Protein AF-A0A5J4U9Y3-F1 (afdb_monomer)

Mean predicted aligned error: 13.2 Å

Structure (mmCIF, N/CA/C/O backbone):
data_AF-A0A5J4U9Y3-F1
#
_entry.id   AF-A0A5J4U9Y3-F1
#
loop_
_atom_site.group_PDB
_atom_site.id
_atom_site.type_symbol
_atom_site.label_atom_id
_atom_site.label_alt_id
_atom_site.label_comp_id
_atom_site.label_asym_id
_atom_site.label_entity_id
_atom_site.label_seq_id
_atom_site.pdbx_PDB_ins_code
_atom_site.Cartn_x
_atom_site.Cartn_y
_atom_site.Cartn_z
_atom_site.occupancy
_atom_site.B_iso_or_equiv
_atom_site.auth_seq_id
_atom_site.auth_comp_id
_atom_site.auth_asym_id
_atom_site.auth_atom_id
_atom_site.pdbx_PDB_model_num
ATOM 1 N N . MET A 1 1 ? 8.035 44.210 8.465 1.00 29.17 1 MET A N 1
ATOM 2 C CA . MET A 1 1 ? 7.596 43.063 9.286 1.00 29.17 1 MET A CA 1
ATOM 3 C C . MET A 1 1 ? 8.062 41.811 8.573 1.00 29.17 1 MET A C 1
ATOM 5 O O . MET A 1 1 ? 7.840 41.713 7.375 1.00 29.17 1 MET A O 1
ATOM 9 N N . LYS A 1 2 ? 8.814 40.945 9.258 1.00 31.34 2 LYS A N 1
ATOM 10 C CA . LYS A 1 2 ? 9.332 39.697 8.688 1.00 31.34 2 LYS A CA 1
ATOM 11 C C . LYS A 1 2 ? 8.158 38.729 8.532 1.00 31.34 2 LYS A C 1
ATOM 13 O O . LYS A 1 2 ? 7.636 38.272 9.543 1.00 31.34 2 LYS A O 1
ATOM 18 N N . HIS A 1 3 ? 7.736 38.449 7.303 1.00 32.66 3 HIS A N 1
ATOM 19 C CA . HIS A 1 3 ? 6.963 37.243 7.022 1.00 32.66 3 HIS A CA 1
ATOM 20 C C . HIS A 1 3 ? 7.943 36.074 7.104 1.00 32.66 3 HIS A C 1
ATOM 22 O O . HIS A 1 3 ? 8.622 35.756 6.138 1.00 32.66 3 HIS A O 1
ATOM 28 N N . LEU A 1 4 ? 8.099 35.519 8.306 1.00 34.69 4 LEU A N 1
ATOM 29 C CA . LEU A 1 4 ? 8.652 34.180 8.459 1.00 34.69 4 LEU A CA 1
ATOM 30 C C . LEU A 1 4 ? 7.586 33.235 7.907 1.00 34.69 4 LEU A C 1
ATOM 32 O O . LEU A 1 4 ? 6.476 33.203 8.440 1.00 34.69 4 LEU A O 1
ATOM 36 N N . GLU A 1 5 ? 7.889 32.521 6.824 1.00 35.94 5 GLU A N 1
ATOM 37 C CA . GLU A 1 5 ? 7.071 31.382 6.419 1.00 35.94 5 GLU A CA 1
ATOM 38 C C . GLU A 1 5 ? 7.004 30.415 7.605 1.00 35.94 5 GLU A C 1
ATOM 40 O O . GLU A 1 5 ? 8.025 29.959 8.128 1.00 35.94 5 GLU A O 1
ATOM 45 N N . HIS A 1 6 ? 5.788 30.175 8.093 1.00 37.03 6 HIS A N 1
ATOM 46 C CA . HIS A 1 6 ? 5.544 29.248 9.184 1.00 37.03 6 HIS A CA 1
ATOM 47 C C . HIS A 1 6 ? 5.813 27.837 8.660 1.00 37.03 6 HIS A C 1
ATOM 49 O O . HIS A 1 6 ? 5.001 27.248 7.953 1.00 37.03 6 HIS A O 1
ATOM 55 N N . CYS A 1 7 ? 6.997 27.315 8.964 1.00 44.81 7 CYS A N 1
ATOM 56 C CA . CYS A 1 7 ? 7.340 25.933 8.683 1.00 44.81 7 CYS A CA 1
ATOM 57 C C . CYS A 1 7 ? 6.612 25.082 9.733 1.00 44.81 7 CYS A C 1
ATOM 59 O O . CYS A 1 7 ? 7.099 24.949 10.856 1.00 44.81 7 CYS A O 1
ATOM 61 N N . ILE A 1 8 ? 5.420 24.586 9.381 1.00 48.53 8 ILE A N 1
ATOM 62 C CA . ILE A 1 8 ? 4.464 23.894 10.269 1.00 48.53 8 ILE A CA 1
ATOM 63 C C . ILE A 1 8 ? 5.155 22.796 11.116 1.00 48.53 8 ILE A C 1
ATOM 65 O O . ILE A 1 8 ? 4.867 22.665 12.298 1.00 48.53 8 ILE A O 1
ATOM 69 N N . GLY A 1 9 ? 6.182 22.115 10.584 1.00 46.19 9 GLY A N 1
ATOM 70 C CA . GLY A 1 9 ? 6.952 21.087 11.305 1.00 46.19 9 GLY A CA 1
ATOM 71 C C . GLY A 1 9 ? 8.032 21.576 12.292 1.00 46.19 9 GLY A C 1
ATOM 72 O O . GLY A 1 9 ? 8.392 20.842 13.208 1.00 46.19 9 GLY A O 1
ATOM 73 N N . LYS A 1 10 ? 8.551 22.811 12.179 1.00 44.75 10 LYS A N 1
ATOM 74 C CA . LYS A 1 10 ? 9.659 23.303 13.040 1.00 44.75 10 LYS A CA 1
ATOM 75 C C . LYS A 1 10 ? 9.219 23.796 14.420 1.00 44.75 10 LYS A C 1
ATOM 77 O O . LYS A 1 10 ? 10.069 24.075 15.266 1.00 44.75 10 LYS A O 1
ATOM 82 N N . HIS A 1 11 ? 7.917 23.943 14.642 1.00 51.91 11 HIS A N 1
ATOM 83 C CA . HIS A 1 11 ? 7.365 24.519 15.871 1.00 51.91 11 HIS A CA 1
ATOM 84 C C . HIS A 1 11 ? 6.419 23.581 16.615 1.00 51.91 11 HIS A C 1
ATOM 86 O O . HIS A 1 11 ? 5.754 24.016 17.553 1.00 51.91 11 HIS A O 1
ATOM 92 N N . VAL A 1 12 ? 6.376 22.303 16.235 1.00 58.56 12 VAL A N 1
ATOM 93 C CA . VAL A 1 12 ? 5.559 21.327 16.952 1.00 58.56 12 VAL A CA 1
ATOM 94 C C . VAL A 1 12 ? 6.158 21.122 18.346 1.00 58.56 12 VAL A C 1
ATOM 96 O O . VAL A 1 12 ? 7.371 20.937 18.499 1.00 58.56 12 VAL A O 1
ATOM 99 N N . ASN A 1 13 ? 5.324 21.194 19.381 1.00 62.06 13 ASN A N 1
ATOM 100 C CA . ASN A 1 13 ? 5.777 21.098 20.765 1.00 62.06 13 ASN A CA 1
ATOM 101 C C . ASN A 1 13 ? 6.311 19.679 21.039 1.00 62.06 13 ASN A C 1
ATOM 103 O O . ASN A 1 13 ? 5.639 18.710 20.687 1.00 62.06 13 ASN A O 1
ATOM 107 N N . PRO A 1 14 ? 7.525 19.494 21.585 1.00 67.06 14 PRO A N 1
ATOM 108 C CA . PRO A 1 14 ? 7.990 18.160 21.971 1.00 67.06 14 PRO A CA 1
ATOM 109 C C . PRO A 1 14 ? 7.207 17.595 23.166 1.00 67.06 14 PRO A C 1
ATOM 111 O O . PRO A 1 14 ? 7.206 16.391 23.380 1.00 67.06 14 PRO A O 1
ATOM 114 N N . ASP A 1 15 ? 6.552 18.452 23.951 1.00 70.69 15 ASP A N 1
ATOM 115 C CA . ASP A 1 15 ? 5.710 18.049 25.071 1.00 70.69 15 ASP A CA 1
ATOM 116 C C . ASP A 1 15 ? 4.282 17.762 24.587 1.00 70.69 15 ASP A C 1
ATOM 118 O O . ASP A 1 15 ? 3.525 18.687 24.283 1.00 70.69 15 ASP A O 1
ATOM 122 N N . VAL A 1 16 ? 3.919 16.477 24.549 1.00 73.25 16 VAL A N 1
ATOM 123 C CA . VAL A 1 16 ? 2.607 15.970 24.112 1.00 73.25 16 VAL A CA 1
ATOM 124 C C . VAL A 1 16 ? 1.451 16.591 24.894 1.00 73.25 16 VAL A C 1
ATOM 126 O O . VAL A 1 16 ? 0.386 16.834 24.334 1.00 73.25 16 VAL A O 1
ATOM 129 N N . SER A 1 17 ? 1.659 16.915 26.175 1.00 69.94 17 SER A N 1
ATOM 130 C CA . SER A 1 17 ? 0.625 17.537 27.016 1.00 69.94 17 SER A CA 1
ATOM 131 C C . SER A 1 17 ? 0.262 18.964 26.588 1.00 69.94 17 SER A C 1
ATOM 133 O O . SER A 1 17 ? -0.714 19.534 27.074 1.00 69.94 17 SER A O 1
ATOM 135 N N . LYS A 1 18 ? 1.059 19.547 25.688 1.00 71.31 18 LYS A N 1
ATOM 136 C CA . LYS A 1 18 ? 0.891 20.891 25.136 1.00 71.31 18 LYS A CA 1
ATOM 137 C C . LYS A 1 18 ? 0.577 20.876 23.637 1.00 71.31 18 LYS A C 1
ATOM 139 O O . LYS A 1 18 ? 0.647 21.935 23.014 1.00 71.31 18 LYS A O 1
ATOM 144 N N . CYS A 1 19 ? 0.295 19.708 23.063 1.00 79.12 19 CYS A N 1
ATOM 145 C CA . CYS A 1 19 ? -0.238 19.589 21.710 1.00 79.12 19 CYS A CA 1
ATOM 146 C C . CYS A 1 19 ? -1.734 19.920 21.734 1.00 79.12 19 CYS A C 1
ATOM 148 O O . CYS A 1 19 ? -2.490 19.352 22.523 1.00 79.12 19 CYS A O 1
ATOM 150 N N . ASP A 1 20 ? -2.156 20.846 20.875 1.00 80.88 20 ASP A N 1
ATOM 151 C CA . ASP A 1 20 ? -3.574 21.196 20.723 1.00 80.88 20 ASP A CA 1
ATOM 152 C C . ASP A 1 20 ? -4.289 20.211 19.775 1.00 80.88 20 ASP A C 1
ATOM 154 O O . ASP A 1 20 ? -5.518 20.068 19.797 1.00 80.88 20 ASP A O 1
ATOM 158 N N . GLU A 1 21 ? -3.513 19.511 18.950 1.00 86.19 21 GLU A N 1
ATOM 159 C CA . GLU A 1 21 ? -3.937 18.434 18.069 1.00 86.19 21 GLU A CA 1
ATOM 160 C C . GLU A 1 21 ? -4.420 17.242 18.891 1.00 86.19 21 GLU A C 1
ATOM 162 O O . GLU A 1 21 ? -3.772 16.850 19.857 1.00 86.19 21 GLU A O 1
ATOM 167 N N . LEU A 1 22 ? -5.540 16.626 18.497 1.00 89.88 22 LEU A N 1
ATOM 168 C CA . LEU A 1 22 ? -6.114 15.461 19.191 1.00 89.88 22 LEU A CA 1
ATOM 169 C C . LEU A 1 22 ? -6.393 15.698 20.689 1.00 89.88 22 LEU A C 1
ATOM 171 O O . LEU A 1 22 ? -6.390 14.755 21.478 1.00 89.88 22 LEU A O 1
ATOM 175 N N . LYS A 1 23 ? -6.646 16.942 21.115 1.00 89.19 23 LYS A N 1
ATOM 176 C CA . LYS A 1 23 ? -6.844 17.279 22.536 1.00 89.19 23 LYS A CA 1
ATOM 177 C C . LYS A 1 23 ? -7.965 16.502 23.237 1.00 89.19 23 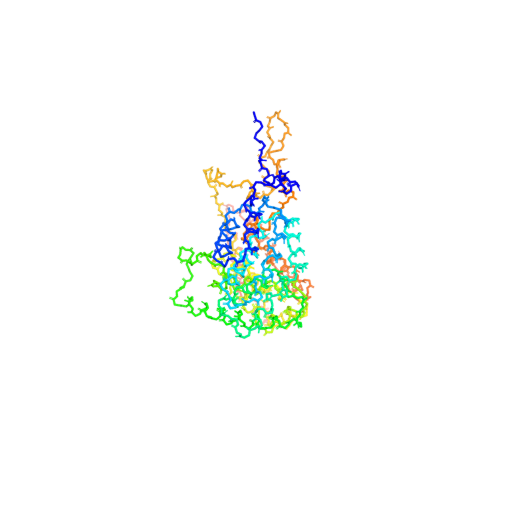LYS A C 1
ATOM 179 O O . LYS A 1 23 ? -7.932 16.395 24.459 1.00 89.19 23 LYS A O 1
ATOM 184 N N . ASN A 1 24 ? -8.965 15.996 22.506 1.00 93.75 24 ASN A N 1
ATOM 185 C CA . ASN A 1 24 ? -10.054 15.219 23.108 1.00 93.75 24 ASN A CA 1
ATOM 186 C C . ASN A 1 24 ? -9.755 13.715 23.102 1.00 93.75 24 ASN A C 1
ATOM 188 O O . ASN A 1 24 ? -10.439 12.962 23.796 1.00 93.75 24 ASN A O 1
ATOM 192 N N . LEU A 1 25 ? -8.732 13.273 22.360 1.00 95.25 25 LEU A N 1
ATOM 193 C CA . LEU A 1 25 ? -8.376 11.866 22.242 1.00 95.25 25 LEU A CA 1
ATOM 194 C C . LEU A 1 25 ? -8.139 11.199 23.608 1.00 95.25 25 LEU A C 1
ATOM 196 O O . LEU A 1 25 ? -8.695 10.120 23.796 1.00 95.25 25 LEU A O 1
ATOM 200 N N . PRO A 1 26 ? -7.431 11.801 24.589 1.00 95.12 26 PRO A N 1
ATOM 201 C CA . PRO A 1 26 ? -7.255 11.176 25.904 1.00 95.12 26 PRO A CA 1
ATOM 202 C C . PRO A 1 26 ? -8.582 10.864 26.616 1.00 95.12 26 PRO A C 1
ATOM 204 O O . PRO A 1 26 ? -8.781 9.754 27.114 1.00 95.12 26 PRO A O 1
ATOM 207 N N . ASP A 1 27 ? -9.531 11.806 26.604 1.00 96.81 27 ASP A N 1
ATOM 208 C CA . ASP A 1 27 ? -10.849 11.617 27.220 1.00 96.81 27 ASP A CA 1
ATOM 209 C C . ASP A 1 27 ? -11.666 10.548 26.483 1.00 96.81 27 ASP A C 1
ATOM 211 O O . ASP A 1 27 ? -12.346 9.729 27.111 1.00 96.81 27 ASP A O 1
ATOM 215 N N . LEU A 1 28 ? -11.591 10.522 25.149 1.00 97.94 28 LEU A N 1
ATOM 216 C CA . LEU A 1 28 ? -12.253 9.503 24.334 1.00 97.94 28 LEU A CA 1
ATOM 217 C C . LEU A 1 28 ? -11.652 8.112 24.569 1.00 97.94 28 LEU A C 1
ATOM 219 O O . LEU A 1 28 ? -12.397 7.146 24.722 1.00 97.94 28 LEU A O 1
ATOM 223 N N . VAL A 1 29 ? -10.326 7.999 24.670 1.00 97.44 29 VAL A N 1
ATOM 224 C CA . VAL A 1 29 ? -9.630 6.745 24.997 1.00 97.44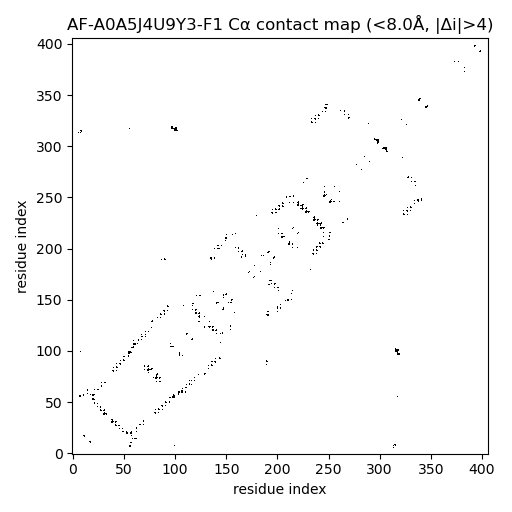 29 VAL A CA 1
ATOM 225 C C . VAL A 1 29 ? -10.033 6.250 26.385 1.00 97.44 29 VAL A C 1
ATOM 227 O O . VAL A 1 29 ? -10.289 5.059 26.566 1.00 97.44 29 VAL A O 1
ATOM 230 N N . GLN A 1 30 ? -10.200 7.146 27.360 1.00 97.69 30 GLN A N 1
ATOM 231 C CA . GLN A 1 30 ? -10.696 6.768 28.681 1.00 97.69 30 GLN A CA 1
ATOM 232 C C . GLN A 1 30 ? -12.144 6.246 28.636 1.00 97.69 30 GLN A C 1
ATOM 234 O O . GLN A 1 30 ? -12.483 5.313 29.369 1.00 97.69 30 GLN A O 1
ATOM 239 N N . GLN A 1 31 ? -12.993 6.779 27.751 1.00 98.06 31 GLN A N 1
ATOM 240 C CA . GLN A 1 31 ? -14.356 6.272 27.540 1.00 98.06 31 GLN A CA 1
ATOM 241 C C . GLN A 1 31 ? -14.385 4.854 26.945 1.00 98.06 31 GLN A C 1
ATOM 243 O O . GLN A 1 31 ? -15.339 4.116 27.207 1.00 98.06 31 GLN A O 1
ATOM 248 N N . LEU A 1 32 ? -13.339 4.424 26.225 1.00 97.69 32 LEU A N 1
ATOM 249 C CA . LEU A 1 32 ? -13.225 3.050 25.709 1.00 97.69 32 LEU A CA 1
ATOM 250 C C . LEU A 1 32 ? -13.140 1.994 26.822 1.00 97.69 32 LEU A C 1
ATOM 252 O O . LEU A 1 32 ? -13.509 0.843 26.597 1.00 97.69 32 LEU A O 1
ATOM 256 N N . LYS A 1 33 ? -12.740 2.387 28.038 1.00 96.25 33 LYS A N 1
ATOM 257 C CA . LYS A 1 33 ? -12.694 1.517 29.227 1.00 96.25 33 LYS A CA 1
ATOM 258 C C . LYS A 1 33 ? -14.047 1.385 29.938 1.00 96.25 33 LYS A C 1
ATOM 260 O O . LYS A 1 33 ? -14.144 0.682 30.941 1.00 96.25 33 LYS A O 1
ATOM 265 N N . SER A 1 34 ? -15.086 2.077 29.467 1.00 96.81 34 SER A N 1
ATOM 266 C CA . SER A 1 34 ? -16.426 2.011 30.057 1.00 96.81 34 SER A CA 1
ATOM 267 C C . SER A 1 34 ? -17.018 0.608 29.942 1.00 96.81 34 SER A C 1
ATOM 269 O O . SER A 1 34 ? -16.883 -0.046 28.910 1.00 96.81 34 SER A O 1
ATOM 271 N N . GLU A 1 35 ? -17.760 0.165 30.957 1.00 95.19 35 GLU A N 1
ATOM 272 C CA . GLU A 1 35 ? -18.529 -1.087 30.905 1.00 95.19 35 GLU A CA 1
ATOM 273 C C . GLU A 1 35 ? -19.701 -1.004 29.910 1.00 95.19 35 GLU A C 1
ATOM 275 O O . GLU A 1 35 ? -20.130 -2.017 29.351 1.00 95.19 35 GLU A O 1
ATOM 280 N N . GLN A 1 36 ? -20.191 0.206 29.618 1.00 97.12 36 GLN A N 1
ATOM 281 C CA . GLN A 1 36 ? -21.333 0.421 28.733 1.00 97.12 36 GLN A CA 1
ATOM 282 C C . GLN A 1 36 ? -20.910 0.452 27.258 1.00 97.12 36 GLN A C 1
ATOM 284 O O . GLN A 1 36 ? -20.235 1.383 26.817 1.00 97.12 36 GLN A O 1
ATOM 289 N N . GLN A 1 37 ? -21.397 -0.512 26.470 1.00 96.12 37 GLN A N 1
ATOM 290 C CA . GLN A 1 37 ? -21.130 -0.607 25.026 1.00 96.12 37 GLN A CA 1
ATOM 291 C C . GLN A 1 37 ? -21.477 0.677 24.263 1.00 96.12 37 GLN A C 1
ATOM 293 O O . GLN A 1 37 ? -20.690 1.126 23.438 1.00 96.12 37 GLN A O 1
ATOM 298 N N . LEU A 1 38 ? -22.616 1.310 24.565 1.00 97.69 38 LEU A N 1
ATOM 299 C CA . LEU A 1 38 ? -23.027 2.547 23.894 1.00 97.69 38 LEU A CA 1
ATOM 300 C C . LEU A 1 38 ? -22.002 3.680 24.076 1.00 97.69 38 LEU A C 1
ATOM 302 O O . LEU A 1 38 ? -21.744 4.428 23.138 1.00 97.69 38 LEU A O 1
ATOM 306 N N . ILE A 1 39 ? -21.396 3.789 25.264 1.00 98.06 39 ILE A N 1
ATOM 307 C CA . ILE A 1 39 ? -20.351 4.786 25.536 1.00 98.06 39 ILE A CA 1
ATOM 308 C C . ILE A 1 39 ? -19.108 4.477 24.697 1.00 98.06 39 ILE A C 1
ATOM 310 O O . ILE A 1 39 ? -18.585 5.376 24.043 1.00 98.06 39 ILE A O 1
ATOM 314 N N . ARG A 1 40 ? -18.676 3.208 24.659 1.00 98.06 40 ARG A N 1
ATOM 315 C CA . ARG A 1 40 ? -17.517 2.790 23.857 1.00 98.06 40 ARG A CA 1
ATOM 316 C C . ARG A 1 40 ? -17.725 3.056 22.366 1.00 98.06 40 ARG A C 1
ATOM 318 O O . ARG A 1 40 ? -16.847 3.624 21.730 1.00 98.06 40 ARG A O 1
ATOM 325 N N . LEU A 1 41 ? -18.889 2.705 21.818 1.00 97.94 41 LEU A N 1
ATOM 326 C CA . LEU A 1 41 ? -19.203 2.923 20.401 1.00 97.94 41 LEU A CA 1
ATOM 327 C C . LEU A 1 41 ? -19.207 4.412 20.034 1.00 97.94 41 LEU A C 1
ATOM 329 O O . LEU A 1 41 ? -18.574 4.797 19.054 1.00 97.94 41 LEU A O 1
ATOM 333 N N . ASN A 1 42 ? -19.839 5.255 20.857 1.00 98.12 42 ASN A N 1
ATOM 334 C CA . ASN A 1 42 ? -19.827 6.704 20.646 1.00 98.12 42 ASN A CA 1
ATOM 335 C C . ASN A 1 42 ? -18.402 7.278 20.703 1.00 98.12 42 ASN A C 1
ATOM 337 O O . ASN A 1 42 ? -18.061 8.164 19.920 1.00 98.12 42 ASN A O 1
ATOM 341 N N . ALA A 1 43 ? -17.564 6.778 21.614 1.00 98.44 43 ALA A N 1
ATOM 342 C CA . ALA A 1 43 ? -16.169 7.189 21.703 1.00 98.44 43 ALA A CA 1
ATOM 343 C C . ALA A 1 43 ? -15.376 6.786 20.449 1.00 98.44 43 ALA A C 1
ATOM 345 O O . ALA A 1 43 ? -14.690 7.633 19.883 1.00 98.44 43 ALA A O 1
ATOM 346 N N . LEU A 1 44 ? -15.525 5.550 19.956 1.00 98.12 44 LEU A N 1
ATOM 347 C CA . LEU A 1 44 ? -14.877 5.089 18.718 1.00 98.12 44 LEU A CA 1
ATOM 348 C C . LEU A 1 44 ? -15.287 5.931 17.498 1.00 98.12 44 LEU A C 1
ATOM 350 O O . LEU A 1 44 ? -14.433 6.309 16.696 1.00 98.12 44 LEU A O 1
ATOM 354 N N . ASP A 1 45 ? -16.570 6.280 17.374 1.00 96.75 45 ASP A N 1
ATOM 355 C CA . ASP A 1 45 ? -17.058 7.149 16.294 1.00 96.75 45 ASP A CA 1
ATOM 356 C C . ASP A 1 45 ? -16.460 8.563 16.364 1.00 96.75 45 ASP A C 1
ATOM 358 O O . ASP A 1 45 ? -16.087 9.144 15.340 1.00 96.75 45 ASP A O 1
ATOM 362 N N . ASN A 1 46 ? -16.319 9.116 17.570 1.00 97.62 46 ASN A N 1
ATOM 363 C CA . ASN A 1 46 ? -15.683 10.417 17.764 1.00 97.62 46 ASN A CA 1
ATOM 364 C C . ASN A 1 46 ? -14.174 10.370 17.483 1.00 97.62 46 ASN A C 1
ATOM 366 O O . ASN A 1 46 ? -13.658 11.299 16.864 1.00 97.62 46 ASN A O 1
ATOM 370 N N . ILE A 1 47 ? -13.490 9.282 17.852 1.00 97.44 47 ILE A N 1
ATOM 371 C CA . ILE A 1 47 ? -12.067 9.068 17.549 1.00 97.44 47 ILE A CA 1
ATOM 372 C C . ILE A 1 47 ? -11.843 9.020 16.035 1.00 97.44 47 ILE A C 1
ATOM 374 O O . ILE A 1 47 ? -10.961 9.711 15.529 1.00 97.44 47 ILE A O 1
ATOM 378 N N . LEU A 1 48 ? -12.671 8.269 15.296 1.00 93.69 48 LEU A N 1
ATOM 379 C CA . LEU A 1 48 ? -12.624 8.236 13.827 1.00 93.69 48 LEU A CA 1
ATOM 380 C C . LEU A 1 48 ? -12.714 9.643 13.227 1.00 93.69 48 LEU A C 1
ATOM 382 O O . LEU A 1 48 ? -11.948 9.994 12.331 1.00 93.69 48 LEU A O 1
ATOM 386 N N . LYS A 1 49 ? -13.643 10.459 13.731 1.00 92.25 49 LYS A N 1
ATOM 387 C CA . LYS A 1 49 ? -13.840 11.831 13.256 1.00 92.25 49 LYS A CA 1
ATOM 388 C C . LYS A 1 49 ? -12.654 12.739 13.591 1.00 92.25 49 LYS A C 1
ATOM 390 O O . LYS A 1 49 ? -12.248 13.534 12.744 1.00 92.25 49 LYS A O 1
ATOM 395 N N . GLU A 1 50 ? -12.124 12.646 14.807 1.00 94.19 50 GLU A N 1
ATOM 396 C CA . GLU A 1 50 ? -11.008 13.478 15.265 1.00 94.19 50 GLU A CA 1
ATOM 397 C C . GLU A 1 50 ? -9.734 13.169 14.467 1.00 94.19 50 GLU A C 1
ATOM 399 O O . GLU A 1 50 ? -9.143 14.075 13.885 1.00 94.19 50 GLU A O 1
ATOM 404 N N . ILE A 1 51 ? -9.392 11.888 14.305 1.00 92.88 51 ILE A N 1
ATOM 405 C CA . ILE A 1 51 ? -8.250 11.443 13.491 1.00 92.88 51 ILE A CA 1
ATOM 406 C C . ILE A 1 51 ? -8.453 11.789 12.009 1.00 92.88 51 ILE A C 1
ATOM 408 O O . ILE A 1 51 ? -7.517 12.211 11.340 1.00 92.88 51 ILE A O 1
ATOM 412 N N . GLY A 1 52 ? -9.670 11.648 11.479 1.00 88.12 52 GLY A N 1
ATOM 413 C CA . GLY A 1 52 ? -9.952 11.927 10.069 1.00 88.12 52 GLY A CA 1
ATOM 414 C C . GLY A 1 52 ? -9.873 13.407 9.676 1.00 88.12 52 GLY A C 1
ATOM 415 O O . GLY A 1 52 ? -9.905 13.711 8.486 1.00 88.12 52 GLY A O 1
ATOM 416 N N . THR A 1 53 ? -9.804 14.328 10.644 1.00 86.94 53 THR A N 1
ATOM 417 C CA . THR A 1 53 ? -9.816 15.783 10.396 1.00 86.94 53 THR A CA 1
ATOM 418 C C . THR A 1 53 ? -8.608 16.530 10.959 1.00 86.94 53 THR A C 1
ATOM 420 O O . THR A 1 53 ? -8.471 17.726 10.698 1.00 86.94 53 THR A O 1
ATOM 423 N N . VAL A 1 54 ? -7.736 15.857 11.714 1.00 87.12 54 VAL A N 1
ATOM 424 C CA . VAL A 1 54 ? -6.545 16.479 12.301 1.00 87.12 54 VAL A CA 1
ATOM 425 C C . VAL A 1 54 ? -5.441 16.700 11.262 1.00 87.12 54 VAL A C 1
ATOM 427 O O . VAL A 1 54 ? -5.314 15.956 10.292 1.00 87.12 54 VAL A O 1
ATOM 430 N N . GLN A 1 55 ? -4.615 17.719 11.493 1.00 84.06 55 GLN A N 1
ATOM 431 C CA . GLN A 1 55 ? -3.365 17.938 10.765 1.00 84.06 55 GLN A CA 1
ATOM 432 C C . GLN A 1 55 ? -2.291 16.996 11.316 1.00 84.06 55 GLN A C 1
ATOM 434 O O . GLN A 1 55 ? -1.662 17.282 12.334 1.00 84.06 55 GLN A O 1
ATOM 439 N N . MET A 1 56 ? -2.112 15.845 10.669 1.00 85.38 56 MET A N 1
ATOM 440 C CA . MET A 1 56 ? -1.186 14.795 11.112 1.00 85.38 56 MET A CA 1
ATOM 441 C C . MET A 1 56 ? 0.271 15.256 11.174 1.00 85.38 56 MET A C 1
ATOM 443 O O . MET A 1 56 ? 1.039 14.752 11.991 1.00 85.38 56 MET A O 1
ATOM 447 N N . GLU A 1 57 ? 0.655 16.243 10.367 1.00 82.12 57 GLU A N 1
ATOM 448 C CA . GLU A 1 57 ? 1.981 16.859 10.392 1.00 82.12 57 GLU A CA 1
ATOM 449 C C . GLU A 1 57 ? 2.312 17.557 11.725 1.00 82.12 57 GLU A C 1
ATOM 451 O O . GLU A 1 57 ? 3.484 17.806 12.013 1.00 82.12 57 GLU A O 1
ATOM 456 N N . LEU A 1 58 ? 1.293 17.844 12.542 1.00 82.56 58 LEU A N 1
ATOM 457 C CA . LEU A 1 58 ? 1.405 18.454 13.866 1.00 82.56 58 LEU A CA 1
ATOM 458 C C . LEU A 1 58 ? 1.224 17.448 15.018 1.00 82.56 58 LEU A C 1
ATOM 460 O O . LEU A 1 58 ? 1.448 17.794 16.177 1.00 82.56 58 LEU A O 1
ATOM 464 N N . CYS A 1 59 ? 0.845 16.202 14.730 1.00 87.12 59 CYS A N 1
ATOM 465 C CA . CYS A 1 59 ? 0.632 15.182 15.755 1.00 87.12 59 CYS A CA 1
ATOM 466 C C . CYS A 1 59 ? 1.946 14.558 16.250 1.00 87.12 59 CYS A C 1
ATOM 468 O O . CYS A 1 59 ? 2.966 14.528 15.556 1.00 87.12 59 CYS A O 1
ATOM 470 N N . ARG A 1 60 ? 1.891 13.996 17.461 1.00 89.12 60 ARG A N 1
ATOM 471 C CA . ARG A 1 60 ? 2.956 13.191 18.070 1.00 89.12 60 ARG A CA 1
ATOM 472 C C . ARG A 1 60 ? 2.578 11.729 18.120 1.00 89.12 60 ARG A C 1
ATOM 474 O O . ARG A 1 60 ? 1.448 11.387 18.458 1.00 89.12 60 ARG A O 1
ATOM 481 N N . ALA A 1 61 ? 3.549 10.863 17.855 1.00 92.25 61 ALA A N 1
ATOM 482 C CA . ALA A 1 61 ? 3.352 9.421 17.872 1.00 92.25 61 ALA A CA 1
ATOM 483 C C . ALA A 1 61 ? 2.807 8.916 19.219 1.00 92.25 61 ALA A C 1
ATOM 485 O O . ALA A 1 61 ? 1.909 8.076 19.263 1.00 92.25 61 ALA A O 1
ATOM 486 N N . GLU A 1 62 ? 3.298 9.488 20.321 1.00 93.19 62 GLU A N 1
ATOM 487 C CA . GLU A 1 62 ? 2.899 9.126 21.684 1.00 93.19 62 GLU A CA 1
ATOM 488 C C . GLU A 1 62 ? 1.398 9.353 21.954 1.00 93.19 62 GLU A C 1
ATOM 490 O O . GLU A 1 62 ? 0.807 8.594 22.722 1.00 93.19 62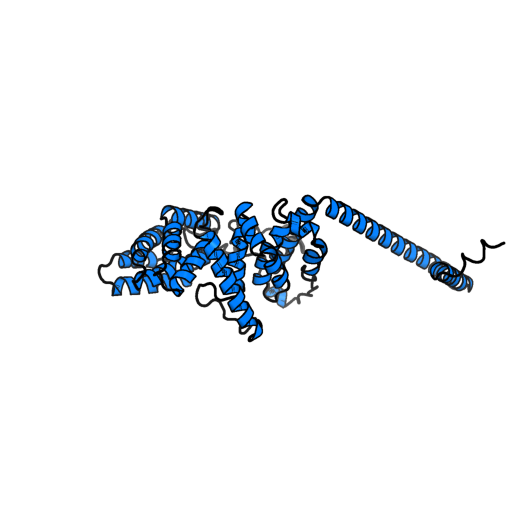 GLU A O 1
ATOM 495 N N . GLN A 1 63 ? 0.741 10.297 21.259 1.00 93.50 63 GLN A N 1
ATOM 496 C CA . GLN A 1 63 ? -0.707 10.541 21.393 1.00 93.50 63 GLN A CA 1
ATOM 497 C C . GLN A 1 63 ? -1.553 9.319 21.015 1.00 93.50 63 GLN A C 1
ATOM 499 O O . GLN A 1 63 ? -2.676 9.170 21.494 1.00 93.50 63 GLN A O 1
ATOM 504 N N . PHE A 1 64 ? -1.022 8.428 20.175 1.00 95.94 64 PHE A N 1
ATOM 505 C CA . PHE A 1 64 ? -1.726 7.235 19.708 1.00 95.94 64 PHE A CA 1
ATOM 506 C C . PHE A 1 64 ? -1.456 5.991 20.566 1.00 95.94 64 PHE A C 1
ATOM 508 O O . PHE A 1 64 ? -2.137 4.982 20.394 1.00 95.94 64 PHE A O 1
ATOM 515 N N . SER A 1 65 ? -0.497 6.034 21.499 1.00 95.81 65 SER A N 1
ATOM 516 C CA . SER A 1 65 ? -0.040 4.841 22.229 1.00 95.81 65 SER A CA 1
ATOM 517 C C . SER A 1 65 ? -1.151 4.190 23.060 1.00 95.81 65 SER A C 1
ATOM 519 O O . SER A 1 65 ? -1.429 2.998 22.910 1.00 95.81 65 SER A O 1
ATOM 521 N N . GLU A 1 66 ? -1.854 4.978 23.879 1.00 96.44 66 GLU A N 1
ATOM 522 C CA . GLU A 1 66 ? -2.946 4.456 24.710 1.00 96.44 66 GLU A CA 1
ATOM 523 C C . GLU A 1 66 ? -4.173 4.069 23.869 1.00 96.44 66 GLU A C 1
ATOM 525 O O . GLU A 1 66 ? -4.873 3.105 24.186 1.00 96.44 66 GLU A O 1
ATOM 530 N N . LEU A 1 67 ? -4.410 4.772 22.755 1.00 97.69 67 LEU A N 1
ATOM 531 C CA . LEU A 1 67 ? -5.434 4.379 21.791 1.00 97.69 67 LEU A CA 1
ATOM 532 C C . LEU A 1 67 ? -5.146 2.969 21.262 1.00 97.69 67 LEU A C 1
ATOM 534 O O . LEU A 1 67 ? -6.030 2.117 21.302 1.00 97.69 67 LEU A O 1
ATOM 538 N N . PHE A 1 68 ? -3.917 2.697 20.820 1.00 97.69 68 PHE A N 1
ATOM 539 C CA . PHE A 1 68 ? -3.521 1.379 20.327 1.00 97.69 68 PHE A CA 1
ATOM 540 C C . PHE A 1 68 ? -3.696 0.273 21.372 1.00 97.69 68 PHE A C 1
ATOM 542 O O . PHE A 1 68 ? -4.187 -0.805 21.026 1.00 97.69 68 PHE A O 1
ATOM 549 N N . ASP A 1 69 ? -3.404 0.551 22.646 1.00 96.88 69 ASP A N 1
ATOM 550 C CA . ASP A 1 69 ? -3.700 -0.382 23.738 1.00 96.88 69 ASP A CA 1
ATOM 551 C C . ASP A 1 69 ? -5.195 -0.726 23.790 1.00 96.88 69 ASP A C 1
ATOM 553 O O . ASP A 1 69 ? -5.557 -1.903 23.820 1.00 96.88 69 ASP A O 1
ATOM 557 N N . GLN A 1 70 ? -6.081 0.274 23.749 1.00 97.25 70 GLN A N 1
ATOM 558 C CA . GLN A 1 70 ? -7.526 0.030 23.817 1.00 97.25 70 GLN A CA 1
ATOM 559 C C . GLN A 1 70 ? -8.066 -0.683 22.572 1.00 97.25 70 GLN A C 1
ATOM 561 O O . GLN A 1 70 ? -8.857 -1.621 22.700 1.00 97.25 70 GLN A O 1
ATOM 566 N N . LEU A 1 71 ? -7.612 -0.307 21.372 1.00 96.75 71 LEU A N 1
ATOM 567 C CA . LEU A 1 71 ? -8.020 -0.972 20.130 1.00 96.75 71 LEU A CA 1
ATOM 568 C C . LEU A 1 71 ? -7.632 -2.458 20.137 1.00 96.75 71 LEU A C 1
ATOM 570 O O . LEU A 1 71 ? -8.433 -3.301 19.734 1.00 96.75 71 LEU A O 1
ATOM 574 N N . SER A 1 72 ? -6.450 -2.796 20.669 1.00 95.06 72 SER A N 1
ATOM 575 C CA . SER A 1 72 ? -5.984 -4.187 20.777 1.00 95.06 72 SER A CA 1
ATOM 576 C C . SER A 1 72 ? -6.899 -5.071 21.638 1.00 95.06 72 SER A C 1
ATOM 578 O O . SER A 1 72 ? -7.000 -6.280 21.415 1.00 95.06 72 SER A O 1
ATOM 580 N N . LEU A 1 73 ? -7.586 -4.483 22.624 1.00 94.88 73 LEU A N 1
ATOM 581 C CA . LEU A 1 73 ? -8.524 -5.188 23.495 1.00 94.88 73 LEU A CA 1
ATOM 582 C C . LEU A 1 73 ? -9.884 -5.363 22.821 1.00 94.88 73 LEU A C 1
ATOM 584 O O . LEU A 1 73 ? -10.437 -6.463 22.847 1.00 94.88 73 LEU A O 1
ATOM 588 N N . LEU A 1 74 ? -10.400 -4.296 22.208 1.00 94.56 74 LEU A N 1
ATOM 589 C CA . LEU A 1 74 ? -11.737 -4.264 21.608 1.00 94.56 74 LEU A CA 1
ATOM 590 C C . LEU A 1 74 ? -11.854 -5.146 20.361 1.00 94.56 74 LEU A C 1
ATOM 592 O O . LEU A 1 74 ? -12.917 -5.690 20.083 1.00 94.56 74 LEU A O 1
ATOM 596 N N . ILE A 1 75 ? -10.753 -5.341 19.640 1.00 92.38 75 ILE A N 1
ATOM 597 C CA . ILE A 1 75 ? -10.713 -6.143 18.414 1.00 92.38 75 ILE A CA 1
ATOM 598 C C . ILE A 1 75 ? -10.834 -7.654 18.654 1.00 92.38 75 ILE A C 1
ATOM 600 O O . ILE A 1 75 ? -11.202 -8.392 17.740 1.00 92.38 75 ILE A O 1
ATOM 604 N N . LYS A 1 76 ? -10.550 -8.137 19.869 1.00 87.81 76 LYS A N 1
ATOM 605 C CA . LYS A 1 76 ? -10.505 -9.582 20.159 1.00 87.81 76 LYS A CA 1
ATOM 606 C C . LYS A 1 76 ? -11.839 -10.289 19.920 1.00 87.81 76 LYS A C 1
ATOM 608 O O . LYS A 1 76 ? -11.840 -11.461 19.553 1.00 87.81 76 LYS A O 1
ATOM 613 N N . ASP A 1 77 ? -12.957 -9.591 20.108 1.00 88.69 77 ASP A N 1
ATOM 614 C CA . ASP A 1 77 ? -14.274 -10.084 19.709 1.00 88.69 77 ASP A CA 1
ATOM 615 C C . ASP A 1 77 ? -14.640 -9.549 18.319 1.00 88.69 77 ASP A C 1
ATOM 617 O O . ASP A 1 77 ? -15.346 -8.550 18.185 1.00 88.69 77 ASP A O 1
ATOM 621 N N . ILE A 1 78 ? -14.161 -10.232 17.276 1.00 87.62 78 ILE A N 1
ATOM 622 C CA . ILE A 1 78 ? -14.334 -9.836 15.866 1.00 87.62 78 ILE A CA 1
ATOM 623 C C . ILE A 1 78 ? -15.796 -9.716 15.407 1.00 87.62 78 ILE A C 1
ATOM 625 O O . ILE A 1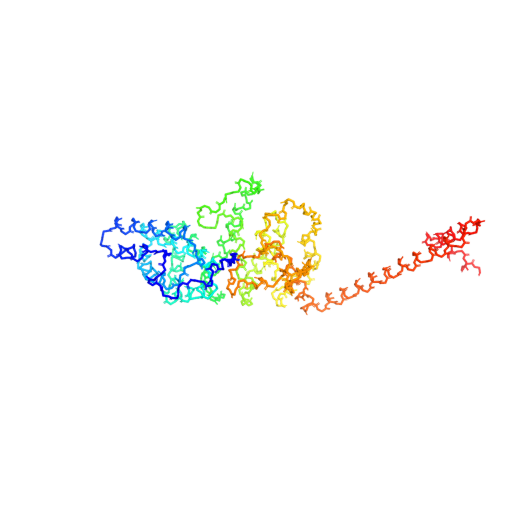 78 ? -16.056 -9.160 14.343 1.00 87.62 78 ILE A O 1
ATOM 629 N N . SER A 1 79 ? -16.748 -10.272 16.165 1.00 87.19 79 SER A N 1
ATOM 630 C CA . SER A 1 79 ? -18.181 -10.187 15.853 1.00 87.19 79 SER A CA 1
ATOM 631 C C . SER A 1 79 ? -18.850 -8.972 16.499 1.00 87.19 79 SER A C 1
ATOM 633 O O . SER A 1 79 ? -20.020 -8.702 16.227 1.00 87.19 79 SER A O 1
ATOM 635 N N . SER A 1 80 ? -18.134 -8.248 17.362 1.00 91.31 80 SER A N 1
ATOM 636 C CA . SER A 1 80 ? -18.650 -7.062 18.036 1.00 91.31 80 SER A CA 1
ATOM 637 C C . SER A 1 80 ? -18.648 -5.834 17.113 1.00 91.31 80 SER A C 1
ATOM 639 O O . SER A 1 80 ? -17.747 -5.673 16.282 1.00 91.31 80 SER A O 1
ATOM 641 N N . PRO A 1 81 ? -19.617 -4.913 17.271 1.00 92.69 81 PRO A N 1
ATOM 642 C CA . PRO A 1 81 ? -19.581 -3.631 16.571 1.00 92.69 81 PRO A CA 1
ATOM 643 C C . PRO A 1 81 ? -18.369 -2.781 16.990 1.00 92.69 81 PRO A C 1
ATOM 645 O O . PRO A 1 81 ? -17.884 -1.968 16.204 1.00 92.69 81 PRO A O 1
ATOM 648 N N . GLU A 1 82 ? -17.836 -2.975 18.202 1.00 94.94 82 GLU A N 1
ATOM 649 C CA . GLU A 1 82 ? -16.589 -2.341 18.628 1.00 94.94 82 GLU A CA 1
ATOM 650 C C . GLU A 1 82 ? -15.391 -2.784 17.783 1.00 94.94 82 GLU A C 1
ATOM 652 O O . GLU A 1 82 ? -14.562 -1.942 17.432 1.00 94.94 82 GLU A O 1
ATOM 657 N N . ALA A 1 83 ? -15.296 -4.068 17.423 1.00 92.50 83 ALA A N 1
ATOM 658 C CA . ALA A 1 83 ? -14.212 -4.565 16.582 1.00 92.50 83 ALA A CA 1
ATOM 659 C C . ALA A 1 83 ? -14.252 -3.961 15.173 1.00 92.50 83 ALA A C 1
ATOM 661 O O . ALA A 1 83 ? -13.217 -3.518 14.679 1.00 92.50 83 ALA A O 1
ATOM 662 N N . GLU A 1 84 ? -15.435 -3.852 14.557 1.00 91.88 84 GLU A N 1
ATOM 663 C CA . GLU A 1 84 ? -15.601 -3.196 13.250 1.00 91.88 84 GLU A CA 1
ATOM 664 C C . GLU A 1 84 ? -15.086 -1.746 13.277 1.00 91.88 84 GLU A C 1
ATOM 666 O O . GLU A 1 84 ? -14.300 -1.323 12.421 1.00 91.88 84 GLU A O 1
ATOM 671 N N . LYS A 1 85 ? -15.484 -0.982 14.300 1.00 93.88 85 LYS A N 1
ATOM 672 C CA . LYS A 1 85 ? -15.050 0.410 14.476 1.00 93.88 85 LYS A CA 1
ATOM 673 C C . LYS A 1 85 ? -13.561 0.516 14.781 1.00 93.88 85 LYS A C 1
ATOM 675 O O . LYS A 1 85 ? -12.897 1.414 14.272 1.00 93.88 85 LYS A O 1
ATOM 680 N N . SER A 1 86 ? -13.026 -0.413 15.564 1.00 95.38 86 SER A N 1
ATOM 681 C CA . SER A 1 86 ? -11.612 -0.433 15.926 1.00 95.38 86 SER A CA 1
ATOM 682 C C . SER A 1 86 ? -10.728 -0.738 14.716 1.00 95.38 86 SER A C 1
ATOM 684 O O . SER A 1 86 ? -9.747 -0.035 14.486 1.00 95.38 86 SER A O 1
ATOM 686 N N . VAL A 1 87 ? -11.112 -1.715 13.887 1.00 93.62 87 VAL A N 1
ATOM 687 C CA . VAL A 1 87 ? -10.440 -1.998 12.609 1.00 93.62 87 VAL A CA 1
ATOM 688 C C . VAL A 1 87 ? -10.529 -0.794 11.672 1.00 93.62 87 VAL A C 1
ATOM 690 O O . VAL A 1 87 ? -9.530 -0.436 11.060 1.00 93.62 87 VAL A O 1
ATOM 693 N N . SER A 1 88 ? -11.668 -0.097 11.633 1.00 92.25 88 SER A N 1
ATOM 694 C CA . SER A 1 88 ? -11.804 1.141 10.848 1.00 92.25 88 SER A CA 1
ATOM 695 C C . SER A 1 88 ? -10.843 2.249 11.311 1.00 92.25 88 SER A C 1
ATOM 697 O O . SER A 1 88 ? -10.325 2.994 10.483 1.00 92.25 88 SER A O 1
ATOM 699 N N . ILE A 1 89 ? -10.582 2.377 12.621 1.00 95.00 89 ILE A N 1
ATOM 700 C CA . ILE A 1 89 ? -9.617 3.355 13.162 1.00 95.00 89 ILE A CA 1
ATOM 701 C C . ILE A 1 89 ? -8.188 2.975 12.777 1.00 95.00 89 ILE A C 1
ATOM 703 O O . ILE A 1 89 ? -7.415 3.836 12.359 1.00 95.00 89 ILE A O 1
ATOM 707 N N . ILE A 1 90 ? -7.838 1.694 12.898 1.00 95.38 90 ILE A N 1
ATOM 708 C CA . ILE A 1 90 ? -6.531 1.173 12.478 1.00 95.38 90 ILE A CA 1
ATOM 709 C C . ILE A 1 90 ? -6.302 1.439 10.992 1.00 95.38 90 ILE A C 1
ATOM 711 O O . ILE A 1 90 ? -5.225 1.890 10.603 1.00 95.38 90 ILE A O 1
ATOM 715 N N . GLU A 1 91 ? -7.320 1.187 10.175 1.00 92.19 91 GLU A N 1
ATOM 716 C CA . GLU A 1 91 ? -7.275 1.403 8.737 1.00 92.19 91 GLU A CA 1
ATOM 717 C C . GLU A 1 91 ? -7.121 2.890 8.395 1.00 92.19 91 GLU A C 1
ATOM 719 O O . GLU A 1 91 ? -6.271 3.267 7.590 1.00 92.19 91 GLU A O 1
ATOM 724 N N . LEU A 1 92 ? -7.876 3.765 9.059 1.00 91.81 92 LEU A N 1
ATOM 725 C CA . LEU A 1 92 ? -7.718 5.212 8.940 1.00 91.81 92 LEU A CA 1
ATOM 726 C C . LEU A 1 92 ? -6.278 5.640 9.271 1.00 91.81 92 LEU A C 1
ATOM 728 O O . LEU A 1 92 ? -5.638 6.323 8.468 1.00 91.81 92 LEU A O 1
ATOM 732 N N . LEU A 1 93 ? -5.746 5.204 10.415 1.00 93.50 93 LEU A N 1
ATOM 733 C CA . LEU A 1 93 ? -4.386 5.534 10.848 1.00 93.50 93 LEU A CA 1
ATOM 734 C C . LEU A 1 93 ? -3.314 4.982 9.902 1.00 93.50 93 LEU A C 1
ATOM 736 O O . LEU A 1 93 ? -2.303 5.651 9.688 1.00 93.50 93 LEU A O 1
ATOM 740 N N . SER A 1 94 ? -3.561 3.831 9.269 1.00 90.56 94 SER A N 1
ATOM 741 C CA . SER A 1 94 ? -2.658 3.249 8.268 1.00 90.56 94 SER A CA 1
ATOM 742 C C . SER A 1 94 ? -2.382 4.204 7.104 1.00 90.56 94 SER A C 1
ATOM 744 O O . SER A 1 94 ? -1.276 4.242 6.589 1.00 90.56 94 SER A O 1
ATOM 746 N N . THR A 1 95 ? -3.324 5.089 6.779 1.00 85.38 95 THR A N 1
ATOM 747 C CA . THR A 1 95 ? -3.106 6.141 5.774 1.00 85.38 95 THR A CA 1
ATOM 748 C C . THR A 1 95 ? -2.645 7.456 6.378 1.00 85.38 95 THR A C 1
ATOM 750 O O . THR A 1 95 ? -1.741 8.105 5.862 1.00 85.38 95 THR A O 1
ATOM 753 N N . GLN A 1 96 ? -3.248 7.864 7.493 1.00 86.81 96 GLN A N 1
ATOM 754 C CA . GLN A 1 96 ? -3.010 9.184 8.062 1.00 86.81 96 GLN A CA 1
ATOM 755 C C . GLN A 1 96 ? -1.595 9.343 8.621 1.00 86.81 96 GLN A C 1
ATOM 757 O O . GLN A 1 96 ? -1.016 10.423 8.515 1.00 86.81 96 GLN A O 1
ATOM 762 N N . HIS A 1 97 ? -0.992 8.271 9.143 1.00 88.31 97 HIS A N 1
ATOM 763 C CA . HIS A 1 97 ? 0.374 8.336 9.660 1.00 88.31 97 HIS A CA 1
ATOM 764 C C . HIS A 1 97 ? 1.407 8.687 8.566 1.00 88.31 97 HIS A C 1
ATOM 766 O O . HIS A 1 97 ? 2.489 9.186 8.873 1.00 88.31 97 HIS A O 1
ATOM 772 N N . LEU A 1 98 ? 1.081 8.493 7.278 1.00 85.19 98 LEU A N 1
ATOM 773 C CA . LEU A 1 98 ? 1.934 8.889 6.149 1.00 85.19 98 LEU A CA 1
ATOM 774 C C . LEU A 1 98 ? 2.109 10.413 6.037 1.00 85.19 98 LEU A C 1
ATOM 776 O O . LEU A 1 98 ? 3.123 10.865 5.496 1.00 85.19 98 LEU A O 1
ATOM 780 N N . ASN A 1 99 ? 1.154 11.177 6.576 1.00 83.38 99 ASN A N 1
ATOM 781 C CA . ASN A 1 99 ? 1.157 12.640 6.603 1.00 83.38 99 ASN A CA 1
ATOM 782 C C . ASN A 1 99 ? 1.901 13.217 7.814 1.00 83.38 99 ASN A C 1
ATOM 784 O O . ASN A 1 99 ? 2.118 14.425 7.880 1.00 83.38 99 ASN A O 1
ATOM 788 N N . MET A 1 100 ? 2.319 12.375 8.762 1.00 83.69 100 MET A N 1
ATOM 789 C CA . MET A 1 100 ? 3.136 12.807 9.892 1.00 83.69 100 MET A CA 1
ATOM 790 C C . MET A 1 100 ? 4.548 13.199 9.441 1.00 83.69 100 MET A C 1
ATOM 792 O O . MET A 1 100 ? 5.063 12.747 8.411 1.00 83.69 100 MET A O 1
ATOM 796 N N . VAL A 1 101 ? 5.211 14.011 10.264 1.00 80.25 101 VAL A N 1
ATOM 797 C CA . VAL A 1 101 ? 6.660 14.233 10.168 1.00 80.25 101 VAL A CA 1
ATOM 798 C C . VAL A 1 101 ? 7.393 12.888 10.224 1.00 80.25 101 VAL A C 1
ATOM 800 O O . VAL A 1 101 ? 7.028 12.020 11.009 1.00 80.25 101 VAL A O 1
ATOM 803 N N . LEU A 1 102 ? 8.438 12.707 9.406 1.00 79.38 102 LEU A N 1
ATOM 804 C CA . LEU A 1 102 ? 9.103 11.411 9.213 1.00 79.38 102 LEU A CA 1
ATOM 805 C C . LEU A 1 102 ? 9.577 10.742 10.518 1.00 79.38 102 LEU A C 1
ATOM 807 O O . LEU A 1 102 ? 9.436 9.528 10.649 1.00 79.38 102 LEU A O 1
ATOM 811 N N . SER A 1 103 ? 10.124 11.505 11.471 1.00 84.19 103 SER A N 1
ATOM 812 C CA . SER A 1 103 ? 10.542 10.963 12.772 1.00 84.19 103 SER A CA 1
ATOM 813 C C . SER A 1 103 ? 9.353 10.439 13.576 1.00 84.19 103 SER A C 1
ATOM 815 O O . SER A 1 103 ? 9.386 9.307 14.046 1.00 84.19 103 SER A O 1
ATOM 817 N N . GLU A 1 104 ? 8.280 11.225 13.676 1.00 88.38 104 GLU A N 1
ATOM 818 C CA . GLU A 1 104 ? 7.048 10.840 14.370 1.00 88.38 104 GLU A CA 1
ATOM 819 C C . GLU A 1 104 ? 6.366 9.661 13.677 1.00 88.38 104 GLU A C 1
ATOM 821 O O . GLU A 1 104 ? 5.965 8.709 14.336 1.00 88.38 104 GLU A O 1
ATOM 826 N N . LYS A 1 105 ? 6.325 9.657 12.341 1.00 90.00 105 LYS A N 1
ATOM 827 C CA . LYS A 1 105 ? 5.842 8.525 11.549 1.00 90.00 105 LYS A CA 1
ATOM 828 C C . LYS A 1 105 ? 6.547 7.227 11.956 1.00 90.00 105 LYS A C 1
ATOM 830 O O . LYS A 1 105 ? 5.886 6.211 12.165 1.00 90.00 105 LYS A O 1
ATOM 835 N N . GLN A 1 106 ? 7.879 7.251 12.033 1.00 90.88 106 GLN A N 1
ATOM 836 C CA . GLN A 1 106 ? 8.657 6.065 12.383 1.00 90.88 106 GLN A CA 1
ATOM 837 C C . GLN A 1 106 ? 8.349 5.600 13.810 1.00 90.88 106 GLN A C 1
ATOM 839 O O . GLN A 1 106 ? 8.118 4.413 14.019 1.00 90.88 106 GLN A O 1
ATOM 844 N N . ILE A 1 107 ? 8.251 6.532 14.764 1.00 94.56 107 ILE A N 1
ATOM 845 C CA . ILE A 1 107 ? 7.881 6.211 16.148 1.00 94.56 107 ILE A CA 1
ATOM 846 C C . ILE A 1 107 ? 6.472 5.601 16.201 1.00 94.56 107 ILE A C 1
ATOM 848 O O . ILE A 1 107 ? 6.262 4.618 16.903 1.00 94.56 107 ILE A O 1
ATOM 852 N N . THR A 1 108 ? 5.508 6.110 15.429 1.00 95.44 108 THR A N 1
ATOM 853 C CA . THR A 1 108 ? 4.157 5.530 15.357 1.00 95.44 108 THR A CA 1
ATOM 854 C C . THR A 1 108 ? 4.183 4.086 14.855 1.00 95.44 108 THR A C 1
ATOM 856 O O . THR A 1 108 ? 3.489 3.242 15.421 1.00 95.44 108 THR A O 1
ATOM 859 N N . ILE A 1 109 ? 4.992 3.783 13.834 1.00 94.69 109 ILE A N 1
ATOM 860 C CA . ILE A 1 109 ? 5.179 2.410 13.334 1.00 94.69 109 ILE A CA 1
ATOM 861 C C . ILE A 1 109 ? 5.791 1.518 14.422 1.00 94.69 109 ILE A C 1
ATOM 863 O O . ILE A 1 109 ? 5.344 0.386 14.615 1.00 94.69 109 ILE A O 1
ATOM 867 N N . ASP A 1 110 ? 6.784 2.020 15.155 1.00 95.31 110 ASP A N 1
ATOM 868 C CA . ASP A 1 110 ? 7.450 1.263 16.215 1.00 95.31 110 ASP A CA 1
ATOM 869 C C . ASP A 1 110 ? 6.485 0.958 17.373 1.00 95.31 110 ASP A C 1
ATOM 871 O O . ASP A 1 110 ? 6.399 -0.193 17.807 1.00 95.31 110 ASP A O 1
ATOM 875 N N . ILE A 1 111 ? 5.676 1.937 17.800 1.00 96.56 111 ILE A N 1
ATOM 876 C CA . ILE A 1 111 ? 4.613 1.730 18.797 1.00 96.56 111 ILE A CA 1
ATOM 877 C C . ILE A 1 111 ? 3.607 0.698 18.274 1.00 96.56 111 ILE A C 1
ATOM 879 O O . ILE A 1 111 ? 3.263 -0.246 18.980 1.00 96.56 111 ILE A O 1
ATOM 883 N N . PHE A 1 112 ? 3.147 0.827 17.028 1.00 96.25 112 PHE A N 1
ATOM 884 C CA . PHE A 1 112 ? 2.194 -0.111 16.432 1.00 96.25 112 PHE A CA 1
ATOM 885 C C . PHE A 1 112 ? 2.700 -1.567 16.466 1.00 96.25 112 PHE A C 1
ATOM 887 O O . PHE A 1 112 ? 1.939 -2.492 16.781 1.00 96.25 112 PHE A O 1
ATOM 894 N N . LYS A 1 113 ? 3.998 -1.769 16.197 1.00 94.00 113 LYS A N 1
ATOM 895 C CA . LYS A 1 113 ? 4.677 -3.069 16.302 1.00 94.00 113 LYS A CA 1
ATOM 896 C C . LYS A 1 113 ? 4.794 -3.541 17.752 1.00 94.00 113 LYS A C 1
ATOM 898 O O . LYS A 1 113 ? 4.452 -4.689 18.033 1.00 94.00 113 LYS A O 1
ATOM 903 N N . GLU A 1 114 ? 5.208 -2.670 18.675 1.00 95.19 114 GLU A N 1
ATOM 904 C CA . GLU A 1 114 ? 5.315 -2.974 20.112 1.00 95.19 114 GLU A CA 1
ATOM 905 C C . GLU A 1 114 ? 3.978 -3.464 20.686 1.00 95.19 114 GLU A C 1
ATOM 907 O O . GLU A 1 114 ? 3.928 -4.466 21.404 1.00 95.19 114 GLU A O 1
ATOM 912 N N . LYS A 1 115 ? 2.874 -2.814 20.301 1.00 94.69 115 LYS A N 1
ATOM 913 C CA . LYS A 1 115 ? 1.511 -3.178 20.718 1.00 94.69 115 LYS A CA 1
ATOM 914 C C . LYS A 1 115 ? 0.962 -4.435 20.029 1.00 94.69 115 LYS A C 1
ATOM 916 O O . LYS A 1 115 ? -0.178 -4.818 20.280 1.00 94.69 115 LYS A O 1
ATOM 921 N N . GLN A 1 116 ? 1.746 -5.089 19.168 1.00 94.56 116 GLN A N 1
ATOM 922 C CA . GLN A 1 116 ? 1.377 -6.300 18.422 1.00 94.56 116 GLN A CA 1
ATOM 923 C C . GLN A 1 116 ? 0.100 -6.156 17.575 1.00 94.56 116 GLN A C 1
ATOM 925 O O . GLN A 1 116 ? -0.551 -7.154 17.252 1.00 94.56 116 GLN A O 1
ATOM 930 N N . LEU A 1 117 ? -0.257 -4.934 17.166 1.00 95.31 117 LEU A N 1
ATOM 931 C CA . LEU A 1 117 ? -1.453 -4.707 16.353 1.00 95.31 117 LEU A CA 1
ATOM 932 C C . LEU A 1 117 ? -1.335 -5.372 14.980 1.00 95.31 117 LEU A C 1
ATOM 934 O O . LEU A 1 117 ? -2.302 -5.968 14.512 1.00 95.31 117 LEU A O 1
ATOM 938 N N . GLY A 1 118 ? -0.141 -5.373 14.379 1.00 95.19 118 GLY A N 1
ATOM 939 C CA . GLY A 1 118 ? 0.102 -6.085 13.122 1.00 95.19 118 GLY A CA 1
ATOM 940 C C . GLY A 1 118 ? -0.213 -7.581 13.217 1.00 95.19 118 GLY A C 1
ATOM 941 O O . GLY A 1 118 ? -0.856 -8.136 12.329 1.00 95.19 118 GLY A O 1
ATOM 942 N N . LYS A 1 119 ? 0.147 -8.227 14.333 1.00 95.31 119 LYS A N 1
ATOM 943 C CA . LYS A 1 119 ? -0.190 -9.635 14.581 1.00 95.31 119 LYS A CA 1
ATOM 944 C C . LYS A 1 119 ? -1.702 -9.838 14.716 1.00 95.31 119 LYS A C 1
ATOM 946 O O . LYS A 1 119 ? -2.244 -10.739 14.086 1.00 95.31 119 LYS A O 1
ATOM 951 N N . LEU A 1 120 ? -2.383 -8.986 15.484 1.00 95.31 120 LEU A N 1
ATOM 952 C CA . LEU A 1 120 ? -3.836 -9.074 15.666 1.00 95.31 120 LEU A CA 1
ATOM 953 C C . LEU A 1 120 ? -4.593 -8.910 14.342 1.00 95.31 120 LEU A C 1
ATOM 955 O O . LEU A 1 120 ? -5.519 -9.664 14.066 1.00 95.31 120 LEU A O 1
ATOM 959 N N . ILE A 1 121 ? -4.187 -7.969 13.489 1.00 95.75 121 ILE A N 1
ATOM 960 C CA . ILE A 1 121 ? -4.836 -7.749 12.188 1.00 95.75 121 ILE A CA 1
ATOM 961 C C . ILE A 1 121 ? -4.630 -8.950 11.257 1.00 95.75 121 ILE A C 1
ATOM 963 O O . ILE A 1 121 ? -5.565 -9.352 10.564 1.00 95.75 121 ILE A O 1
ATOM 967 N N . LYS A 1 122 ? -3.446 -9.571 11.275 1.00 96.38 122 LYS A N 1
ATOM 968 C CA . LYS A 1 122 ? -3.192 -10.827 10.554 1.00 96.38 122 LYS A CA 1
ATOM 969 C C . LYS A 1 122 ? -4.098 -11.958 11.044 1.00 96.38 122 LYS A C 1
ATOM 971 O O . LYS A 1 122 ? -4.709 -12.643 10.227 1.00 96.38 122 LYS A O 1
ATOM 976 N N . GLU A 1 123 ? -4.256 -12.112 12.359 1.00 95.31 123 GLU A N 1
ATOM 977 C CA . GLU A 1 123 ? -5.166 -13.105 12.949 1.00 95.31 123 GLU A CA 1
ATOM 978 C C . GLU A 1 123 ? -6.630 -12.864 12.530 1.00 95.31 123 GLU A C 1
ATOM 980 O O . GLU A 1 123 ? -7.332 -13.810 12.169 1.00 95.31 123 GLU A O 1
ATOM 985 N N . ILE A 1 124 ? -7.085 -11.603 12.504 1.00 94.56 124 ILE A N 1
ATOM 986 C CA . ILE A 1 124 ? -8.415 -11.226 11.991 1.00 94.56 124 ILE A CA 1
ATOM 987 C C . ILE A 1 124 ? -8.559 -11.624 10.523 1.00 94.56 124 ILE A C 1
ATOM 989 O O . ILE A 1 124 ? -9.569 -12.218 10.143 1.00 94.56 124 ILE A O 1
ATOM 993 N N . TYR A 1 125 ? -7.570 -11.296 9.694 1.00 95.31 125 TYR A N 1
ATOM 994 C CA . TYR A 1 125 ? -7.611 -11.576 8.264 1.00 95.31 125 TYR A CA 1
ATOM 995 C C . TYR A 1 125 ? -7.666 -13.086 7.980 1.00 95.31 125 TYR A C 1
ATOM 997 O O . TYR A 1 125 ? -8.455 -13.546 7.149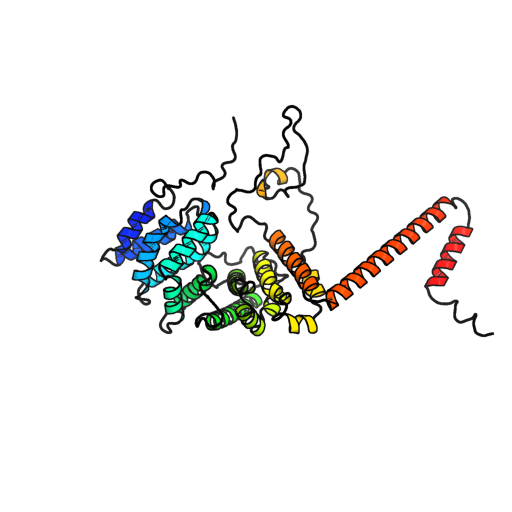 1.00 95.31 125 TYR A O 1
ATOM 1005 N N . GLN A 1 126 ? -6.880 -13.878 8.709 1.00 95.12 126 GLN A N 1
ATOM 1006 C CA . GLN A 1 126 ? -6.833 -15.335 8.562 1.00 95.12 126 GLN A CA 1
ATOM 1007 C C . GLN A 1 126 ? -8.084 -16.043 9.085 1.00 95.12 126 GLN A C 1
ATOM 1009 O O . GLN A 1 126 ? -8.392 -17.149 8.645 1.00 95.12 126 GLN A O 1
ATOM 1014 N N . ASN A 1 127 ? -8.830 -15.423 9.996 1.00 93.94 127 ASN A N 1
ATOM 1015 C CA . ASN A 1 127 ? -10.027 -16.027 10.557 1.00 93.94 127 ASN A CA 1
ATOM 1016 C C . ASN A 1 127 ? -11.165 -16.091 9.519 1.00 93.94 127 ASN A C 1
ATOM 1018 O O . ASN A 1 127 ? -11.671 -15.078 9.039 1.00 93.94 127 ASN A O 1
ATOM 1022 N N . GLU A 1 128 ? -11.602 -17.310 9.194 1.00 92.12 128 GLU A N 1
ATOM 1023 C CA . GLU A 1 128 ? -12.672 -17.578 8.222 1.00 92.12 128 GLU A CA 1
ATOM 1024 C C . GLU A 1 128 ? -14.033 -16.996 8.628 1.00 92.12 128 GLU A C 1
ATOM 1026 O O . GLU A 1 128 ? -14.883 -16.758 7.773 1.00 92.12 128 GLU A O 1
ATOM 1031 N N . LYS A 1 129 ? -14.252 -16.757 9.927 1.00 92.50 129 LYS A N 1
ATOM 1032 C CA . LYS A 1 129 ? -15.498 -16.178 10.447 1.00 92.50 129 LYS A CA 1
ATOM 1033 C C . LYS A 1 129 ? -15.520 -14.653 10.383 1.00 92.50 129 LYS A C 1
ATOM 1035 O O . LYS A 1 129 ? -16.562 -14.063 10.663 1.00 92.50 129 LYS A O 1
ATOM 1040 N N . THR A 1 130 ? -14.398 -14.016 10.054 1.00 92.50 130 THR A N 1
ATOM 1041 C CA . THR A 1 130 ? -14.322 -12.559 9.954 1.00 92.50 130 THR A CA 1
ATOM 1042 C C . THR A 1 130 ? -15.222 -12.062 8.821 1.00 92.50 130 THR A C 1
ATOM 1044 O O . THR A 1 130 ? -15.092 -12.535 7.688 1.00 92.50 130 THR A O 1
ATOM 1047 N N . PRO A 1 131 ? -16.117 -11.089 9.081 1.00 89.56 131 PRO A N 1
ATOM 1048 C CA . PRO A 1 131 ? -16.928 -10.467 8.041 1.00 89.56 131 PRO A CA 1
ATOM 1049 C C . PRO A 1 131 ? -16.075 -9.924 6.888 1.00 89.56 131 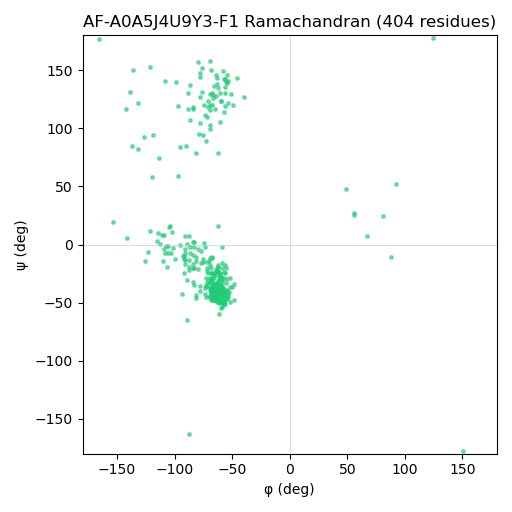PRO A C 1
ATOM 1051 O O . PRO A 1 131 ? -15.027 -9.325 7.119 1.00 89.56 131 PRO A O 1
ATOM 1054 N N . ALA A 1 132 ? -16.551 -10.069 5.648 1.00 88.31 132 ALA A N 1
ATOM 1055 C CA . ALA A 1 132 ? -15.787 -9.709 4.448 1.00 88.31 132 ALA A CA 1
ATOM 1056 C C . ALA A 1 132 ? -15.270 -8.257 4.456 1.00 88.31 132 ALA A C 1
ATOM 1058 O O . ALA A 1 132 ? -14.128 -8.018 4.078 1.00 88.31 132 ALA A O 1
ATOM 1059 N N . LEU A 1 133 ? -16.076 -7.306 4.943 1.00 85.50 133 LEU A N 1
ATOM 1060 C CA . LEU A 1 133 ? -15.672 -5.899 5.058 1.00 85.50 133 LEU A CA 1
ATOM 1061 C C . LEU A 1 133 ? -14.514 -5.709 6.047 1.00 85.50 133 LEU A C 1
ATOM 1063 O O . LEU A 1 133 ? -13.547 -5.029 5.731 1.00 85.50 133 LEU A O 1
ATOM 1067 N N . ILE A 1 134 ? -14.577 -6.356 7.214 1.00 89.69 134 ILE A N 1
ATOM 1068 C CA . ILE A 1 134 ? -13.500 -6.304 8.213 1.00 89.69 134 ILE A CA 1
ATOM 1069 C C . ILE A 1 134 ? -12.241 -6.978 7.660 1.00 89.69 134 ILE A C 1
ATOM 1071 O O . ILE A 1 134 ? -11.136 -6.484 7.864 1.00 89.69 134 ILE A O 1
ATOM 1075 N N . LYS A 1 135 ? -12.402 -8.082 6.923 1.00 91.88 135 LYS A N 1
ATOM 1076 C CA . LYS A 1 135 ? -11.294 -8.790 6.279 1.00 91.88 135 LYS A CA 1
ATOM 1077 C C . LYS A 1 135 ? -10.613 -7.931 5.211 1.00 91.88 135 LYS A C 1
ATOM 1079 O O . LYS A 1 135 ? -9.391 -7.934 5.132 1.00 91.88 135 LYS A O 1
ATOM 1084 N N . GLU A 1 136 ? -11.376 -7.158 4.442 1.00 91.06 136 GLU A N 1
ATOM 1085 C CA . GLU A 1 136 ? -10.833 -6.196 3.480 1.00 91.06 136 GLU A CA 1
ATOM 1086 C C . GLU A 1 136 ? -10.063 -5.062 4.170 1.00 91.06 136 GLU A C 1
ATOM 1088 O O . GLU A 1 136 ? -8.927 -4.793 3.789 1.00 91.06 136 GLU A O 1
ATOM 1093 N N . SER A 1 137 ? -10.620 -4.455 5.221 1.00 91.00 137 SER A N 1
ATOM 1094 C CA . SER A 1 137 ? -9.931 -3.429 6.020 1.00 91.00 137 SER A CA 1
ATOM 1095 C C . SER A 1 137 ? -8.666 -3.961 6.703 1.00 91.00 137 SER A C 1
ATOM 1097 O O . SER A 1 137 ? -7.657 -3.259 6.804 1.00 91.00 137 SER A O 1
ATOM 1099 N N . ALA A 1 138 ? -8.697 -5.216 7.158 1.00 93.31 138 ALA A N 1
ATOM 1100 C CA . ALA A 1 138 ? -7.543 -5.894 7.736 1.00 93.31 138 ALA A CA 1
ATOM 1101 C C . ALA A 1 138 ? -6.457 -6.136 6.681 1.00 93.31 138 ALA A C 1
ATOM 1103 O O . ALA A 1 138 ? -5.303 -5.786 6.915 1.00 93.31 138 ALA A O 1
ATOM 1104 N N . ALA A 1 139 ? -6.827 -6.655 5.504 1.00 93.88 139 ALA A N 1
ATOM 1105 C CA . ALA A 1 139 ? -5.913 -6.790 4.371 1.00 93.88 139 ALA A CA 1
ATOM 1106 C C . ALA A 1 139 ? -5.297 -5.437 4.006 1.00 93.88 139 ALA A C 1
ATOM 1108 O O . ALA A 1 139 ? -4.086 -5.353 3.817 1.00 93.88 139 ALA A O 1
ATOM 1109 N N . TYR A 1 140 ? -6.121 -4.382 3.990 1.00 91.69 140 TYR A N 1
ATOM 1110 C CA . TYR A 1 140 ? -5.668 -3.031 3.700 1.00 91.69 140 TYR A CA 1
ATOM 1111 C C . TYR A 1 140 ? -4.614 -2.545 4.702 1.00 91.69 140 TYR A C 1
ATOM 1113 O O . TYR A 1 140 ? -3.523 -2.105 4.348 1.00 91.69 140 TYR A O 1
ATOM 1121 N N . SER A 1 141 ? -4.914 -2.715 5.984 1.00 93.12 141 SER A N 1
ATOM 1122 C CA . SER A 1 141 ? -4.015 -2.323 7.064 1.00 93.12 141 SER A CA 1
ATOM 1123 C C . SER A 1 141 ? -2.711 -3.132 7.065 1.00 93.12 141 SER A C 1
ATOM 1125 O O . SER A 1 141 ? -1.668 -2.585 7.405 1.00 93.12 141 SER A O 1
ATOM 1127 N N . ILE A 1 142 ? -2.735 -4.417 6.687 1.00 94.25 142 ILE A N 1
ATOM 1128 C CA . ILE A 1 142 ? -1.536 -5.272 6.673 1.00 94.25 142 ILE A CA 1
ATOM 1129 C C . ILE A 1 142 ? -0.457 -4.724 5.738 1.00 94.25 142 ILE A C 1
ATOM 1131 O O . ILE A 1 142 ? 0.721 -4.783 6.107 1.00 94.25 142 ILE A O 1
ATOM 1135 N N . PHE A 1 143 ? -0.842 -4.195 4.572 1.00 90.00 143 PHE A N 1
ATOM 1136 C CA . PHE A 1 143 ? 0.117 -3.656 3.611 1.00 90.00 143 PHE A CA 1
ATOM 1137 C C . PHE A 1 143 ? 0.563 -2.232 3.955 1.00 90.00 143 PHE A C 1
ATOM 1139 O O . PHE A 1 143 ? 1.756 -1.964 3.909 1.00 90.00 143 PHE A O 1
ATOM 1146 N N . GLU A 1 144 ? -0.348 -1.337 4.355 1.00 89.56 144 GLU A N 1
ATOM 1147 C CA . GLU A 1 144 ? 0.008 0.057 4.678 1.00 89.56 144 GLU A CA 1
ATOM 1148 C C . GLU A 1 144 ? 0.910 0.165 5.906 1.00 89.56 144 GLU A C 1
ATOM 1150 O O . GLU A 1 144 ? 1.782 1.027 5.986 1.00 89.56 144 GLU A O 1
ATOM 1155 N N . TRP A 1 145 ? 0.705 -0.726 6.878 1.00 92.12 145 TRP A N 1
ATOM 1156 C CA . TRP A 1 145 ? 1.580 -0.836 8.041 1.00 92.12 145 TRP A CA 1
ATOM 1157 C C . TRP A 1 145 ? 2.822 -1.700 7.779 1.00 92.12 145 TRP A C 1
ATOM 1159 O O . TRP A 1 145 ? 3.599 -1.915 8.709 1.00 92.12 145 TRP A O 1
ATOM 1169 N N . GLU A 1 146 ? 3.000 -2.208 6.552 1.00 90.69 146 GLU A N 1
ATOM 1170 C CA . GLU A 1 146 ? 4.132 -3.046 6.130 1.00 90.69 146 GLU A CA 1
ATOM 1171 C C . GLU A 1 146 ? 4.383 -4.202 7.119 1.00 90.69 146 GLU A C 1
ATOM 1173 O O . GLU A 1 146 ? 5.488 -4.426 7.611 1.00 90.69 146 GLU A O 1
ATOM 1178 N N . THR A 1 147 ? 3.313 -4.912 7.499 1.00 93.44 147 THR A N 1
ATOM 1179 C CA . THR A 1 147 ? 3.398 -5.903 8.586 1.00 93.44 147 THR A CA 1
ATOM 1180 C C . THR A 1 147 ? 3.905 -7.264 8.128 1.00 93.44 147 THR A C 1
ATOM 1182 O O . THR A 1 147 ? 4.289 -8.057 8.981 1.00 93.44 147 THR A O 1
ATOM 1185 N N . ILE A 1 148 ? 3.894 -7.568 6.827 1.00 93.94 148 ILE A N 1
ATOM 1186 C CA . ILE A 1 148 ? 4.465 -8.807 6.275 1.00 93.94 148 ILE A CA 1
ATOM 1187 C C . ILE A 1 148 ? 5.984 -8.762 6.440 1.00 93.94 148 ILE A C 1
ATOM 1189 O O . ILE A 1 148 ? 6.632 -7.859 5.926 1.00 93.94 148 ILE A O 1
ATOM 1193 N N . GLU A 1 149 ? 6.542 -9.730 7.165 1.00 90.00 149 GLU A N 1
ATOM 1194 C CA . GLU A 1 149 ? 7.971 -9.722 7.511 1.00 90.00 149 GLU A CA 1
ATOM 1195 C C . GLU A 1 149 ? 8.841 -10.419 6.461 1.00 90.00 149 GLU A C 1
ATOM 1197 O O . GLU A 1 149 ? 10.011 -10.084 6.320 1.00 90.00 149 GLU A O 1
ATOM 1202 N N . ASN A 1 150 ? 8.298 -11.422 5.764 1.00 93.06 150 ASN A N 1
ATOM 1203 C CA . ASN A 1 150 ? 8.998 -12.218 4.755 1.00 93.06 150 ASN A CA 1
ATOM 1204 C C . ASN A 1 150 ? 7.998 -13.036 3.917 1.00 93.06 150 ASN A C 1
ATOM 1206 O O . ASN A 1 150 ? 6.794 -13.039 4.181 1.00 93.06 150 ASN A O 1
ATOM 1210 N N . ALA A 1 151 ? 8.505 -13.754 2.911 1.00 93.31 151 ALA A N 1
ATOM 1211 C CA . ALA A 1 151 ? 7.689 -14.536 1.981 1.00 93.31 151 ALA A CA 1
ATOM 1212 C C . ALA A 1 151 ? 7.009 -15.773 2.600 1.00 93.31 151 ALA A C 1
ATOM 1214 O O . ALA A 1 151 ? 6.047 -16.287 2.026 1.00 93.31 151 ALA A O 1
ATOM 1215 N N . GLU A 1 152 ? 7.475 -16.233 3.764 1.00 95.19 152 GLU A N 1
ATOM 1216 C CA . GLU A 1 152 ? 6.878 -17.348 4.510 1.00 95.19 152 GLU A CA 1
ATOM 1217 C C . GLU A 1 152 ? 5.749 -16.887 5.446 1.00 95.19 152 GLU A C 1
ATOM 1219 O O . GLU A 1 152 ? 5.114 -17.710 6.111 1.00 95.19 152 GLU A O 1
ATOM 1224 N N . ASP A 1 153 ? 5.470 -15.580 5.509 1.00 95.44 153 ASP A N 1
ATOM 1225 C CA . ASP A 1 153 ? 4.349 -15.062 6.278 1.00 95.44 153 ASP A CA 1
ATOM 1226 C C . ASP A 1 153 ? 3.030 -15.668 5.761 1.00 95.44 153 ASP A C 1
ATOM 1228 O O . ASP A 1 153 ? 2.683 -15.515 4.583 1.00 95.44 153 ASP A O 1
ATOM 1232 N N . PRO A 1 154 ? 2.240 -16.328 6.624 1.00 95.19 154 PRO A N 1
ATOM 1233 C CA . PRO A 1 154 ? 1.036 -17.029 6.200 1.00 95.19 154 PRO A CA 1
ATOM 1234 C C . PRO A 1 154 ? -0.078 -16.094 5.701 1.00 95.19 154 PRO A C 1
ATOM 1236 O O . PRO A 1 154 ? -1.067 -16.579 5.155 1.00 95.19 154 PRO A O 1
ATOM 1239 N N . CYS A 1 155 ? 0.033 -14.774 5.882 1.00 96.56 155 CYS A N 1
ATOM 1240 C CA . CYS A 1 155 ? -0.867 -13.800 5.260 1.00 96.56 155 CYS A CA 1
ATOM 1241 C C . CYS A 1 155 ? -0.417 -13.359 3.866 1.00 96.56 155 CYS A C 1
ATOM 1243 O O . CYS A 1 155 ? -1.258 -12.890 3.104 1.00 96.56 155 CYS A O 1
ATOM 1245 N N . PHE A 1 156 ? 0.864 -13.500 3.513 1.00 95.69 156 PHE A N 1
ATOM 1246 C CA . PHE A 1 156 ? 1.420 -12.882 2.311 1.00 95.69 156 PHE A CA 1
ATOM 1247 C C . PHE A 1 156 ? 0.752 -13.389 1.029 1.00 95.69 156 PHE A C 1
ATOM 1249 O O . PHE A 1 156 ? 0.108 -12.617 0.318 1.00 95.69 156 PHE A O 1
ATOM 1256 N N . LYS A 1 157 ? 0.819 -14.699 0.762 1.00 96.06 157 LYS A N 1
ATOM 1257 C CA . LYS A 1 157 ? 0.215 -15.286 -0.448 1.00 96.06 157 LYS A CA 1
ATOM 1258 C C . LYS A 1 157 ? -1.307 -15.093 -0.506 1.00 96.06 157 LYS A C 1
ATOM 1260 O O . LYS A 1 157 ? -1.774 -14.619 -1.540 1.00 96.06 157 LYS A O 1
ATOM 1265 N N . PRO A 1 158 ? -2.075 -15.341 0.577 1.00 95.81 158 PRO A N 1
ATOM 1266 C CA . PRO A 1 158 ? -3.513 -15.075 0.570 1.00 95.81 158 PRO A CA 1
ATOM 1267 C C . PRO A 1 158 ? -3.880 -13.611 0.292 1.00 95.81 158 PRO A C 1
ATOM 1269 O O . PRO A 1 158 ? -4.870 -13.352 -0.389 1.00 95.81 158 PRO A O 1
ATOM 1272 N N . ILE A 1 159 ? -3.089 -12.644 0.769 1.00 94.81 159 ILE A N 1
ATOM 1273 C CA . ILE A 1 159 ? -3.311 -11.227 0.448 1.00 94.81 159 ILE A CA 1
ATOM 1274 C C . ILE A 1 159 ? -3.073 -10.966 -1.033 1.00 94.81 159 ILE A C 1
ATOM 1276 O O . ILE A 1 159 ? -3.873 -10.270 -1.652 1.00 94.81 159 ILE A O 1
ATOM 1280 N N . LEU A 1 160 ? -2.025 -11.538 -1.624 1.00 95.56 160 LEU A N 1
ATOM 1281 C CA . LEU A 1 160 ? -1.795 -11.399 -3.060 1.00 95.56 160 LEU A CA 1
ATOM 1282 C C . LEU A 1 160 ? -2.909 -12.052 -3.893 1.00 95.56 160 LEU A C 1
ATOM 1284 O O . LEU A 1 160 ? -3.326 -11.462 -4.889 1.00 95.56 160 LEU A O 1
ATOM 1288 N N . ASP A 1 161 ? -3.430 -13.212 -3.475 1.00 95.75 161 ASP A N 1
ATOM 1289 C CA . ASP A 1 161 ? -4.612 -13.838 -4.094 1.00 95.75 161 ASP A CA 1
ATOM 1290 C C . ASP A 1 161 ? -5.818 -12.887 -4.032 1.00 95.75 161 ASP A C 1
ATOM 1292 O O . ASP A 1 161 ? -6.450 -12.590 -5.047 1.00 95.75 161 ASP A O 1
ATOM 1296 N N . PHE A 1 162 ? -6.086 -12.326 -2.851 1.00 94.25 162 PHE A N 1
ATOM 1297 C CA . PHE A 1 162 ? -7.176 -11.376 -2.641 1.00 94.25 162 PHE A CA 1
ATOM 1298 C C . PHE A 1 162 ? -7.028 -10.107 -3.495 1.00 94.25 162 PHE A C 1
ATOM 1300 O O . PHE A 1 162 ? -7.998 -9.637 -4.091 1.00 94.25 162 PHE A O 1
ATOM 1307 N N . LEU A 1 163 ? -5.816 -9.558 -3.602 1.00 94.56 163 LEU A N 1
ATOM 1308 C CA . LEU A 1 163 ? -5.537 -8.395 -4.444 1.00 94.56 163 LEU A CA 1
ATOM 1309 C C . LEU A 1 163 ? -5.727 -8.704 -5.934 1.00 94.56 163 LEU A C 1
ATOM 1311 O O . LEU A 1 163 ? -6.225 -7.849 -6.664 1.00 94.56 163 LEU A O 1
ATOM 1315 N N . GLN A 1 164 ? -5.387 -9.912 -6.397 1.00 95.81 164 GLN A N 1
ATOM 1316 C CA . GLN A 1 164 ? -5.642 -10.327 -7.781 1.00 95.81 164 GLN A CA 1
ATOM 1317 C C . GLN A 1 164 ? -7.143 -10.420 -8.079 1.00 95.81 164 GLN A C 1
ATOM 1319 O O . GLN A 1 164 ? -7.592 -9.945 -9.124 1.00 95.81 164 GLN A O 1
ATOM 1324 N N . GLU A 1 165 ? -7.931 -10.977 -7.158 1.00 95.19 165 GLU A N 1
ATOM 1325 C CA . GLU A 1 165 ? -9.393 -11.027 -7.284 1.00 95.19 165 GLU A CA 1
ATOM 1326 C C . GLU A 1 165 ? -10.012 -9.623 -7.324 1.00 95.19 165 GLU A C 1
ATOM 1328 O O . GLU A 1 165 ? -10.885 -9.339 -8.156 1.00 95.19 165 GLU A O 1
ATOM 1333 N N . LYS A 1 166 ? -9.531 -8.718 -6.463 1.00 93.25 166 LYS A N 1
ATOM 1334 C CA . LYS A 1 166 ? -9.954 -7.313 -6.440 1.00 93.25 166 LYS A CA 1
ATOM 1335 C C . LYS A 1 166 ? -9.574 -6.578 -7.718 1.00 93.25 166 LYS A C 1
ATOM 1337 O O . LYS A 1 166 ? -10.423 -5.895 -8.283 1.00 93.25 166 LYS A O 1
ATOM 1342 N N . LEU A 1 167 ? -8.346 -6.762 -8.203 1.00 94.81 167 LEU A N 1
ATOM 1343 C CA . LEU A 1 167 ? -7.882 -6.169 -9.455 1.00 94.81 167 LEU A CA 1
ATOM 1344 C C . LEU A 1 167 ? -8.750 -6.616 -10.629 1.00 94.81 167 LEU A C 1
ATOM 1346 O O . LEU A 1 167 ? -9.178 -5.779 -11.413 1.00 94.81 167 LEU A O 1
ATOM 1350 N N . LYS A 1 168 ? -9.061 -7.912 -10.721 1.00 95.00 168 LYS A N 1
ATOM 1351 C CA . LYS A 1 168 ? -9.941 -8.434 -11.769 1.00 95.00 168 LYS A CA 1
ATOM 1352 C C . LYS A 1 168 ? -11.347 -7.835 -11.692 1.00 95.00 168 LYS A C 1
ATOM 1354 O O . LYS A 1 168 ? -11.885 -7.405 -12.702 1.00 95.00 168 LYS A O 1
ATOM 1359 N N . SER A 1 169 ? -11.923 -7.772 -10.493 1.00 92.81 169 SER A N 1
ATOM 1360 C CA . SER A 1 169 ? -13.262 -7.199 -10.293 1.00 92.81 169 SER A CA 1
ATOM 1361 C C . SER A 1 169 ? -13.319 -5.718 -10.686 1.00 92.81 169 SER A C 1
ATOM 1363 O O . SER A 1 169 ? -14.313 -5.248 -11.237 1.00 92.81 169 SER A O 1
ATOM 1365 N N . GLU A 1 170 ? -12.245 -4.980 -10.407 1.00 91.62 170 GLU A N 1
ATOM 1366 C CA . GLU A 1 170 ? -12.111 -3.576 -10.786 1.00 91.62 170 GLU A CA 1
ATOM 1367 C C . GLU A 1 170 ? -11.862 -3.402 -12.292 1.00 91.62 170 GLU A C 1
ATOM 1369 O O . GLU A 1 170 ? -12.421 -2.492 -12.902 1.00 91.62 170 GLU A O 1
ATOM 1374 N N . GLU A 1 171 ? -11.087 -4.294 -12.914 1.00 92.50 171 GLU A N 1
ATOM 1375 C CA . GLU A 1 171 ? -10.919 -4.368 -14.372 1.00 92.50 171 GLU A CA 1
ATOM 1376 C C . GLU A 1 171 ? -12.278 -4.565 -15.063 1.00 92.50 171 GLU A C 1
ATOM 1378 O O . GLU A 1 171 ? -12.646 -3.756 -15.916 1.00 92.50 171 GLU A O 1
ATOM 1383 N N . ASP A 1 172 ? -13.074 -5.540 -14.613 1.00 92.94 172 ASP A N 1
ATOM 1384 C CA . ASP A 1 172 ? -14.423 -5.805 -15.131 1.00 92.94 172 ASP A CA 1
ATOM 1385 C C . ASP A 1 172 ? -15.349 -4.575 -14.971 1.00 92.94 172 ASP A C 1
ATOM 1387 O O . ASP A 1 172 ? -16.150 -4.253 -15.855 1.00 92.94 172 ASP A O 1
ATOM 1391 N N . ARG A 1 173 ? -15.235 -3.833 -13.856 1.00 90.81 173 ARG A N 1
ATOM 1392 C CA . ARG A 1 173 ? -15.985 -2.581 -13.644 1.00 90.81 173 ARG A CA 1
ATOM 1393 C C . ARG A 1 173 ? -15.561 -1.495 -14.632 1.00 90.81 173 ARG A C 1
ATOM 1395 O O . ARG A 1 173 ? -16.424 -0.798 -15.172 1.00 90.81 173 ARG A O 1
ATOM 1402 N N . LEU A 1 174 ? -14.257 -1.317 -14.837 1.00 88.06 174 LEU A N 1
ATOM 1403 C CA . LEU A 1 174 ? -13.695 -0.274 -15.696 1.00 88.06 174 LEU A CA 1
ATOM 1404 C C . LEU A 1 174 ? -13.990 -0.510 -17.183 1.00 88.06 174 LEU A C 1
ATOM 1406 O O . LEU A 1 174 ? -14.066 0.457 -17.940 1.00 88.06 174 LEU A O 1
ATOM 1410 N N . GLU A 1 175 ? -14.225 -1.755 -17.605 1.00 88.75 175 GLU A N 1
ATOM 1411 C CA . GLU A 1 175 ? -14.717 -2.057 -18.956 1.00 88.75 175 GLU A CA 1
ATOM 1412 C C . GLU A 1 175 ? -16.118 -1.474 -19.212 1.00 88.75 175 GLU A C 1
ATOM 1414 O O . GLU A 1 175 ? -16.392 -0.951 -20.294 1.00 88.75 175 GLU A O 1
ATOM 1419 N N . LEU A 1 176 ? -17.004 -1.525 -18.212 1.00 85.44 176 LEU A N 1
ATOM 1420 C CA . LEU A 1 176 ? -18.369 -0.989 -18.296 1.00 85.44 176 LEU A CA 1
ATOM 1421 C C . LEU A 1 176 ? -18.426 0.517 -18.015 1.00 85.44 176 LEU A C 1
ATOM 1423 O O . LEU A 1 176 ? -19.244 1.245 -18.587 1.00 85.44 176 LEU A O 1
ATOM 1427 N N . HIS A 1 177 ? -17.563 0.982 -17.115 1.00 83.00 177 HIS A N 1
ATOM 1428 C CA . HIS A 1 177 ? -17.494 2.358 -16.643 1.00 83.00 177 HIS A CA 1
ATOM 1429 C C . HIS A 1 177 ? -16.044 2.851 -16.692 1.00 83.00 177 HIS A C 1
ATOM 1431 O O . HIS A 1 177 ? -15.366 2.833 -15.661 1.00 83.00 177 HIS A O 1
ATOM 1437 N N . PRO A 1 178 ? -15.570 3.295 -17.874 1.00 83.81 178 PRO A N 1
ATOM 1438 C CA . PRO A 1 178 ? -14.192 3.732 -18.055 1.00 83.81 178 PRO A CA 1
ATOM 1439 C C . PRO A 1 178 ? -13.784 4.815 -17.061 1.00 83.81 178 PRO A C 1
ATOM 1441 O O . PRO A 1 178 ? -14.586 5.683 -16.708 1.00 83.81 178 PRO A O 1
ATOM 1444 N N . TYR A 1 179 ? -12.512 4.775 -16.659 1.00 83.12 179 TYR A N 1
ATOM 1445 C CA . TYR A 1 179 ? -11.933 5.727 -15.715 1.00 83.12 179 TYR A CA 1
ATOM 1446 C C . TYR A 1 179 ? -12.216 7.176 -16.128 1.00 83.12 179 TYR A C 1
ATOM 1448 O O . TYR A 1 179 ? -11.913 7.592 -17.251 1.00 83.12 179 TYR A O 1
ATOM 1456 N N . ASN A 1 180 ? -12.728 7.963 -15.185 1.00 80.19 180 ASN A N 1
ATOM 1457 C CA . ASN A 1 180 ? -12.933 9.393 -15.362 1.00 80.19 180 ASN A CA 1
ATOM 1458 C C . ASN A 1 180 ? -12.607 10.114 -14.056 1.00 80.19 180 ASN A C 1
ATOM 1460 O O . ASN A 1 180 ? -13.310 9.965 -13.063 1.00 80.19 180 ASN A O 1
ATOM 1464 N N . SER A 1 181 ? -11.582 10.966 -14.080 1.00 76.50 181 SER A N 1
ATOM 1465 C CA . SER A 1 181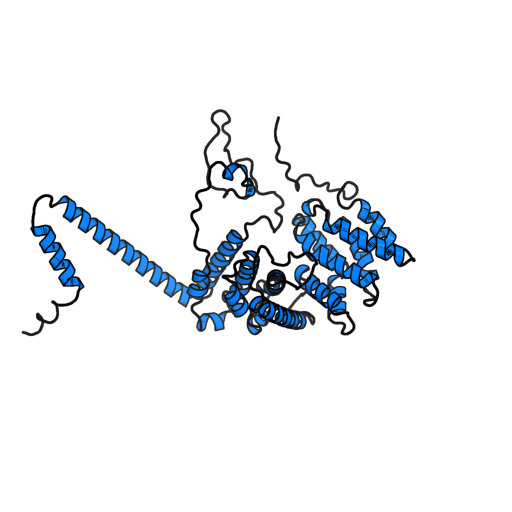 ? -11.095 11.695 -12.905 1.00 76.50 181 SER A CA 1
ATOM 1466 C C . SER A 1 181 ? -12.143 12.563 -12.198 1.00 76.50 181 SER A C 1
ATOM 1468 O O . SER A 1 181 ? -11.969 12.872 -11.021 1.00 76.50 181 SER A O 1
ATOM 1470 N N . GLU A 1 182 ? -13.200 12.989 -12.893 1.00 76.25 182 GLU A N 1
ATOM 1471 C CA . GLU A 1 182 ? -14.267 13.821 -12.321 1.00 76.25 182 GLU A CA 1
ATOM 1472 C C . GLU A 1 182 ? -15.335 13.000 -11.594 1.00 76.25 182 GLU A C 1
ATOM 1474 O O . GLU A 1 182 ? -15.918 13.472 -10.617 1.00 76.25 182 GLU A O 1
ATOM 1479 N N . THR A 1 183 ? -15.591 11.778 -12.065 1.00 70.88 183 THR A N 1
ATOM 1480 C CA . THR A 1 183 ? -16.649 10.898 -11.547 1.00 70.88 183 THR A CA 1
ATOM 1481 C C . THR A 1 183 ? -16.109 9.718 -10.755 1.00 70.88 183 THR A C 1
ATOM 1483 O O . THR A 1 183 ? -16.899 8.974 -10.172 1.00 70.88 183 THR A O 1
ATOM 1486 N N . GLU A 1 184 ? -14.789 9.523 -10.747 1.00 71.25 184 GLU A N 1
ATOM 1487 C CA . GLU A 1 184 ? -14.153 8.462 -9.985 1.00 71.25 184 GLU A CA 1
ATOM 1488 C C . GLU A 1 184 ? -14.547 8.606 -8.521 1.00 71.25 184 GLU A C 1
ATOM 1490 O O . GLU A 1 184 ? -14.547 9.712 -7.962 1.00 71.25 184 GLU A O 1
ATOM 1495 N N . GLN A 1 185 ? -14.891 7.485 -7.890 1.00 63.75 185 GLN A N 1
ATOM 1496 C CA . GLN A 1 185 ? -15.157 7.492 -6.465 1.00 63.75 185 GLN A CA 1
ATOM 1497 C C . GLN A 1 185 ? -13.886 7.955 -5.761 1.00 63.75 185 GLN A C 1
ATOM 1499 O O . GLN A 1 185 ? -12.896 7.231 -5.660 1.00 63.75 185 GLN A O 1
ATOM 1504 N N . LYS A 1 186 ? -13.908 9.200 -5.275 1.00 59.28 186 LYS A N 1
ATOM 1505 C CA . LYS A 1 186 ? -12.906 9.657 -4.322 1.00 59.28 186 LYS A CA 1
ATOM 1506 C C . LYS A 1 186 ? -12.947 8.686 -3.158 1.00 59.28 186 LYS A C 1
ATOM 1508 O O . LYS A 1 186 ? -14.026 8.238 -2.762 1.00 59.28 186 LYS A O 1
ATOM 1513 N N . ARG A 1 187 ? -11.767 8.351 -2.646 1.00 53.34 187 ARG A N 1
ATOM 1514 C CA . ARG A 1 187 ? -11.581 7.463 -1.505 1.00 53.34 187 ARG A CA 1
ATOM 1515 C C . ARG A 1 187 ? -12.233 8.080 -0.263 1.00 53.34 187 ARG A C 1
ATOM 1517 O O . ARG A 1 187 ? -11.579 8.708 0.556 1.00 53.34 187 ARG A O 1
ATOM 1524 N N . ASN A 1 188 ? -13.551 7.960 -0.174 1.00 42.56 188 ASN A N 1
ATOM 1525 C CA . ASN A 1 188 ? -14.369 8.533 0.890 1.00 42.56 188 ASN A CA 1
ATOM 1526 C C . ASN A 1 188 ? -14.529 7.535 2.043 1.00 42.56 188 ASN A C 1
ATOM 1528 O O . ASN A 1 188 ? -14.983 7.900 3.123 1.00 42.56 188 ASN A O 1
ATOM 1532 N N . LYS A 1 189 ? -14.161 6.272 1.804 1.00 52.16 189 LYS A N 1
ATOM 1533 C CA . LYS A 1 189 ? -14.116 5.197 2.783 1.00 52.16 189 LYS A CA 1
ATOM 1534 C C . LYS A 1 189 ? -12.842 4.394 2.522 1.00 52.16 189 LYS A C 1
ATOM 1536 O O . LYS A 1 189 ? -12.522 4.109 1.368 1.00 52.16 189 LYS A O 1
ATOM 1541 N N . TYR A 1 190 ? -12.081 4.143 3.577 1.00 62.84 190 TYR A N 1
ATOM 1542 C CA . TYR A 1 190 ? -10.850 3.359 3.544 1.00 62.84 190 TYR A CA 1
ATOM 1543 C C . TYR A 1 190 ? -11.154 1.957 2.942 1.00 62.84 190 TYR A C 1
ATOM 1545 O O . TYR A 1 190 ? -12.275 1.466 3.107 1.00 62.84 190 TYR A O 1
ATOM 1553 N N . GLY A 1 191 ? -10.235 1.394 2.133 1.00 71.00 191 GLY A N 1
ATOM 1554 C CA . GLY A 1 191 ? -10.361 0.033 1.584 1.00 71.00 191 GLY A CA 1
ATOM 1555 C C . GLY A 1 191 ? -9.694 -0.204 0.217 1.00 71.00 191 GLY A C 1
ATOM 1556 O O . GLY A 1 191 ? -9.095 0.695 -0.388 1.00 71.00 191 GLY A O 1
ATOM 1557 N N . LEU A 1 192 ? -9.850 -1.428 -0.302 1.00 81.25 192 LEU A N 1
ATOM 1558 C CA . LEU A 1 192 ? -9.329 -1.915 -1.591 1.00 81.25 192 LEU A CA 1
ATOM 1559 C C . LEU A 1 192 ? -10.407 -1.828 -2.683 1.00 81.25 192 LEU A C 1
ATOM 1561 O O . LEU A 1 192 ? -10.824 -2.828 -3.270 1.00 81.25 192 LEU A O 1
ATOM 1565 N N . THR A 1 193 ? -10.896 -0.609 -2.914 1.00 78.31 193 THR A N 1
ATOM 1566 C CA . THR A 1 193 ? -12.070 -0.343 -3.763 1.00 78.31 193 THR A CA 1
ATOM 1567 C C . THR A 1 193 ? -11.758 0.358 -5.076 1.00 78.31 193 THR A C 1
ATOM 1569 O O . THR A 1 193 ? -12.620 0.389 -5.946 1.00 78.31 193 THR A O 1
ATOM 1572 N N . THR A 1 194 ? -10.561 0.924 -5.234 1.00 85.69 194 THR A N 1
ATOM 1573 C CA . THR A 1 194 ? -10.162 1.617 -6.461 1.00 85.69 194 THR A CA 1
ATOM 1574 C C . THR A 1 194 ? -8.918 0.976 -7.042 1.00 85.69 194 THR A C 1
ATOM 1576 O O . THR A 1 194 ? -8.073 0.447 -6.317 1.00 85.69 194 THR A O 1
ATOM 1579 N N . LEU A 1 195 ? -8.759 1.090 -8.360 1.00 89.75 195 LEU A N 1
ATOM 1580 C CA . LEU A 1 195 ? -7.541 0.650 -9.039 1.00 89.75 195 LEU A CA 1
ATOM 1581 C C . LEU A 1 195 ? -6.265 1.233 -8.401 1.00 89.75 195 LEU A C 1
ATOM 1583 O O . LEU A 1 195 ? -5.249 0.550 -8.309 1.00 89.75 195 LEU A O 1
ATOM 1587 N N . GLU A 1 196 ? -6.322 2.482 -7.929 1.00 88.06 196 GLU A N 1
ATOM 1588 C CA . GLU A 1 196 ? -5.219 3.125 -7.211 1.00 88.06 196 GLU A CA 1
ATOM 1589 C C . GLU A 1 196 ? -4.839 2.361 -5.940 1.00 88.06 196 GLU A C 1
ATOM 1591 O O . GLU A 1 196 ? -3.680 1.982 -5.810 1.00 88.06 196 GLU A O 1
ATOM 1596 N N . SER A 1 197 ? -5.786 2.104 -5.029 1.00 87.94 197 SER A N 1
ATOM 1597 C CA . SER A 1 197 ? -5.455 1.450 -3.757 1.00 87.94 197 SER A CA 1
ATOM 1598 C C . SER A 1 197 ? -5.049 -0.012 -3.933 1.00 87.94 197 SER A C 1
ATOM 1600 O O . SER A 1 197 ? -4.189 -0.497 -3.203 1.00 87.94 197 SER A O 1
ATOM 1602 N N . ILE A 1 198 ? -5.611 -0.701 -4.930 1.00 92.75 198 ILE A N 1
ATOM 1603 C CA . ILE A 1 198 ? -5.246 -2.085 -5.256 1.00 92.75 198 ILE A CA 1
ATOM 1604 C C . ILE A 1 198 ? -3.805 -2.164 -5.777 1.00 92.75 198 ILE A C 1
ATOM 1606 O O . ILE A 1 198 ? -3.030 -3.009 -5.329 1.00 92.75 198 ILE A O 1
ATOM 1610 N N . LEU A 1 199 ? -3.421 -1.292 -6.715 1.00 93.69 199 LEU A N 1
ATOM 1611 C CA . LEU A 1 199 ? -2.066 -1.303 -7.274 1.00 93.69 199 LEU A CA 1
ATOM 1612 C C . LEU A 1 199 ? -1.019 -0.794 -6.286 1.00 93.69 199 LEU A C 1
ATOM 1614 O O . LEU A 1 199 ? 0.113 -1.279 -6.309 1.00 93.69 199 LEU A O 1
ATOM 1618 N N . ASP A 1 200 ? -1.380 0.160 -5.431 1.00 90.12 200 ASP A N 1
ATOM 1619 C CA . ASP A 1 200 ? -0.492 0.631 -4.372 1.00 90.12 200 ASP A CA 1
ATOM 1620 C C . ASP A 1 200 ? -0.153 -0.506 -3.399 1.00 90.12 200 ASP A C 1
ATOM 1622 O O . ASP A 1 200 ? 1.025 -0.764 -3.158 1.00 90.12 200 ASP A O 1
ATOM 1626 N N . ALA A 1 201 ? -1.158 -1.291 -2.990 1.00 91.00 201 ALA A N 1
ATOM 1627 C CA . ALA A 1 201 ? -0.978 -2.477 -2.152 1.00 91.00 201 ALA A CA 1
ATOM 1628 C C . ALA A 1 201 ? -0.035 -3.520 -2.771 1.00 91.00 201 ALA A C 1
ATOM 1630 O O . ALA A 1 201 ? 0.837 -4.055 -2.089 1.00 91.00 201 ALA A O 1
ATOM 1631 N N . PHE A 1 202 ? -0.171 -3.793 -4.074 1.00 91.38 202 PHE A N 1
ATOM 1632 C CA . PHE A 1 202 ? 0.744 -4.695 -4.779 1.00 91.38 202 PHE A CA 1
ATOM 1633 C C . PHE A 1 202 ? 2.187 -4.191 -4.752 1.00 91.38 202 PHE A C 1
ATOM 1635 O O . PHE A 1 202 ? 3.122 -4.983 -4.644 1.00 91.38 202 PHE A O 1
ATOM 1642 N N . CYS A 1 203 ? 2.383 -2.882 -4.916 1.00 90.12 203 CYS A N 1
ATOM 1643 C CA . CYS A 1 203 ? 3.709 -2.343 -5.159 1.00 90.12 203 CYS A CA 1
ATOM 1644 C C . CYS A 1 203 ? 4.555 -2.166 -3.894 1.00 90.12 203 CYS A C 1
ATOM 1646 O O . CYS A 1 203 ? 5.772 -2.039 -4.029 1.00 90.12 203 CYS A O 1
ATOM 1648 N N . VAL A 1 204 ? 3.958 -2.223 -2.697 1.00 88.81 204 VAL A N 1
ATOM 1649 C CA . VAL A 1 204 ? 4.691 -2.224 -1.415 1.00 88.81 204 VAL A CA 1
ATOM 1650 C C . VAL A 1 204 ? 5.830 -3.251 -1.447 1.00 88.81 204 VAL A C 1
ATOM 1652 O O . VAL A 1 204 ? 6.982 -2.891 -1.227 1.00 88.81 204 VAL A O 1
ATOM 1655 N N . TYR A 1 205 ? 5.540 -4.476 -1.893 1.00 90.06 205 TYR A N 1
ATOM 1656 C CA . TYR A 1 205 ? 6.500 -5.588 -1.888 1.00 90.06 205 TYR A CA 1
ATOM 1657 C C . TYR A 1 205 ? 7.459 -5.618 -3.091 1.00 90.06 205 TYR A C 1
ATOM 1659 O O . TYR A 1 205 ? 8.282 -6.522 -3.222 1.00 90.06 205 TYR A O 1
ATOM 1667 N N . SER A 1 206 ? 7.373 -4.635 -3.997 1.00 88.31 206 SER A N 1
ATOM 1668 C CA . SER A 1 206 ? 8.228 -4.566 -5.197 1.00 88.31 206 SER A CA 1
ATOM 1669 C C . SER A 1 206 ? 9.665 -4.117 -4.912 1.00 88.31 206 SER A C 1
ATOM 1671 O O . SER A 1 206 ? 10.530 -4.247 -5.778 1.00 88.31 206 SER A O 1
ATOM 1673 N N . TYR A 1 207 ? 9.919 -3.606 -3.703 1.00 81.94 207 TYR A N 1
ATOM 1674 C CA . TYR A 1 207 ? 11.222 -3.111 -3.250 1.00 81.94 207 TYR A CA 1
ATOM 1675 C C . TYR A 1 207 ? 11.825 -3.926 -2.096 1.00 81.94 207 TYR A C 1
ATOM 1677 O O . TYR A 1 207 ? 12.890 -3.559 -1.600 1.00 81.94 207 TYR A O 1
ATOM 1685 N N . ASP A 1 208 ? 11.160 -5.005 -1.682 1.00 84.69 208 ASP A N 1
ATOM 1686 C CA . ASP A 1 208 ? 11.546 -5.813 -0.524 1.00 84.69 208 ASP A CA 1
ATOM 1687 C C . ASP A 1 208 ? 12.557 -6.913 -0.883 1.00 84.69 208 ASP A C 1
ATOM 1689 O O . ASP A 1 208 ? 13.233 -6.860 -1.909 1.00 84.69 208 ASP A O 1
ATOM 1693 N N . GLU A 1 209 ? 12.701 -7.908 -0.011 1.00 89.62 209 GLU A N 1
ATOM 1694 C CA . GLU A 1 209 ? 13.569 -9.062 -0.208 1.00 89.62 209 GLU A CA 1
ATOM 1695 C C . GLU A 1 209 ? 13.222 -9.851 -1.483 1.00 89.62 209 GLU A C 1
ATOM 1697 O O . GLU A 1 209 ? 12.064 -9.951 -1.893 1.00 89.62 209 GLU A O 1
ATOM 1702 N N . GLU A 1 210 ? 14.241 -10.473 -2.085 1.00 92.12 210 GLU A N 1
ATOM 1703 C CA . GLU A 1 210 ? 14.153 -11.196 -3.364 1.00 92.12 210 GLU A CA 1
ATOM 1704 C C . GLU A 1 210 ? 12.995 -12.209 -3.409 1.00 92.12 210 GLU A C 1
ATOM 1706 O O . GLU A 1 210 ? 12.334 -12.350 -4.431 1.00 92.12 210 GLU A O 1
ATOM 1711 N N . GLN A 1 211 ? 12.694 -12.881 -2.294 1.00 94.31 211 GLN A N 1
ATOM 1712 C CA . GLN A 1 211 ? 11.617 -13.874 -2.219 1.00 94.31 211 GLN A CA 1
ATOM 1713 C C . GLN A 1 211 ? 10.217 -13.250 -2.342 1.00 94.31 211 GLN A C 1
ATOM 1715 O O . GLN A 1 211 ? 9.345 -13.817 -2.999 1.00 94.31 211 GLN A O 1
ATOM 1720 N N . LEU A 1 212 ? 10.005 -12.072 -1.743 1.00 94.44 212 LEU A N 1
ATOM 1721 C CA . LEU A 1 212 ? 8.753 -11.317 -1.865 1.00 94.44 212 LEU A CA 1
ATOM 1722 C C . LEU A 1 212 ? 8.584 -10.803 -3.301 1.00 94.44 212 LEU A C 1
ATOM 1724 O O . LEU A 1 212 ? 7.511 -10.926 -3.896 1.00 94.44 212 LEU A O 1
ATOM 1728 N N . GLN A 1 213 ? 9.675 -10.302 -3.887 1.00 94.94 213 GLN A N 1
ATOM 1729 C CA . GLN A 1 213 ? 9.714 -9.876 -5.284 1.00 94.94 213 GLN A CA 1
ATOM 1730 C C . GLN A 1 213 ? 9.443 -11.036 -6.254 1.00 94.94 213 GLN A C 1
ATOM 1732 O O . GLN A 1 213 ? 8.718 -10.856 -7.234 1.00 94.94 213 GLN A O 1
ATOM 1737 N N . GLN A 1 214 ? 9.993 -12.224 -5.983 1.00 95.69 214 GLN A N 1
ATOM 1738 C CA . GLN A 1 214 ? 9.791 -13.417 -6.803 1.00 95.69 214 GLN A CA 1
ATOM 1739 C C . GLN A 1 214 ? 8.323 -13.854 -6.807 1.00 95.69 214 GLN A C 1
ATOM 1741 O O . GLN A 1 214 ? 7.771 -14.108 -7.872 1.00 95.69 214 GLN A O 1
ATOM 1746 N N . GLU A 1 215 ? 7.651 -13.862 -5.654 1.00 95.94 215 GLU A N 1
ATOM 1747 C CA . GLU A 1 215 ? 6.221 -14.194 -5.594 1.00 95.94 215 GLU A CA 1
ATOM 1748 C C . GLU A 1 215 ? 5.370 -13.165 -6.365 1.00 95.94 215 GLU A C 1
ATOM 1750 O O . GLU A 1 215 ? 4.445 -13.541 -7.089 1.00 95.94 215 GLU A O 1
ATOM 1755 N N . LEU A 1 216 ? 5.697 -11.865 -6.283 1.00 95.38 216 LEU A N 1
ATOM 1756 C CA . LEU A 1 216 ? 5.051 -10.846 -7.121 1.00 95.38 216 LEU A CA 1
ATOM 1757 C C . LEU A 1 216 ? 5.287 -11.095 -8.616 1.00 95.38 216 LEU A C 1
ATOM 1759 O O . LEU A 1 216 ? 4.370 -10.923 -9.424 1.00 95.38 216 LEU A O 1
ATOM 1763 N N . TYR A 1 217 ? 6.504 -11.478 -9.000 1.00 95.56 217 TYR A N 1
ATOM 1764 C CA . TYR A 1 217 ? 6.851 -11.807 -10.379 1.00 95.56 217 TYR A CA 1
ATOM 1765 C C . TYR A 1 217 ? 6.053 -13.005 -10.898 1.00 95.56 217 TYR A C 1
ATOM 1767 O O . TYR A 1 217 ? 5.426 -12.899 -11.956 1.00 95.56 217 TYR A O 1
ATOM 1775 N N . ASP A 1 218 ? 6.005 -14.097 -10.133 1.00 95.38 218 ASP A N 1
ATOM 1776 C CA . ASP A 1 218 ? 5.285 -15.330 -10.477 1.00 95.38 218 ASP A CA 1
ATOM 1777 C C . ASP A 1 218 ? 3.780 -15.075 -10.663 1.00 95.38 218 ASP A C 1
ATOM 1779 O O . ASP A 1 218 ? 3.103 -15.726 -11.461 1.00 95.38 218 ASP A O 1
ATOM 1783 N N . ARG A 1 219 ? 3.263 -14.056 -9.973 1.00 94.94 219 ARG A N 1
ATOM 1784 C CA . ARG A 1 219 ? 1.878 -13.574 -10.046 1.00 94.94 219 ARG A CA 1
ATOM 1785 C C . ARG A 1 219 ? 1.621 -12.541 -11.141 1.00 94.94 219 ARG A C 1
ATOM 1787 O O . ARG A 1 219 ? 0.526 -11.980 -11.215 1.00 94.94 219 ARG A O 1
ATOM 1794 N N . GLY A 1 220 ? 2.603 -12.296 -12.003 1.00 95.25 220 GLY A N 1
ATOM 1795 C CA . GLY A 1 220 ? 2.485 -11.398 -13.145 1.00 95.25 220 GLY A CA 1
ATOM 1796 C C . GLY A 1 220 ? 2.657 -9.916 -12.805 1.00 95.25 220 GLY A C 1
ATOM 1797 O O . GLY A 1 220 ? 2.148 -9.063 -13.534 1.00 95.25 220 GLY A O 1
ATOM 1798 N N . GLY A 1 221 ? 3.357 -9.579 -11.717 1.00 95.81 221 GLY A N 1
ATOM 1799 C CA . GLY A 1 221 ? 3.553 -8.197 -11.264 1.00 95.81 221 GLY A CA 1
ATOM 1800 C C . GLY A 1 221 ? 4.104 -7.269 -12.352 1.00 95.81 221 GLY A C 1
ATOM 1801 O O . GLY A 1 221 ? 3.605 -6.158 -12.532 1.00 95.81 221 GLY A O 1
ATOM 1802 N N . ILE A 1 222 ? 5.056 -7.745 -13.165 1.00 94.69 222 ILE A N 1
ATOM 1803 C CA . ILE A 1 222 ? 5.586 -6.977 -14.305 1.00 94.69 222 ILE A CA 1
ATOM 1804 C C . ILE A 1 222 ? 4.484 -6.693 -15.333 1.00 94.69 222 ILE A C 1
ATOM 1806 O O . ILE A 1 222 ? 4.349 -5.564 -15.801 1.00 94.69 222 ILE A O 1
ATOM 1810 N N . GLN A 1 223 ? 3.680 -7.696 -15.684 1.00 95.06 223 GLN A N 1
ATOM 1811 C CA . GLN A 1 223 ? 2.596 -7.573 -16.656 1.00 95.06 223 GLN A CA 1
ATOM 1812 C C . GLN A 1 223 ? 1.524 -6.602 -16.155 1.00 95.06 223 GLN A C 1
ATOM 1814 O O . GLN A 1 223 ? 1.058 -5.769 -16.932 1.00 95.06 223 GLN A O 1
ATOM 1819 N N . ILE A 1 224 ? 1.189 -6.646 -14.861 1.00 96.00 224 ILE A N 1
ATOM 1820 C CA . ILE A 1 224 ? 0.314 -5.656 -14.219 1.00 96.00 224 ILE A CA 1
ATOM 1821 C C . ILE A 1 224 ? 0.905 -4.250 -14.396 1.00 96.00 224 ILE A C 1
ATOM 1823 O O . ILE A 1 224 ? 0.217 -3.358 -14.893 1.00 96.00 224 ILE A O 1
ATOM 1827 N N . GLY A 1 225 ? 2.193 -4.061 -14.087 1.00 94.50 225 GLY A N 1
ATOM 1828 C CA . GLY A 1 225 ? 2.890 -2.789 -14.294 1.00 94.50 225 GLY A CA 1
ATOM 1829 C C . GLY A 1 225 ? 2.806 -2.285 -15.741 1.00 94.50 225 GLY A C 1
ATOM 1830 O O . GLY A 1 225 ? 2.463 -1.128 -15.972 1.00 94.50 225 GLY A O 1
ATOM 1831 N N . ILE A 1 226 ? 3.037 -3.155 -16.731 1.00 92.69 226 ILE A N 1
ATOM 1832 C CA . ILE A 1 226 ? 2.955 -2.802 -18.160 1.00 92.69 226 ILE A CA 1
ATOM 1833 C C . ILE A 1 226 ? 1.546 -2.342 -18.545 1.00 92.69 226 ILE A C 1
ATOM 1835 O O . ILE A 1 226 ? 1.414 -1.344 -19.255 1.00 92.69 226 ILE A O 1
ATOM 1839 N N . ARG A 1 227 ? 0.496 -3.033 -18.074 1.00 92.75 227 ARG A N 1
ATOM 1840 C CA . ARG A 1 227 ? -0.900 -2.679 -18.389 1.00 92.75 227 ARG A CA 1
ATOM 1841 C C . ARG A 1 227 ? -1.245 -1.251 -17.963 1.00 92.75 227 ARG A C 1
ATOM 1843 O O . ARG A 1 227 ? -1.945 -0.553 -18.692 1.00 92.75 227 ARG A O 1
ATOM 1850 N N . TYR A 1 228 ? -0.723 -0.802 -16.820 1.00 93.81 228 TYR A N 1
ATOM 1851 C CA . TYR A 1 228 ? -1.138 0.453 -16.183 1.00 93.81 228 TYR A CA 1
ATOM 1852 C C . TYR A 1 228 ? -0.149 1.613 -16.304 1.00 93.81 228 TYR A C 1
ATOM 1854 O O . TYR A 1 228 ? -0.448 2.728 -15.872 1.00 93.81 228 TYR A O 1
ATOM 1862 N N . ILE A 1 229 ? 1.008 1.411 -16.935 1.00 90.44 229 ILE A N 1
ATOM 1863 C CA . ILE A 1 229 ? 2.057 2.436 -16.987 1.00 90.44 229 ILE A CA 1
ATOM 1864 C C . ILE A 1 229 ? 1.655 3.715 -17.744 1.00 90.44 229 ILE A C 1
ATOM 1866 O O . ILE A 1 229 ? 2.182 4.793 -17.477 1.00 90.44 229 ILE A O 1
ATOM 1870 N N . ASN A 1 230 ? 0.679 3.612 -18.648 1.00 87.62 230 ASN A N 1
ATOM 1871 C CA . ASN A 1 230 ? 0.140 4.730 -19.426 1.00 87.62 230 ASN A CA 1
ATOM 1872 C C . ASN A 1 230 ? -1.240 5.198 -18.930 1.00 87.62 230 ASN A C 1
ATOM 1874 O O . ASN A 1 230 ? -1.939 5.917 -19.642 1.00 87.62 230 ASN A O 1
ATOM 1878 N N . HIS A 1 231 ? -1.650 4.797 -17.724 1.00 89.81 231 HIS A N 1
ATOM 1879 C CA . HIS A 1 231 ? -2.956 5.152 -17.175 1.00 89.81 231 HIS A CA 1
ATOM 1880 C C . HIS A 1 231 ? -3.102 6.679 -16.957 1.00 89.81 231 HIS A C 1
ATOM 1882 O O . HIS A 1 231 ? -2.131 7.335 -16.573 1.00 89.81 231 HIS A O 1
ATOM 1888 N N . PRO A 1 232 ? -4.297 7.281 -17.136 1.00 85.50 232 PRO A N 1
ATOM 1889 C CA . PRO A 1 232 ? -4.483 8.726 -16.949 1.00 85.50 232 PRO A CA 1
ATOM 1890 C C . PRO A 1 232 ? -4.170 9.229 -15.529 1.00 85.50 232 PRO A C 1
ATOM 1892 O O . PRO A 1 232 ? -3.643 10.328 -15.357 1.00 85.50 232 PRO A O 1
ATOM 1895 N N . SER A 1 233 ? -4.454 8.422 -14.499 1.00 85.88 233 SER A N 1
ATOM 1896 C CA . SER A 1 233 ? -4.100 8.753 -13.109 1.00 85.88 233 SER A CA 1
ATOM 1897 C C . SER A 1 233 ? -2.589 8.666 -12.877 1.00 85.88 233 SER A C 1
ATOM 1899 O O . SER A 1 233 ? -1.976 7.611 -13.050 1.00 85.88 233 SER A O 1
ATOM 1901 N N . ALA A 1 234 ? -1.984 9.764 -12.412 1.00 83.69 234 ALA A N 1
ATOM 1902 C CA . ALA A 1 234 ? -0.571 9.793 -12.036 1.00 83.69 234 ALA A CA 1
ATOM 1903 C C . ALA A 1 234 ? -0.247 8.820 -10.892 1.00 83.69 234 ALA A C 1
ATOM 1905 O O . ALA A 1 234 ? 0.817 8.212 -10.909 1.00 83.69 234 ALA A O 1
ATOM 1906 N N . LYS A 1 235 ? -1.162 8.621 -9.937 1.00 86.56 235 LYS A N 1
ATOM 1907 C CA . LYS A 1 235 ? -0.950 7.688 -8.822 1.00 86.56 235 LYS A CA 1
ATOM 1908 C C . LYS A 1 235 ? -0.895 6.237 -9.291 1.00 86.56 235 LYS A C 1
ATOM 1910 O O . LYS A 1 235 ? 0.069 5.547 -8.989 1.00 86.56 235 LYS A O 1
ATOM 1915 N N . VAL A 1 236 ? -1.841 5.831 -10.143 1.00 90.69 236 VAL A N 1
ATOM 1916 C CA . VAL A 1 236 ? -1.826 4.505 -10.789 1.00 90.69 236 VAL A CA 1
ATOM 1917 C C . VAL A 1 236 ? -0.516 4.281 -11.547 1.00 90.69 236 VAL A C 1
ATOM 1919 O O . VAL A 1 236 ? 0.106 3.230 -11.414 1.00 90.69 236 VAL A O 1
ATOM 1922 N N . ARG A 1 237 ? -0.047 5.287 -12.298 1.00 90.44 237 ARG A N 1
ATOM 1923 C CA . ARG A 1 237 ? 1.241 5.194 -12.999 1.00 90.44 237 ARG A CA 1
ATOM 1924 C C . ARG A 1 237 ? 2.428 5.079 -12.048 1.00 90.44 237 ARG A C 1
ATOM 1926 O O . ARG A 1 237 ? 3.353 4.339 -12.356 1.00 90.44 237 ARG A O 1
ATOM 1933 N N . VAL A 1 238 ? 2.423 5.768 -10.903 1.00 89.25 238 VAL A N 1
ATOM 1934 C CA . VAL A 1 238 ? 3.467 5.597 -9.879 1.00 89.25 238 VAL A CA 1
ATOM 1935 C C . VAL A 1 238 ? 3.511 4.140 -9.417 1.00 89.25 238 VAL A C 1
ATOM 1937 O O . VAL A 1 238 ? 4.569 3.525 -9.535 1.00 89.25 238 VAL A O 1
ATOM 1940 N N . SER A 1 239 ? 2.392 3.556 -8.986 1.00 93.12 239 SER A N 1
ATOM 1941 C CA . SER A 1 239 ? 2.355 2.156 -8.537 1.00 93.12 239 SER A CA 1
ATOM 1942 C C . SER A 1 239 ? 2.756 1.185 -9.659 1.00 93.12 239 SER A C 1
ATOM 1944 O O . SER A 1 239 ? 3.535 0.258 -9.440 1.00 93.12 239 SER A O 1
ATOM 1946 N N . ALA A 1 240 ? 2.342 1.458 -10.902 1.00 94.00 240 ALA A N 1
ATOM 1947 C CA . ALA A 1 240 ? 2.774 0.700 -12.075 1.00 94.00 240 ALA A CA 1
ATOM 1948 C C . ALA A 1 240 ? 4.297 0.774 -12.308 1.00 94.00 240 ALA A C 1
ATOM 1950 O O . ALA A 1 240 ? 4.919 -0.250 -12.588 1.00 94.00 240 ALA A O 1
ATOM 1951 N N . THR A 1 241 ? 4.927 1.951 -12.154 1.00 91.88 241 THR A N 1
ATOM 1952 C CA . THR A 1 241 ? 6.397 2.073 -12.260 1.00 91.88 241 THR A CA 1
ATOM 1953 C C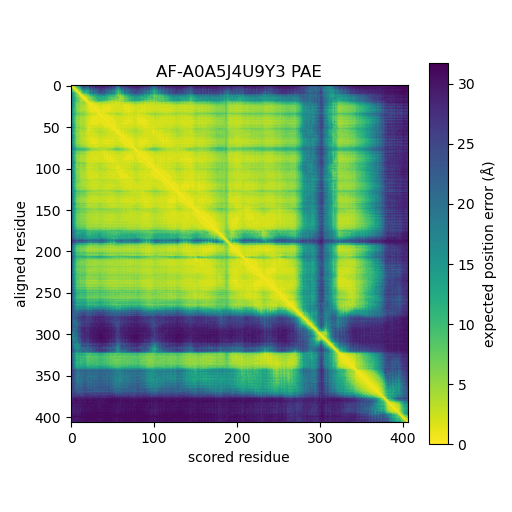 . THR A 1 241 ? 7.127 1.278 -11.181 1.00 91.88 241 THR A C 1
ATOM 1955 O O . THR A 1 241 ? 8.208 0.761 -11.454 1.00 91.88 241 THR A O 1
ATOM 1958 N N . CYS A 1 242 ? 6.552 1.174 -9.980 1.00 92.06 242 CYS A N 1
ATOM 1959 C CA . CYS A 1 242 ? 7.113 0.376 -8.895 1.00 92.06 242 CYS A CA 1
ATOM 1960 C C . CYS A 1 242 ? 7.085 -1.117 -9.253 1.00 92.06 242 CYS A C 1
ATOM 1962 O O . CYS A 1 242 ? 8.112 -1.779 -9.198 1.00 92.06 242 CYS A O 1
ATOM 1964 N N . LEU A 1 243 ? 5.960 -1.627 -9.761 1.00 94.12 243 LEU A N 1
ATOM 1965 C CA . LEU A 1 243 ? 5.866 -3.019 -10.222 1.00 94.12 243 LEU A CA 1
ATOM 1966 C C . LEU A 1 243 ? 6.797 -3.331 -11.403 1.00 94.12 243 LEU A C 1
ATOM 1968 O O . LEU A 1 243 ? 7.407 -4.397 -11.450 1.00 94.12 243 LEU A O 1
ATOM 1972 N N . LEU A 1 244 ? 6.970 -2.392 -12.340 1.00 91.38 244 LEU A N 1
ATOM 1973 C CA . LEU A 1 244 ? 7.949 -2.541 -13.424 1.00 91.38 244 LEU A CA 1
ATOM 1974 C C . LEU A 1 244 ? 9.395 -2.617 -12.923 1.00 91.38 244 LEU A C 1
ATOM 1976 O O . LEU A 1 244 ? 10.248 -3.148 -13.634 1.00 91.38 244 LEU A O 1
ATOM 1980 N N . TYR A 1 245 ? 9.690 -2.111 -11.725 1.00 89.94 245 TYR A N 1
ATOM 1981 C CA . TYR A 1 245 ? 11.035 -2.147 -11.159 1.00 89.94 245 TYR A CA 1
ATOM 1982 C C . TYR A 1 245 ? 11.538 -3.581 -10.928 1.00 89.94 245 TYR A C 1
ATOM 1984 O O . TYR A 1 245 ? 12.744 -3.813 -11.016 1.00 89.94 245 TYR A O 1
ATOM 1992 N N . LEU A 1 246 ? 10.634 -4.562 -10.794 1.00 92.50 246 LEU A N 1
ATOM 1993 C CA . LEU A 1 246 ? 10.962 -5.996 -10.771 1.00 92.50 246 LEU A CA 1
ATOM 1994 C C . LEU A 1 246 ? 11.768 -6.441 -12.006 1.00 92.50 246 LEU A C 1
ATOM 1996 O O . LEU A 1 246 ? 12.604 -7.336 -11.915 1.00 92.50 246 LEU A O 1
ATOM 2000 N N . ILE A 1 247 ? 11.588 -5.783 -13.163 1.00 90.62 247 ILE A N 1
ATOM 2001 C CA . ILE A 1 247 ? 12.395 -6.037 -14.373 1.00 90.62 247 ILE A CA 1
ATOM 2002 C C . ILE A 1 247 ? 13.882 -5.804 -14.105 1.00 90.62 247 ILE A C 1
ATOM 2004 O O . ILE A 1 247 ? 14.720 -6.383 -14.791 1.00 90.62 247 ILE A O 1
ATOM 2008 N N . THR A 1 248 ? 14.231 -4.925 -13.171 1.00 86.81 248 THR A N 1
ATOM 2009 C CA . THR A 1 248 ? 15.616 -4.507 -12.946 1.00 86.81 248 THR A CA 1
ATOM 2010 C C . THR A 1 248 ? 16.370 -5.403 -11.984 1.00 86.81 248 THR A C 1
ATOM 2012 O O . THR A 1 248 ? 17.598 -5.421 -12.059 1.00 86.81 248 THR A O 1
ATOM 2015 N N . ASP A 1 249 ? 15.676 -6.189 -11.159 1.00 90.19 249 ASP A N 1
ATOM 2016 C CA . ASP A 1 249 ? 16.322 -7.115 -10.235 1.00 90.19 249 ASP A CA 1
ATOM 2017 C C . ASP A 1 249 ? 17.131 -8.180 -10.989 1.00 90.19 249 ASP A C 1
ATOM 2019 O O . ASP A 1 249 ? 16.675 -8.744 -11.988 1.00 90.19 249 ASP A O 1
ATOM 2023 N N . GLN A 1 250 ? 18.359 -8.454 -10.545 1.00 85.69 250 GLN A N 1
ATOM 2024 C CA . GLN A 1 250 ? 19.280 -9.317 -11.284 1.00 85.69 250 GLN A CA 1
ATOM 2025 C C . GLN A 1 250 ? 18.740 -10.746 -11.445 1.00 85.69 250 GLN A C 1
ATOM 2027 O O . GLN A 1 250 ? 18.932 -11.333 -12.517 1.00 85.69 250 GLN A O 1
ATOM 2032 N N . SER A 1 251 ? 18.068 -11.265 -10.421 1.00 90.44 251 SER A N 1
ATOM 2033 C CA . SER A 1 251 ? 17.533 -12.620 -10.334 1.00 90.44 251 SER A CA 1
ATOM 2034 C C . SER A 1 251 ? 16.113 -12.676 -10.895 1.00 90.44 251 SER A C 1
ATOM 2036 O O . SER A 1 251 ? 15.899 -13.235 -11.977 1.00 90.44 251 SER A O 1
ATOM 2038 N N . VAL A 1 252 ? 15.183 -11.979 -10.243 1.00 92.31 252 VAL A N 1
ATOM 2039 C CA . VAL A 1 252 ? 13.735 -12.054 -10.469 1.00 92.31 252 VAL A CA 1
ATOM 2040 C C . VAL A 1 252 ? 13.377 -11.641 -11.897 1.00 92.31 252 VAL A C 1
ATOM 2042 O O . VAL A 1 252 ? 12.715 -12.363 -12.640 1.00 92.31 252 VAL A O 1
ATOM 2045 N N . GLY A 1 253 ? 13.891 -10.497 -12.356 1.00 90.25 253 GLY A N 1
ATOM 2046 C CA . GLY A 1 253 ? 13.590 -9.978 -13.692 1.00 90.25 253 GLY A CA 1
ATOM 2047 C C . GLY A 1 253 ? 14.337 -10.674 -14.839 1.00 90.25 253 GLY A C 1
ATOM 2048 O O . GLY A 1 253 ? 14.104 -10.347 -16.006 1.00 90.25 253 GLY A O 1
ATOM 2049 N N . SER A 1 254 ? 15.261 -11.600 -14.553 1.00 89.25 254 SER A N 1
ATOM 2050 C CA . SER A 1 254 ? 16.226 -12.135 -15.530 1.00 89.25 254 SER A CA 1
ATOM 2051 C C . SER A 1 254 ? 15.566 -12.795 -16.735 1.00 89.25 254 SER A C 1
ATOM 2053 O O . SER A 1 254 ? 15.940 -12.529 -17.882 1.00 89.25 254 SER A O 1
ATOM 2055 N N . GLU A 1 255 ? 14.570 -13.645 -16.494 1.00 90.25 255 GLU A N 1
ATOM 2056 C CA . GLU A 1 255 ? 13.850 -14.330 -17.564 1.00 90.25 255 GLU A CA 1
ATOM 2057 C C . GLU A 1 255 ? 13.048 -13.347 -18.419 1.00 90.25 255 GLU A C 1
ATOM 2059 O O . GLU A 1 255 ? 13.095 -13.410 -19.650 1.00 90.25 255 GLU A O 1
ATOM 2064 N N . PHE A 1 256 ? 12.396 -12.368 -17.791 1.00 91.38 256 PHE A N 1
ATOM 2065 C CA . PHE A 1 256 ? 11.646 -11.349 -18.518 1.00 91.38 256 PHE A CA 1
ATOM 2066 C C . PHE A 1 256 ? 12.551 -10.532 -19.448 1.00 91.38 256 PHE A C 1
ATOM 2068 O O . PHE A 1 256 ? 12.214 -10.355 -20.622 1.00 91.38 256 PHE A O 1
ATOM 2075 N N . ARG A 1 257 ? 13.726 -10.099 -18.962 1.00 88.44 257 ARG A N 1
ATOM 2076 C CA . ARG A 1 257 ? 14.710 -9.336 -19.753 1.00 88.44 257 ARG A CA 1
ATOM 2077 C C . ARG A 1 257 ? 15.230 -10.101 -20.967 1.00 88.44 257 ARG A C 1
ATOM 2079 O O . ARG A 1 257 ? 15.464 -9.505 -22.013 1.00 88.44 257 ARG A O 1
ATOM 2086 N N . LYS A 1 258 ? 15.406 -11.422 -20.860 1.00 85.19 258 LYS A N 1
ATOM 2087 C CA . LYS A 1 258 ? 15.883 -12.252 -21.983 1.00 85.19 258 LYS A CA 1
ATOM 2088 C C . LYS A 1 258 ? 14.889 -12.302 -23.142 1.00 85.19 258 LYS A C 1
ATOM 2090 O O . LYS A 1 258 ? 15.315 -12.458 -24.286 1.00 85.19 258 LYS A O 1
ATOM 2095 N N . ASN A 1 259 ? 13.601 -12.166 -22.839 1.00 88.31 259 ASN A N 1
ATOM 2096 C CA . ASN A 1 259 ? 12.511 -12.398 -23.780 1.00 88.31 259 ASN A CA 1
ATOM 2097 C C . ASN A 1 259 ? 11.848 -11.109 -24.291 1.00 88.31 259 ASN A C 1
ATOM 2099 O O . ASN A 1 259 ? 11.017 -11.182 -25.192 1.00 88.31 259 ASN A O 1
ATOM 2103 N N . ASN A 1 260 ? 12.195 -9.936 -23.747 1.00 87.12 260 ASN A N 1
ATOM 2104 C CA . ASN A 1 260 ? 11.508 -8.677 -24.045 1.00 87.12 260 ASN A CA 1
ATOM 2105 C C . ASN A 1 260 ? 12.480 -7.512 -24.267 1.00 87.12 260 ASN A C 1
ATOM 2107 O O . ASN A 1 260 ? 13.538 -7.431 -23.646 1.00 87.12 260 ASN A O 1
ATOM 2111 N N . ASP A 1 261 ? 12.081 -6.549 -25.103 1.00 84.25 261 ASP A N 1
ATOM 2112 C CA . ASP A 1 261 ? 12.781 -5.266 -25.227 1.00 84.25 261 ASP A CA 1
ATOM 2113 C C . ASP A 1 261 ? 12.359 -4.309 -24.100 1.00 84.25 261 ASP A C 1
ATOM 2115 O O . ASP A 1 261 ? 11.524 -3.414 -24.263 1.00 84.25 261 ASP A O 1
ATOM 2119 N N . CYS A 1 262 ? 12.934 -4.529 -22.918 1.00 83.19 262 CYS A N 1
ATOM 2120 C CA . CYS A 1 262 ? 12.613 -3.760 -21.718 1.00 83.19 262 CYS A CA 1
ATOM 2121 C C . CYS A 1 262 ? 12.935 -2.266 -21.851 1.00 83.19 262 CYS A C 1
ATOM 2123 O O . CYS A 1 262 ? 12.228 -1.446 -21.266 1.00 83.19 262 CYS A O 1
ATOM 2125 N N . LEU A 1 263 ? 13.957 -1.890 -22.631 1.00 78.12 263 LEU A N 1
ATOM 2126 C CA . LEU A 1 263 ? 14.271 -0.478 -22.864 1.00 78.12 263 LEU A CA 1
ATOM 2127 C C . LEU A 1 263 ? 13.150 0.206 -23.629 1.00 78.12 263 LEU A C 1
ATOM 2129 O O . LEU A 1 263 ? 12.759 1.305 -23.251 1.00 78.12 263 LEU A O 1
ATOM 2133 N N . SER A 1 264 ? 12.609 -0.444 -24.659 1.00 81.19 264 SER A N 1
ATOM 2134 C CA . SER A 1 264 ? 11.458 0.088 -25.386 1.00 81.19 264 SER A CA 1
ATOM 2135 C C . SER A 1 264 ? 10.226 0.203 -24.488 1.00 81.19 264 SER A C 1
ATOM 2137 O O . SER A 1 264 ? 9.553 1.230 -24.526 1.00 81.19 264 SER A O 1
ATOM 2139 N N . ILE A 1 265 ? 9.961 -0.782 -23.621 1.00 81.50 265 ILE A N 1
ATOM 2140 C CA . ILE A 1 265 ? 8.845 -0.731 -22.655 1.00 81.50 265 ILE A CA 1
ATOM 2141 C C . ILE A 1 265 ? 8.985 0.474 -21.706 1.00 81.50 265 ILE A C 1
ATOM 2143 O O . ILE A 1 265 ? 8.045 1.258 -21.547 1.00 81.50 265 ILE A O 1
ATOM 2147 N N . ILE A 1 266 ? 10.163 0.663 -21.101 1.00 78.06 266 ILE A N 1
ATOM 2148 C CA . ILE A 1 266 ? 10.403 1.777 -20.170 1.00 78.06 266 ILE A CA 1
ATOM 2149 C C . ILE A 1 266 ? 10.403 3.120 -20.915 1.00 78.06 266 ILE A C 1
ATOM 2151 O O . ILE A 1 266 ? 9.831 4.097 -20.442 1.00 78.06 266 ILE A O 1
ATOM 2155 N N . ASN A 1 267 ? 10.994 3.186 -22.108 1.00 75.25 267 ASN A N 1
ATOM 2156 C CA . ASN A 1 267 ? 11.079 4.426 -22.873 1.00 75.25 267 ASN A CA 1
ATOM 2157 C C . ASN A 1 267 ? 9.713 4.888 -23.401 1.00 75.25 267 ASN A C 1
ATOM 2159 O O . ASN A 1 267 ? 9.414 6.077 -23.359 1.00 75.25 267 ASN A O 1
ATOM 2163 N N . ASN A 1 268 ? 8.866 3.960 -23.852 1.00 76.31 268 ASN A N 1
ATOM 2164 C CA . ASN A 1 268 ? 7.524 4.274 -24.354 1.00 76.31 268 ASN A CA 1
ATOM 2165 C C . ASN A 1 268 ? 6.558 4.732 -23.255 1.00 76.31 268 ASN A C 1
ATOM 2167 O O . ASN A 1 268 ? 5.488 5.247 -23.566 1.00 76.31 268 ASN A O 1
ATOM 2171 N N . SER A 1 269 ? 6.919 4.530 -21.989 1.00 73.75 269 SER A N 1
ATOM 2172 C CA . SER A 1 269 ? 6.106 4.926 -20.845 1.00 73.75 269 SER A CA 1
ATOM 2173 C C . SER A 1 269 ? 6.570 6.214 -20.166 1.00 73.75 269 SER A C 1
ATOM 2175 O O . SER A 1 269 ? 5.914 6.682 -19.233 1.00 73.75 269 SER A O 1
ATOM 2177 N N . LEU A 1 270 ? 7.679 6.813 -20.617 1.00 70.19 270 LEU A N 1
ATOM 2178 C CA . LEU A 1 270 ? 8.083 8.139 -20.160 1.00 70.19 270 LEU A CA 1
ATOM 2179 C C . LEU A 1 270 ? 7.064 9.173 -20.657 1.00 70.19 270 LEU A C 1
ATOM 2181 O O . LEU A 1 270 ? 6.806 9.243 -21.863 1.00 70.19 270 LEU A O 1
ATOM 2185 N N . PRO A 1 271 ? 6.488 10.005 -19.770 1.00 64.75 271 PRO A N 1
ATOM 2186 C CA . PRO A 1 271 ? 5.606 11.070 -20.214 1.00 64.75 271 PRO A CA 1
ATOM 2187 C C . PRO A 1 271 ? 6.384 12.012 -21.137 1.00 64.75 271 PRO A C 1
ATOM 2189 O O . PRO A 1 271 ? 7.478 12.467 -20.797 1.00 64.75 271 PRO A O 1
ATOM 2192 N N . ILE A 1 272 ? 5.812 12.316 -22.306 1.00 61.59 272 ILE A N 1
ATOM 2193 C CA . ILE A 1 272 ? 6.405 13.280 -23.236 1.00 61.59 272 ILE A CA 1
ATOM 2194 C C . ILE A 1 272 ? 6.500 14.625 -22.504 1.00 61.59 272 ILE A C 1
ATOM 2196 O O . ILE A 1 272 ? 5.469 15.121 -22.036 1.00 61.59 272 ILE A O 1
ATOM 2200 N N . PRO A 1 273 ? 7.697 15.233 -22.398 1.00 55.28 273 PRO A N 1
ATOM 2201 C CA . PRO A 1 273 ? 7.841 16.541 -21.781 1.00 55.28 273 PRO A CA 1
ATOM 2202 C C . PRO A 1 273 ? 6.946 17.547 -22.507 1.00 55.28 273 PRO A C 1
ATOM 2204 O O . PRO A 1 273 ? 7.156 17.849 -23.681 1.00 55.28 273 PRO A O 1
ATOM 2207 N N . GLN A 1 274 ? 5.930 18.061 -21.818 1.00 48.88 274 GLN A N 1
ATOM 2208 C CA . GLN A 1 274 ? 5.105 19.137 -22.348 1.00 48.88 274 GLN A CA 1
ATOM 2209 C C . GLN A 1 274 ? 5.745 20.467 -21.970 1.00 48.88 274 GLN A C 1
ATOM 2211 O O . GLN A 1 274 ? 5.844 20.807 -20.790 1.00 48.88 274 GLN A O 1
ATOM 2216 N N . LEU A 1 275 ? 6.162 21.236 -22.974 1.00 44.22 275 LEU A N 1
ATOM 2217 C CA . LEU A 1 275 ? 6.553 22.623 -22.769 1.00 44.22 275 LEU A CA 1
ATOM 2218 C C . LEU A 1 275 ? 5.291 23.429 -22.437 1.00 44.22 275 LEU A C 1
ATOM 2220 O O . LEU A 1 275 ? 4.498 23.743 -23.322 1.00 44.22 275 LEU A O 1
ATOM 2224 N N . LYS A 1 276 ? 5.092 23.749 -21.158 1.00 48.88 276 LYS A N 1
ATOM 2225 C CA . LYS A 1 276 ? 4.031 24.659 -20.723 1.00 48.88 276 LYS A CA 1
ATOM 2226 C C . LYS A 1 276 ? 4.610 26.055 -20.545 1.00 48.88 276 LYS A C 1
ATOM 2228 O O . LYS A 1 276 ? 5.497 26.265 -19.721 1.00 48.88 276 LYS A O 1
ATOM 2233 N N . VAL A 1 277 ? 4.096 27.011 -21.314 1.00 47.56 277 VAL A N 1
ATOM 2234 C CA . VAL A 1 277 ? 4.360 28.432 -21.082 1.00 47.56 277 VAL A CA 1
ATOM 2235 C C . VAL A 1 277 ? 3.465 28.862 -19.926 1.00 47.56 277 VAL A C 1
ATOM 2237 O O . VAL A 1 277 ? 2.254 28.976 -20.086 1.00 47.56 277 VAL A O 1
ATOM 2240 N N . VAL A 1 278 ? 4.054 29.030 -18.745 1.00 46.44 278 VAL A N 1
ATOM 2241 C CA . VAL A 1 278 ? 3.332 29.507 -17.561 1.00 46.44 278 VAL A CA 1
ATOM 2242 C C . VAL A 1 278 ? 3.077 31.000 -17.740 1.00 46.44 278 VAL A C 1
ATOM 2244 O O . VAL A 1 278 ? 4.030 31.770 -17.892 1.00 46.44 278 VAL A O 1
ATOM 2247 N N . SER A 1 279 ? 1.810 31.416 -17.753 1.00 46.41 279 SER A N 1
ATOM 2248 C CA . SER A 1 279 ? 1.477 32.838 -17.817 1.00 46.41 279 SER A CA 1
ATOM 2249 C C . SER A 1 279 ? 1.876 33.529 -16.504 1.00 46.41 279 SER A C 1
ATOM 2251 O O . SER A 1 279 ? 1.883 32.915 -15.437 1.00 46.41 279 SER A O 1
ATOM 2253 N N . SER A 1 280 ? 2.225 34.815 -16.552 1.00 50.88 280 SER A N 1
ATOM 2254 C CA . SER A 1 280 ? 2.638 35.586 -15.365 1.00 50.88 280 SER A CA 1
ATOM 2255 C C . SER A 1 280 ? 1.546 35.703 -14.291 1.00 50.88 280 SER A C 1
ATOM 2257 O O . SER A 1 280 ? 1.853 35.981 -13.134 1.00 50.88 280 SER A O 1
ATOM 2259 N N . ILE A 1 281 ? 0.285 35.472 -14.660 1.00 48.91 281 ILE A N 1
ATOM 2260 C CA . ILE A 1 281 ? -0.867 35.448 -13.750 1.00 48.91 281 ILE A CA 1
ATOM 2261 C C . ILE A 1 281 ? -0.902 34.116 -12.986 1.00 48.91 281 ILE A C 1
ATOM 2263 O O . ILE A 1 281 ? -1.108 34.107 -11.775 1.00 48.91 281 ILE A O 1
ATOM 2267 N N . ASP A 1 282 ? -0.591 33.003 -13.656 1.00 44.72 282 ASP A N 1
ATOM 2268 C CA . ASP A 1 282 ? -0.551 31.672 -13.036 1.00 44.72 282 ASP A CA 1
ATOM 2269 C C . ASP A 1 282 ? 0.639 31.504 -12.077 1.00 44.72 282 ASP A C 1
ATOM 2271 O O . ASP A 1 282 ? 0.565 30.724 -11.131 1.00 44.72 282 ASP A O 1
ATOM 2275 N N . GLN A 1 283 ? 1.722 32.273 -12.262 1.00 46.41 283 GLN A N 1
ATOM 2276 C CA . GLN A 1 283 ? 2.880 32.281 -11.353 1.00 46.41 283 GLN A CA 1
ATOM 2277 C C . GLN A 1 283 ? 2.529 32.713 -9.922 1.00 46.41 283 GLN A C 1
ATOM 2279 O O . GLN A 1 283 ? 3.218 32.317 -8.988 1.00 46.41 283 GLN A O 1
ATOM 2284 N N . GLN A 1 284 ? 1.460 33.492 -9.729 1.00 45.62 284 GLN A N 1
ATOM 2285 C CA . GLN A 1 284 ? 1.028 33.948 -8.401 1.00 45.62 284 GLN A CA 1
ATOM 2286 C C . GLN A 1 284 ? 0.331 32.848 -7.583 1.00 45.62 284 GLN A C 1
ATOM 2288 O O . GLN A 1 284 ? 0.169 32.994 -6.373 1.00 45.62 284 GLN A O 1
ATOM 2293 N N . HIS A 1 285 ? -0.073 31.752 -8.232 1.00 41.38 285 HIS A N 1
ATOM 2294 C CA . HIS A 1 285 ? -0.812 30.645 -7.621 1.00 41.38 285 HIS A CA 1
ATOM 2295 C C . HIS A 1 285 ? -0.015 29.339 -7.550 1.00 41.38 285 HIS A C 1
ATOM 2297 O O . HIS A 1 285 ? -0.531 28.342 -7.047 1.00 41.38 285 HIS A O 1
ATOM 2303 N N . ILE A 1 286 ? 1.233 29.328 -8.028 1.00 40.78 286 ILE A N 1
ATOM 2304 C CA . ILE A 1 286 ? 2.126 28.173 -7.908 1.00 40.78 286 ILE A CA 1
ATOM 2305 C C . ILE A 1 286 ? 2.794 28.230 -6.526 1.00 40.78 286 ILE A C 1
ATOM 2307 O O . ILE A 1 286 ? 3.508 29.191 -6.239 1.00 40.78 286 ILE A O 1
ATOM 2311 N N . PRO A 1 287 ? 2.585 27.226 -5.655 1.00 42.03 287 PRO A N 1
ATOM 2312 C CA . PRO A 1 287 ? 3.240 27.170 -4.356 1.00 42.03 287 PRO A CA 1
ATOM 2313 C C . PRO A 1 287 ? 4.773 27.206 -4.493 1.00 42.03 287 PRO A C 1
ATOM 2315 O O . PRO A 1 287 ? 5.314 26.539 -5.384 1.00 42.03 287 PRO A O 1
ATOM 2318 N N . PRO A 1 288 ? 5.496 27.894 -3.588 1.00 42.31 288 PRO A N 1
ATOM 2319 C CA . PRO A 1 288 ? 6.960 28.001 -3.618 1.00 42.31 288 PRO A CA 1
ATOM 2320 C C . PRO A 1 288 ? 7.689 26.652 -3.723 1.00 42.31 288 PRO A C 1
ATOM 2322 O O . PRO A 1 288 ? 8.758 26.569 -4.320 1.00 42.31 288 PRO A O 1
ATOM 2325 N N . CYS A 1 289 ? 7.093 25.573 -3.206 1.00 39.28 289 CYS A N 1
ATOM 2326 C CA . CYS A 1 289 ? 7.654 24.220 -3.228 1.00 39.28 289 CYS A CA 1
ATOM 2327 C C . CYS A 1 289 ? 7.663 23.534 -4.609 1.00 39.28 289 CYS A C 1
ATOM 2329 O O . CYS A 1 289 ? 8.376 22.548 -4.779 1.00 39.28 289 CYS A O 1
ATOM 2331 N N . ILE A 1 290 ? 6.915 24.041 -5.600 1.00 39.62 290 ILE A N 1
ATOM 2332 C CA . ILE A 1 290 ? 6.880 23.502 -6.977 1.00 39.62 290 ILE A CA 1
ATOM 2333 C C . ILE A 1 290 ? 7.918 24.201 -7.875 1.00 39.62 290 ILE A C 1
ATOM 2335 O O . ILE A 1 290 ? 8.216 23.746 -8.983 1.00 39.62 290 ILE A O 1
ATOM 2339 N N . HIS A 1 291 ? 8.539 25.285 -7.400 1.00 43.75 291 HIS A N 1
ATOM 2340 C CA . HIS A 1 291 ? 9.660 25.888 -8.107 1.00 43.75 291 HIS A CA 1
ATOM 2341 C C . HIS A 1 291 ? 10.843 24.917 -8.129 1.00 43.75 291 HIS A C 1
ATOM 2343 O O . HIS A 1 291 ? 11.416 24.569 -7.098 1.00 43.75 291 HIS A O 1
ATOM 2349 N N . ILE A 1 292 ? 11.230 24.490 -9.334 1.00 41.75 292 ILE A N 1
ATOM 2350 C CA . ILE A 1 292 ? 12.428 23.678 -9.549 1.00 41.75 292 ILE A CA 1
ATOM 2351 C C . ILE A 1 292 ? 13.617 24.421 -8.904 1.00 41.75 292 ILE A C 1
ATOM 2353 O O . ILE A 1 292 ? 13.902 25.546 -9.328 1.00 41.75 292 ILE A O 1
ATOM 2357 N N . PRO A 1 293 ? 14.343 23.817 -7.940 1.00 36.81 293 PRO A N 1
ATOM 2358 C CA . PRO A 1 293 ? 15.328 24.489 -7.075 1.00 36.81 293 PRO A CA 1
ATOM 2359 C C . PRO A 1 293 ? 16.565 25.123 -7.745 1.00 36.81 293 PRO A C 1
ATOM 2361 O O . PRO A 1 293 ? 17.566 25.350 -7.070 1.00 36.81 293 PRO A O 1
ATOM 2364 N N . LYS A 1 294 ? 16.585 25.348 -9.066 1.00 37.38 294 LYS A N 1
ATOM 2365 C CA . LYS A 1 294 ? 17.793 25.759 -9.809 1.00 37.38 294 LYS A CA 1
ATOM 2366 C C . LYS A 1 294 ? 17.590 26.788 -10.922 1.00 37.38 294 LYS A C 1
ATOM 2368 O O . LYS A 1 294 ? 18.559 27.127 -11.596 1.00 37.38 294 LYS A O 1
ATOM 2373 N N . LEU A 1 295 ? 16.393 27.344 -11.108 1.00 38.66 295 LEU A N 1
ATOM 2374 C CA . LEU A 1 295 ? 16.229 28.530 -11.959 1.00 38.66 295 LEU A CA 1
ATOM 2375 C C . LEU A 1 295 ? 16.395 29.784 -11.093 1.00 38.66 295 LEU A C 1
ATOM 2377 O O . LEU A 1 295 ? 15.443 30.330 -10.549 1.00 38.66 295 LEU A O 1
ATOM 2381 N N . HIS A 1 296 ? 17.652 30.191 -10.904 1.00 39.44 296 HIS A N 1
ATOM 2382 C CA . HIS A 1 296 ? 18.012 31.430 -10.218 1.00 39.44 296 HIS A CA 1
ATOM 2383 C C . HIS A 1 296 ? 17.607 32.634 -11.077 1.00 39.44 296 HIS A C 1
ATOM 2385 O O . HIS A 1 296 ? 18.103 32.789 -12.190 1.00 39.44 296 HIS A O 1
ATOM 2391 N N . THR A 1 297 ? 16.735 33.497 -10.556 1.00 40.38 297 THR A N 1
ATOM 2392 C CA . THR A 1 297 ? 16.220 34.684 -11.268 1.00 40.38 297 THR A CA 1
ATOM 2393 C C . THR A 1 297 ? 16.868 36.005 -10.840 1.00 40.38 297 THR A C 1
ATOM 2395 O O . THR A 1 297 ? 16.435 37.068 -11.274 1.00 40.38 297 THR A O 1
ATOM 2398 N N . GLY A 1 298 ? 17.956 35.963 -10.064 1.00 46.97 298 GLY A N 1
ATOM 2399 C CA . GLY A 1 298 ? 18.805 37.130 -9.792 1.00 46.97 298 GLY A CA 1
ATOM 2400 C C . GLY A 1 298 ? 19.002 37.454 -8.310 1.00 46.97 298 GLY A C 1
ATOM 2401 O O . GLY A 1 298 ? 18.493 36.773 -7.420 1.00 46.97 298 GLY A O 1
ATOM 2402 N N . LEU A 1 299 ? 19.808 38.490 -8.061 1.00 41.72 299 LEU A N 1
ATOM 2403 C CA . LEU A 1 299 ? 20.076 39.071 -6.743 1.00 41.72 299 LEU A CA 1
ATOM 2404 C C . LEU A 1 299 ? 19.212 40.320 -6.561 1.00 41.72 299 LEU A C 1
ATOM 2406 O O . LEU A 1 299 ? 19.102 41.130 -7.483 1.00 41.72 299 LEU A O 1
ATOM 2410 N N . ILE A 1 300 ? 18.659 40.528 -5.365 1.00 45.44 300 ILE A N 1
ATOM 2411 C CA . ILE A 1 300 ? 17.998 41.799 -5.049 1.00 45.44 300 ILE A CA 1
ATOM 2412 C C . ILE A 1 300 ? 19.087 42.855 -4.843 1.00 45.44 300 ILE A C 1
ATOM 2414 O O . ILE A 1 300 ? 19.838 42.822 -3.860 1.00 45.44 300 ILE A O 1
ATOM 2418 N N . SER A 1 301 ? 19.167 43.813 -5.764 1.00 36.53 301 SER A N 1
ATOM 2419 C CA . SER A 1 301 ? 20.081 44.949 -5.653 1.00 36.53 301 SER A CA 1
ATOM 2420 C C . SER A 1 301 ? 19.847 45.705 -4.337 1.00 36.53 301 SER A C 1
ATOM 2422 O O . SER A 1 301 ? 18.713 46.053 -4.013 1.00 36.53 301 SER A O 1
ATOM 2424 N N . ASN A 1 302 ? 20.942 45.955 -3.609 1.00 38.94 302 ASN A N 1
ATOM 2425 C CA . ASN A 1 302 ? 21.077 46.617 -2.296 1.00 38.94 302 ASN A CA 1
ATOM 2426 C C . ASN A 1 302 ? 20.958 45.743 -1.036 1.00 38.94 302 ASN A C 1
ATOM 2428 O O . ASN A 1 302 ? 21.318 46.223 0.034 1.00 38.94 302 ASN A O 1
ATOM 2432 N N . SER A 1 303 ? 20.536 44.477 -1.129 1.00 48.47 303 SER A N 1
ATOM 2433 C CA . SER A 1 303 ? 20.564 43.561 0.033 1.00 48.47 303 SER A CA 1
ATOM 2434 C C . SER A 1 303 ? 21.656 42.492 -0.049 1.00 48.47 303 SER A C 1
ATOM 2436 O O . SER A 1 303 ? 22.016 41.911 0.970 1.00 48.47 303 SER A O 1
ATOM 2438 N N . GLY A 1 304 ? 22.191 42.226 -1.248 1.00 40.34 304 GLY A N 1
ATOM 2439 C CA . GLY A 1 304 ? 23.175 41.159 -1.471 1.00 40.34 304 GLY A CA 1
ATOM 2440 C C . GLY A 1 304 ? 22.615 39.741 -1.289 1.00 40.34 304 GLY A C 1
ATOM 2441 O O . GLY A 1 304 ? 23.381 38.783 -1.319 1.00 40.34 304 GLY A O 1
ATOM 2442 N N . LEU A 1 305 ? 21.298 39.594 -1.109 1.00 38.22 305 LEU A N 1
ATOM 2443 C CA . LEU A 1 305 ? 20.637 38.310 -0.901 1.00 38.22 305 LEU A CA 1
ATOM 2444 C C . LEU A 1 305 ? 20.283 37.645 -2.236 1.00 38.22 305 LEU A C 1
ATOM 2446 O O . LEU A 1 305 ? 19.776 38.285 -3.165 1.00 38.22 305 LEU A O 1
ATOM 2450 N N . CYS A 1 306 ? 20.529 36.336 -2.304 1.00 42.28 306 CYS A N 1
ATOM 2451 C CA . CYS A 1 306 ? 19.987 35.464 -3.340 1.00 42.28 306 CYS A CA 1
ATOM 2452 C C . CYS A 1 306 ? 18.481 35.323 -3.119 1.00 42.28 306 CYS A C 1
ATOM 2454 O O . CYS A 1 306 ? 18.063 34.969 -2.018 1.00 42.28 306 CYS A O 1
ATOM 2456 N N . ILE A 1 307 ? 17.682 35.535 -4.168 1.00 47.97 307 ILE A N 1
ATOM 2457 C CA . ILE A 1 307 ? 16.222 35.332 -4.135 1.00 47.97 307 ILE A CA 1
ATOM 2458 C C . ILE A 1 307 ? 15.857 33.897 -3.685 1.00 47.97 307 ILE A C 1
ATOM 2460 O O . ILE A 1 307 ? 14.771 33.677 -3.166 1.00 47.97 307 ILE A O 1
ATOM 2464 N N . ASN A 1 308 ? 16.793 32.941 -3.782 1.00 44.22 308 ASN A N 1
ATOM 2465 C CA . ASN A 1 308 ? 16.589 31.528 -3.444 1.00 44.22 308 ASN A CA 1
ATOM 2466 C C . ASN A 1 308 ? 17.204 31.081 -2.099 1.00 44.22 308 ASN A C 1
ATOM 2468 O O . ASN A 1 308 ? 17.372 29.883 -1.889 1.00 44.22 308 ASN A O 1
ATOM 2472 N N . CYS A 1 309 ? 17.580 31.991 -1.193 1.00 40.06 309 CYS A N 1
ATOM 2473 C CA . CYS A 1 309 ? 18.228 31.605 0.073 1.00 40.06 309 CYS A CA 1
ATOM 2474 C C . CYS A 1 309 ? 17.301 31.359 1.280 1.00 40.06 309 CYS A C 1
ATOM 2476 O O . CYS A 1 309 ? 17.832 31.075 2.348 1.00 40.06 309 CYS A O 1
ATOM 2478 N N . ASP A 1 310 ? 15.973 31.351 1.123 1.00 39.56 310 ASP A N 1
ATOM 2479 C CA . ASP A 1 310 ? 15.040 30.978 2.211 1.00 39.56 310 ASP A CA 1
ATOM 2480 C C . ASP A 1 310 ? 14.331 29.623 2.026 1.00 39.56 310 ASP A C 1
ATOM 2482 O O . ASP A 1 310 ? 13.495 29.242 2.836 1.00 39.56 310 ASP A O 1
ATOM 2486 N N . LEU A 1 311 ? 14.714 28.822 1.029 1.00 37.16 311 LEU A N 1
ATOM 2487 C CA . LEU A 1 311 ? 14.130 27.495 0.816 1.00 37.16 311 LEU A CA 1
ATOM 2488 C C . LEU A 1 311 ? 15.176 26.407 1.052 1.00 37.16 311 LEU A C 1
ATOM 2490 O O . LEU A 1 311 ? 15.669 25.765 0.124 1.00 37.16 311 LEU A O 1
ATOM 2494 N N . GLN A 1 312 ? 15.500 26.164 2.325 1.00 34.78 312 GLN A N 1
ATOM 2495 C CA . GLN A 1 312 ? 15.793 24.777 2.669 1.00 34.78 312 GLN A CA 1
ATOM 2496 C C . GLN A 1 312 ? 14.499 23.985 2.430 1.00 34.78 312 GLN A C 1
ATOM 2498 O O . GLN A 1 312 ? 13.430 24.482 2.798 1.00 34.78 312 GLN A O 1
ATOM 2503 N N . PRO A 1 313 ? 14.555 22.770 1.847 1.00 35.09 313 PRO A N 1
ATOM 2504 C CA . PRO A 1 313 ? 13.456 21.832 2.034 1.00 35.09 313 PRO A CA 1
ATOM 2505 C C . PRO A 1 313 ? 13.107 21.835 3.524 1.00 35.09 313 PRO A C 1
ATOM 2507 O O . PRO A 1 313 ? 14.026 21.970 4.342 1.00 35.09 313 PRO A O 1
ATOM 2510 N N . SER A 1 314 ? 11.821 21.718 3.879 1.00 35.84 314 SER A N 1
ATOM 2511 C CA . SER A 1 314 ? 11.447 21.458 5.275 1.00 35.84 314 SER A CA 1
ATOM 2512 C C . SER A 1 314 ? 12.448 20.453 5.841 1.00 35.84 314 SER A C 1
ATOM 2514 O O . SER A 1 314 ? 12.706 19.427 5.204 1.00 35.84 314 SER A O 1
ATOM 2516 N N . SER A 1 315 ? 13.069 20.778 6.980 1.00 38.84 315 SER A N 1
ATOM 2517 C CA . SER A 1 315 ? 14.017 19.871 7.641 1.00 38.84 315 SER A CA 1
ATOM 2518 C C . SER A 1 315 ? 13.381 18.511 7.933 1.00 38.84 315 SER A C 1
ATOM 2520 O O . SER A 1 315 ? 14.097 17.531 8.095 1.00 38.84 315 SER A O 1
ATOM 2522 N N . ASP A 1 316 ? 12.048 18.472 7.898 1.00 44.50 316 ASP A N 1
ATOM 2523 C CA . ASP A 1 316 ? 11.192 17.318 8.062 1.00 44.50 316 ASP A CA 1
ATOM 2524 C C . ASP A 1 316 ? 10.233 17.231 6.864 1.00 44.50 316 ASP A C 1
ATOM 2526 O O . ASP A 1 316 ? 9.196 17.898 6.814 1.00 44.50 316 ASP A O 1
ATOM 2530 N N . GLN A 1 317 ? 10.624 16.481 5.833 1.00 46.25 317 GLN A N 1
ATOM 2531 C CA . GLN A 1 317 ? 9.792 16.248 4.649 1.00 46.25 317 GLN A CA 1
ATOM 2532 C C . GLN A 1 317 ? 8.694 15.228 4.975 1.00 46.25 317 GLN A C 1
ATOM 2534 O O . GLN A 1 317 ? 8.988 14.147 5.487 1.00 46.25 317 GLN A O 1
ATOM 2539 N N . THR A 1 318 ? 7.443 15.526 4.623 1.00 47.31 318 THR A N 1
ATOM 2540 C CA . THR A 1 318 ? 6.396 14.500 4.515 1.00 47.31 318 THR A CA 1
ATOM 2541 C C . THR A 1 318 ? 6.587 13.744 3.193 1.00 47.31 318 THR A C 1
ATOM 2543 O O . THR A 1 318 ? 7.000 14.332 2.187 1.00 47.31 318 THR A O 1
ATOM 2546 N N . LYS A 1 319 ? 6.325 12.426 3.157 1.00 46.69 319 LYS A N 1
ATOM 2547 C CA . LYS A 1 319 ? 6.555 11.592 1.950 1.00 46.69 319 LYS A CA 1
ATOM 2548 C C . LYS A 1 319 ? 5.754 12.077 0.719 1.00 46.69 319 LYS A C 1
ATOM 2550 O O . LYS A 1 319 ? 6.133 11.749 -0.406 1.00 46.69 319 LYS A O 1
ATOM 2555 N N . GLU A 1 320 ? 4.686 12.857 0.912 1.00 46.91 320 GLU A N 1
ATOM 2556 C CA . GLU A 1 320 ? 3.728 13.249 -0.134 1.00 46.91 320 GLU A CA 1
ATOM 2557 C C . GLU A 1 320 ? 4.039 14.560 -0.882 1.00 46.91 320 GLU A C 1
ATOM 2559 O O . GLU A 1 320 ? 3.350 14.888 -1.844 1.00 46.91 320 GLU A O 1
ATOM 2564 N N . GLN A 1 321 ? 5.087 15.311 -0.523 1.00 49.06 321 GLN A N 1
ATOM 2565 C CA . GLN A 1 321 ? 5.355 16.619 -1.155 1.00 49.06 321 GLN A CA 1
ATOM 2566 C C . GLN A 1 321 ? 5.909 16.570 -2.597 1.00 49.06 321 GLN A C 1
ATOM 2568 O O . GLN A 1 321 ? 6.124 17.621 -3.204 1.00 49.06 321 GLN A O 1
ATOM 2573 N N . PHE A 1 322 ? 6.153 15.389 -3.174 1.00 53.47 322 PHE A N 1
ATOM 2574 C CA . PHE A 1 322 ? 6.676 15.276 -4.540 1.00 53.47 322 PHE A CA 1
ATOM 2575 C C . PHE A 1 322 ? 5.551 15.250 -5.582 1.00 53.47 322 PHE A C 1
ATOM 2577 O O . PHE A 1 322 ? 4.652 14.416 -5.503 1.00 53.47 322 PHE A O 1
ATOM 2584 N N . ASP A 1 323 ? 5.662 16.086 -6.624 1.00 68.56 323 ASP A N 1
ATOM 2585 C CA . ASP A 1 323 ? 4.851 15.958 -7.844 1.00 68.56 323 ASP A CA 1
ATOM 2586 C C . ASP A 1 323 ? 4.911 14.506 -8.346 1.00 68.56 323 ASP A C 1
ATOM 2588 O O . ASP A 1 323 ? 5.980 13.965 -8.649 1.00 68.56 323 ASP A O 1
ATOM 2592 N N . LEU A 1 324 ? 3.750 13.856 -8.423 1.00 73.69 324 LEU A N 1
ATOM 2593 C CA . LEU A 1 324 ? 3.638 12.459 -8.829 1.00 73.69 324 LEU A CA 1
ATOM 2594 C C . LEU A 1 324 ? 4.206 12.223 -10.233 1.00 73.69 324 LEU A C 1
ATOM 2596 O O . LEU A 1 324 ? 4.792 11.173 -10.482 1.00 73.69 324 LEU A O 1
ATOM 2600 N N . ASN A 1 325 ? 4.116 13.203 -11.138 1.00 74.00 325 ASN A N 1
ATOM 2601 C CA . ASN A 1 325 ? 4.726 13.094 -12.464 1.00 74.00 325 ASN A CA 1
ATOM 2602 C C . ASN A 1 325 ? 6.253 13.102 -12.384 1.00 74.00 325 ASN A C 1
ATOM 2604 O O . ASN A 1 325 ? 6.912 12.333 -13.085 1.00 74.00 325 ASN A O 1
ATOM 2608 N N . TYR A 1 326 ? 6.823 13.911 -11.490 1.00 74.06 326 TYR A N 1
ATOM 2609 C CA . TYR A 1 326 ? 8.254 13.864 -11.210 1.00 74.06 326 TYR A CA 1
ATOM 2610 C C . TYR A 1 326 ? 8.660 12.507 -10.615 1.00 74.06 326 TYR A C 1
ATOM 2612 O O . TYR A 1 326 ? 9.676 11.938 -11.018 1.00 74.06 326 TYR A O 1
ATOM 2620 N N . ARG A 1 327 ? 7.847 11.943 -9.709 1.00 75.94 327 ARG A N 1
ATOM 2621 C CA . ARG A 1 327 ? 8.082 10.606 -9.137 1.00 75.94 327 ARG A CA 1
ATOM 2622 C C . ARG A 1 327 ? 8.100 9.513 -10.212 1.00 75.94 327 ARG A C 1
ATOM 2624 O O . ARG A 1 327 ? 8.998 8.675 -10.171 1.00 75.94 327 ARG A O 1
ATOM 2631 N N . ILE A 1 328 ? 7.189 9.557 -11.189 1.00 79.75 328 ILE A N 1
ATOM 2632 C CA . ILE A 1 328 ? 7.172 8.635 -12.344 1.00 79.75 328 ILE A CA 1
ATOM 2633 C C . ILE A 1 328 ? 8.492 8.719 -13.121 1.00 79.75 328 ILE A C 1
ATOM 2635 O O . ILE A 1 328 ? 9.157 7.701 -13.311 1.00 79.75 328 ILE A O 1
ATOM 2639 N N . ILE A 1 329 ? 8.908 9.933 -13.508 1.00 75.06 329 ILE A N 1
ATOM 2640 C CA . ILE A 1 329 ? 10.152 10.155 -14.266 1.00 75.06 329 ILE A CA 1
ATOM 2641 C C . ILE A 1 329 ? 11.357 9.633 -13.479 1.00 75.06 329 ILE A C 1
ATOM 2643 O O . ILE A 1 329 ? 12.188 8.905 -14.020 1.00 75.06 329 ILE A O 1
ATOM 2647 N N . ARG A 1 330 ? 11.446 9.965 -12.185 1.00 79.12 330 ARG A N 1
ATOM 2648 C CA . ARG A 1 330 ? 12.517 9.490 -11.302 1.00 79.12 330 ARG A CA 1
ATOM 2649 C C . ARG A 1 330 ? 12.566 7.963 -11.260 1.00 79.12 330 ARG A C 1
ATOM 2651 O O . ARG A 1 330 ? 13.640 7.397 -11.441 1.00 79.12 330 ARG A O 1
ATOM 2658 N N . ASN A 1 331 ? 11.427 7.310 -11.031 1.00 81.44 331 ASN A N 1
ATOM 2659 C CA . ASN A 1 331 ? 11.345 5.854 -10.948 1.00 81.44 331 ASN A CA 1
ATOM 2660 C C . ASN A 1 331 ? 11.808 5.193 -12.258 1.00 81.44 331 ASN A C 1
ATOM 2662 O O . ASN A 1 331 ? 12.616 4.269 -12.221 1.00 81.44 331 ASN A O 1
ATOM 2666 N N . GLN A 1 332 ? 11.382 5.709 -13.413 1.00 80.12 332 GLN A N 1
ATOM 2667 C CA . GLN A 1 332 ? 11.798 5.183 -14.717 1.00 80.12 332 GLN A CA 1
ATOM 2668 C C . GLN A 1 332 ? 13.282 5.424 -15.015 1.00 80.12 332 GLN A C 1
ATOM 2670 O O . GLN A 1 332 ? 13.947 4.538 -15.545 1.00 80.12 332 GLN A O 1
ATOM 2675 N N . LEU A 1 333 ? 13.842 6.579 -14.640 1.00 80.12 333 LEU A N 1
ATOM 2676 C CA . LEU A 1 333 ? 15.280 6.836 -14.785 1.00 80.12 333 LEU A CA 1
ATOM 2677 C C . LEU A 1 333 ? 16.123 5.897 -13.914 1.00 80.12 333 LEU A C 1
ATOM 2679 O O . LEU A 1 333 ? 17.138 5.382 -14.389 1.00 80.12 333 LEU A O 1
ATOM 2683 N N . CYS A 1 334 ? 15.699 5.645 -12.670 1.00 81.94 334 CYS A N 1
ATOM 2684 C CA . CYS A 1 334 ? 16.317 4.623 -11.824 1.00 81.94 334 CYS A CA 1
ATOM 2685 C C . CYS A 1 334 ? 16.226 3.250 -12.494 1.00 81.94 334 CYS A C 1
ATOM 2687 O O . CYS A 1 334 ? 17.244 2.579 -12.630 1.00 81.94 334 CYS A O 1
ATOM 2689 N N . ALA A 1 335 ? 15.052 2.886 -13.020 1.00 81.75 335 ALA A N 1
ATOM 2690 C CA . ALA A 1 335 ? 14.874 1.604 -13.684 1.00 81.75 335 ALA A CA 1
ATOM 2691 C C . ALA A 1 335 ? 15.803 1.435 -14.902 1.00 81.75 335 ALA A C 1
ATOM 2693 O O . ALA A 1 335 ? 16.428 0.392 -15.059 1.00 81.75 335 ALA A O 1
ATOM 2694 N N . ILE A 1 336 ? 15.965 2.472 -15.734 1.00 80.38 336 ILE A N 1
ATOM 2695 C CA . ILE A 1 336 ? 16.911 2.462 -16.865 1.00 80.38 336 ILE A CA 1
ATOM 2696 C C . ILE A 1 336 ? 18.349 2.281 -16.370 1.00 80.38 336 ILE A C 1
ATOM 2698 O O . ILE A 1 336 ? 19.093 1.476 -16.932 1.00 80.38 336 ILE A O 1
ATOM 2702 N N . ARG A 1 337 ? 18.754 3.025 -15.333 1.00 82.88 337 ARG A N 1
ATOM 2703 C CA . ARG A 1 337 ? 20.096 2.919 -14.739 1.00 82.88 337 ARG A CA 1
ATOM 2704 C C . ARG A 1 337 ? 20.370 1.489 -14.278 1.00 82.88 337 ARG A C 1
ATOM 2706 O O . ARG A 1 337 ? 21.407 0.932 -14.636 1.00 82.88 337 ARG A O 1
ATOM 2713 N N . ASP A 1 338 ? 19.448 0.913 -13.517 1.00 82.94 338 ASP A N 1
ATOM 2714 C CA . ASP A 1 338 ? 19.623 -0.399 -12.891 1.00 82.94 338 ASP A CA 1
ATOM 2715 C C . ASP A 1 338 ? 19.539 -1.518 -13.928 1.00 82.94 338 ASP A C 1
ATOM 2717 O O . ASP A 1 338 ? 20.350 -2.442 -13.921 1.00 82.94 338 ASP A O 1
ATOM 2721 N N . PHE A 1 339 ? 18.677 -1.363 -14.932 1.00 80.00 339 PHE A N 1
ATOM 2722 C CA . PHE A 1 339 ? 18.650 -2.234 -16.099 1.00 80.00 339 PHE A CA 1
ATOM 2723 C C . PHE A 1 339 ? 19.984 -2.226 -16.871 1.00 80.00 339 PHE A C 1
ATOM 2725 O O . PHE A 1 339 ? 20.514 -3.287 -17.195 1.00 80.00 339 PHE A O 1
ATOM 2732 N N . ILE A 1 340 ? 20.582 -1.055 -17.129 1.00 77.56 340 ILE A N 1
ATOM 2733 C CA . ILE A 1 340 ? 21.901 -0.950 -17.788 1.00 77.56 340 ILE A CA 1
ATOM 2734 C C . ILE A 1 340 ? 23.007 -1.585 -16.934 1.00 77.56 340 ILE A C 1
ATOM 2736 O O . ILE A 1 340 ? 23.981 -2.118 -17.475 1.00 77.56 340 ILE A O 1
ATOM 2740 N N . TYR A 1 341 ? 22.894 -1.498 -15.610 1.00 79.62 341 TYR A N 1
ATOM 2741 C CA . TYR A 1 341 ? 23.855 -2.098 -14.693 1.00 79.62 341 TYR A CA 1
ATOM 2742 C C . TYR A 1 341 ? 23.755 -3.633 -14.696 1.00 79.62 341 TYR A C 1
ATOM 2744 O O . TYR A 1 341 ? 24.778 -4.306 -14.833 1.00 79.62 341 TYR A O 1
ATOM 2752 N N . ASN A 1 342 ? 22.533 -4.169 -14.636 1.00 79.50 342 ASN A N 1
ATOM 2753 C CA . ASN A 1 342 ? 22.260 -5.600 -14.488 1.00 79.50 342 ASN A CA 1
ATOM 2754 C C . ASN A 1 342 ? 22.188 -6.381 -15.814 1.00 79.50 342 ASN A C 1
ATOM 2756 O O . ASN A 1 342 ? 22.247 -7.612 -15.794 1.00 79.50 342 ASN A O 1
ATOM 2760 N N . ASP A 1 343 ? 22.103 -5.711 -16.969 1.00 75.19 343 ASP A N 1
ATOM 2761 C CA . ASP A 1 343 ? 22.147 -6.342 -18.295 1.00 75.19 343 ASP A CA 1
ATOM 2762 C C . ASP A 1 343 ? 23.342 -5.840 -19.143 1.00 75.19 343 ASP A C 1
ATOM 2764 O O . ASP A 1 343 ? 23.252 -4.844 -19.877 1.00 75.19 343 ASP A O 1
ATOM 2768 N N . PRO A 1 344 ? 24.482 -6.563 -19.120 1.00 76.06 344 PRO A N 1
ATOM 2769 C CA . PRO A 1 344 ? 25.660 -6.227 -19.918 1.00 76.06 344 PRO A CA 1
ATOM 2770 C C . PRO A 1 344 ? 25.403 -6.190 -21.432 1.00 76.06 344 PRO A C 1
ATOM 2772 O O . PRO A 1 344 ? 26.067 -5.435 -22.153 1.00 76.06 344 PRO A O 1
ATOM 2775 N N . LYS A 1 345 ? 24.457 -6.996 -21.938 1.00 74.19 345 LYS A N 1
ATOM 2776 C CA . LYS A 1 345 ? 24.108 -7.035 -23.363 1.00 74.19 345 LYS A CA 1
ATOM 2777 C C . LYS A 1 345 ? 23.331 -5.779 -23.734 1.00 74.19 345 LYS A C 1
ATOM 2779 O O . LYS A 1 345 ? 23.674 -5.132 -24.725 1.00 74.19 345 LYS A O 1
ATOM 2784 N N . ALA A 1 346 ? 22.360 -5.387 -22.916 1.00 69.12 346 ALA A N 1
ATOM 2785 C CA . ALA A 1 346 ? 21.640 -4.141 -23.120 1.00 69.12 346 ALA A CA 1
ATOM 2786 C C . ALA A 1 346 ? 22.552 -2.915 -23.017 1.00 69.12 346 ALA A C 1
ATOM 2788 O O . ALA A 1 346 ? 22.488 -2.034 -23.874 1.00 69.12 346 ALA A O 1
ATOM 2789 N N . LYS A 1 347 ? 23.478 -2.891 -22.049 1.00 72.81 347 LYS A N 1
ATOM 2790 C CA . LYS A 1 347 ? 24.516 -1.855 -21.955 1.00 72.81 347 LYS A CA 1
ATOM 2791 C C . LYS A 1 347 ? 25.318 -1.738 -23.250 1.00 72.81 347 LYS A C 1
ATOM 2793 O O . LYS A 1 347 ? 25.524 -0.634 -23.755 1.00 72.81 347 LYS A O 1
ATOM 2798 N N . LYS A 1 348 ? 25.758 -2.868 -23.814 1.00 78.06 348 LYS A N 1
ATOM 2799 C CA . LYS A 1 348 ? 26.496 -2.892 -25.084 1.00 78.06 348 LYS A CA 1
ATOM 2800 C C . LYS A 1 348 ? 25.643 -2.365 -26.242 1.00 78.06 348 LYS A C 1
ATOM 2802 O O . LYS A 1 348 ? 26.131 -1.535 -27.007 1.00 78.06 348 LYS A O 1
ATOM 2807 N N . ASN A 1 349 ? 24.386 -2.796 -26.344 1.00 74.69 349 ASN A N 1
ATOM 2808 C CA . ASN A 1 349 ? 23.456 -2.342 -27.381 1.00 74.69 349 ASN A CA 1
ATOM 2809 C C . ASN A 1 349 ? 23.190 -0.834 -27.290 1.00 74.69 349 ASN A C 1
ATOM 2811 O O . ASN A 1 349 ? 23.253 -0.140 -28.302 1.00 74.69 349 ASN A O 1
ATOM 2815 N N . LEU A 1 350 ? 22.978 -0.306 -26.084 1.00 70.69 350 LEU A N 1
ATOM 2816 C CA . LEU A 1 350 ? 22.738 1.118 -25.861 1.00 70.69 350 LEU A CA 1
ATOM 2817 C C . LEU A 1 350 ? 23.968 1.962 -26.227 1.00 70.69 350 LEU A C 1
ATOM 2819 O O . LEU A 1 350 ? 23.839 2.981 -26.903 1.00 70.69 350 LEU A O 1
ATOM 2823 N N . ILE A 1 351 ? 25.178 1.508 -25.874 1.00 78.12 351 ILE A N 1
ATOM 2824 C CA . ILE A 1 351 ? 26.430 2.160 -26.293 1.00 78.12 351 ILE A CA 1
ATOM 2825 C C . ILE A 1 351 ? 26.554 2.189 -27.823 1.00 78.12 351 ILE A C 1
ATOM 2827 O O . ILE A 1 351 ? 26.961 3.212 -28.378 1.00 78.12 351 ILE A O 1
ATOM 2831 N N . LEU A 1 352 ? 26.214 1.093 -28.510 1.00 78.38 352 LEU A N 1
ATOM 2832 C CA . LEU A 1 352 ? 26.237 1.032 -29.975 1.00 78.38 352 LEU A CA 1
ATOM 2833 C C . LEU A 1 352 ? 25.236 2.019 -30.586 1.00 78.38 352 LEU A C 1
ATOM 2835 O O . LEU A 1 352 ? 25.639 2.860 -31.386 1.00 78.38 352 LEU A O 1
ATOM 2839 N N . GLN A 1 353 ? 23.984 2.016 -30.126 1.00 73.75 353 GLN A N 1
ATOM 2840 C CA . GLN A 1 353 ? 22.954 2.948 -30.596 1.00 73.75 353 GLN A CA 1
ATOM 2841 C C . GLN A 1 353 ? 23.332 4.416 -30.346 1.00 73.75 353 GLN A C 1
ATOM 2843 O O . GLN A 1 353 ? 23.116 5.274 -31.201 1.00 73.75 353 GLN A O 1
ATOM 2848 N N . MET A 1 354 ? 23.924 4.738 -29.190 1.00 74.69 354 MET A N 1
ATOM 2849 C CA . MET A 1 354 ? 24.402 6.096 -28.901 1.00 74.69 354 MET A CA 1
ATOM 2850 C C . MET A 1 354 ? 25.548 6.511 -29.829 1.00 74.69 354 MET A C 1
ATOM 2852 O O . MET A 1 354 ? 25.580 7.654 -30.288 1.00 74.69 354 MET A O 1
ATOM 2856 N N . ARG A 1 355 ? 26.478 5.596 -30.138 1.00 79.19 355 ARG A N 1
ATOM 2857 C CA . ARG A 1 355 ? 27.551 5.845 -31.113 1.00 79.19 355 ARG A CA 1
ATOM 2858 C C . ARG A 1 355 ? 26.984 6.081 -32.507 1.00 79.19 355 ARG A C 1
ATOM 2860 O O . ARG A 1 355 ? 27.380 7.046 -33.150 1.00 79.19 355 ARG A O 1
ATOM 2867 N N . GLU A 1 356 ? 26.034 5.263 -32.943 1.00 80.75 356 GLU A N 1
ATOM 2868 C CA . GLU A 1 356 ? 25.366 5.415 -34.239 1.00 80.75 356 GLU A CA 1
ATOM 2869 C C . GLU A 1 356 ? 24.608 6.740 -34.343 1.00 80.75 356 GLU A C 1
ATOM 2871 O O . GLU A 1 356 ? 24.771 7.453 -35.333 1.00 80.75 356 GLU A O 1
ATOM 2876 N N . LYS A 1 357 ? 23.850 7.126 -33.306 1.00 78.12 357 LYS A N 1
ATOM 2877 C CA . LYS A 1 357 ? 23.164 8.429 -33.247 1.00 78.12 357 LYS A CA 1
ATOM 2878 C C . LYS A 1 357 ? 24.148 9.595 -33.299 1.00 78.12 357 LYS A C 1
ATOM 2880 O O . LYS A 1 357 ? 23.909 10.550 -34.032 1.00 78.12 357 LYS A O 1
ATOM 2885 N N . ARG A 1 358 ? 25.266 9.518 -32.567 1.00 79.06 358 ARG A N 1
ATOM 2886 C CA . ARG A 1 358 ? 26.311 10.553 -32.595 1.00 79.06 358 ARG A CA 1
ATOM 2887 C C . ARG A 1 358 ? 26.958 10.657 -33.974 1.00 79.06 358 ARG A C 1
ATOM 2889 O O . ARG A 1 358 ? 27.116 11.760 -34.477 1.00 79.06 358 ARG A O 1
ATOM 2896 N N . LEU A 1 359 ? 27.295 9.526 -34.591 1.00 87.00 359 LEU A N 1
ATOM 2897 C CA . LEU A 1 359 ? 27.849 9.492 -35.945 1.00 87.00 359 LEU A CA 1
ATOM 2898 C C . LEU A 1 359 ? 26.853 10.033 -36.972 1.00 87.00 359 LEU A C 1
ATOM 2900 O O . LEU A 1 359 ? 27.253 10.772 -37.862 1.00 87.00 359 LEU A O 1
ATOM 2904 N N . LYS A 1 360 ? 25.561 9.711 -36.837 1.00 86.94 360 LYS A N 1
ATOM 2905 C CA . LYS A 1 360 ? 24.506 10.282 -37.680 1.00 86.94 360 LYS A CA 1
ATOM 2906 C C . LYS A 1 360 ? 24.435 11.800 -37.520 1.00 86.94 360 LYS A C 1
ATOM 2908 O O . LYS A 1 360 ? 24.477 12.497 -38.518 1.00 86.94 360 LYS A O 1
ATOM 2913 N N . HIS A 1 361 ? 24.424 12.303 -36.287 1.00 82.56 361 HIS A N 1
ATOM 2914 C CA . HIS A 1 361 ? 24.392 13.742 -36.031 1.00 82.56 361 HIS A CA 1
ATOM 2915 C C . HIS A 1 361 ? 25.617 14.475 -36.595 1.00 82.56 361 HIS A C 1
ATOM 2917 O O . HIS A 1 361 ? 25.462 15.539 -37.181 1.00 82.56 361 HIS A O 1
ATOM 2923 N N . LEU A 1 362 ? 26.815 13.892 -36.467 1.00 84.44 362 LEU A N 1
ATOM 2924 C CA . LEU A 1 362 ? 28.038 14.445 -37.058 1.00 84.44 362 LEU A CA 1
ATOM 2925 C C . LEU A 1 362 ? 27.959 14.475 -38.590 1.00 84.44 362 LEU A C 1
ATOM 2927 O O . LEU A 1 362 ? 28.260 15.502 -39.183 1.00 84.44 362 LEU A O 1
ATOM 2931 N N . ARG A 1 363 ? 27.476 13.399 -39.229 1.00 85.25 363 ARG A N 1
ATOM 2932 C CA . ARG A 1 363 ? 27.233 13.386 -40.683 1.00 85.25 363 ARG A CA 1
ATOM 2933 C C . ARG A 1 363 ? 26.213 14.445 -41.104 1.00 85.25 363 ARG A C 1
ATOM 2935 O O . ARG A 1 363 ? 26.410 15.106 -42.115 1.00 85.25 363 ARG A O 1
ATOM 2942 N N . ASP A 1 364 ? 25.143 14.620 -40.331 1.00 85.56 364 ASP A N 1
ATOM 2943 C CA . ASP A 1 364 ? 24.116 15.630 -40.605 1.00 85.56 364 ASP A CA 1
ATOM 2944 C C . ASP A 1 364 ? 24.673 17.060 -40.441 1.00 85.56 364 ASP A C 1
ATOM 2946 O O . ASP A 1 364 ? 24.286 17.958 -41.188 1.00 85.56 364 ASP A O 1
ATOM 2950 N N . GLN A 1 365 ? 25.594 17.286 -39.494 1.00 83.25 365 GLN A N 1
ATOM 2951 C CA . GLN A 1 365 ? 26.314 18.557 -39.337 1.00 83.25 365 GLN A CA 1
ATOM 2952 C C . GLN A 1 365 ? 27.281 18.811 -40.498 1.00 83.25 365 GLN A C 1
ATOM 2954 O O . GLN A 1 365 ? 27.210 19.875 -41.103 1.00 83.25 365 GLN A O 1
ATOM 2959 N N . GLU A 1 366 ? 28.100 17.826 -40.878 1.00 84.38 366 GLU A N 1
ATOM 2960 C CA . GLU A 1 366 ? 29.003 17.929 -42.034 1.00 84.38 366 GLU A CA 1
ATOM 2961 C C . GLU A 1 366 ? 28.236 18.206 -43.337 1.00 84.38 366 GLU A C 1
ATOM 2963 O O . GLU A 1 366 ? 28.686 19.003 -44.159 1.00 84.38 366 GLU A O 1
ATOM 2968 N N . LYS A 1 367 ? 27.060 17.585 -43.532 1.00 80.38 367 LYS A N 1
ATOM 2969 C CA . LYS A 1 367 ? 26.179 17.881 -44.677 1.00 80.38 367 LYS A CA 1
ATOM 2970 C C . LYS A 1 367 ? 25.708 19.340 -44.654 1.00 80.38 367 LYS A C 1
ATOM 2972 O O . LYS A 1 367 ? 25.763 20.003 -45.685 1.00 80.38 367 LYS A O 1
ATOM 2977 N N . LYS A 1 368 ? 25.295 19.861 -43.492 1.00 82.88 368 LYS A N 1
ATOM 2978 C CA . LYS A 1 368 ? 24.869 21.265 -43.349 1.00 82.88 368 LYS A CA 1
ATOM 2979 C C . LYS A 1 368 ? 26.006 22.257 -43.587 1.00 82.88 368 LYS A C 1
ATOM 2981 O O . LYS A 1 368 ? 25.785 23.251 -44.264 1.00 82.88 368 LYS A O 1
ATOM 2986 N N . GLU A 1 369 ? 27.203 21.982 -43.076 1.00 80.94 369 GLU A N 1
ATOM 2987 C CA . GLU A 1 369 ? 28.382 22.833 -43.287 1.00 80.94 369 GLU A CA 1
ATOM 2988 C C . GLU A 1 369 ? 28.816 22.840 -44.758 1.00 80.94 369 GLU A C 1
ATOM 2990 O O . GLU A 1 369 ? 29.123 23.896 -45.303 1.00 80.94 369 GLU A O 1
ATOM 2995 N N . LYS A 1 370 ? 28.774 21.683 -45.437 1.00 79.19 370 LYS A N 1
ATOM 2996 C CA . LYS A 1 370 ? 29.037 21.602 -46.882 1.00 79.19 370 LYS A CA 1
ATOM 2997 C C . LYS A 1 370 ? 27.978 22.328 -47.711 1.00 79.19 370 LYS A C 1
ATOM 2999 O O . LYS A 1 370 ? 28.349 23.005 -48.659 1.00 79.19 370 LYS A O 1
ATOM 3004 N N . MET A 1 371 ? 26.695 22.230 -47.352 1.00 68.94 371 MET A N 1
ATOM 3005 C CA . MET A 1 371 ? 25.635 23.022 -47.995 1.00 68.94 371 MET A CA 1
ATOM 3006 C C . MET A 1 371 ? 25.857 24.525 -47.802 1.00 68.94 371 MET A C 1
ATOM 3008 O O . MET A 1 371 ? 25.802 25.264 -48.772 1.00 68.94 371 MET A O 1
ATOM 3012 N N . GLN A 1 372 ? 26.196 24.973 -46.589 1.00 69.81 372 GLN A N 1
ATOM 3013 C CA . GLN A 1 372 ? 26.480 26.389 -46.322 1.00 69.81 372 GLN A CA 1
ATOM 3014 C C . GLN A 1 372 ? 27.710 26.903 -47.083 1.00 69.81 372 GLN A C 1
ATOM 3016 O O . GLN A 1 372 ? 27.692 28.028 -47.566 1.00 69.81 372 GLN A O 1
ATOM 3021 N N . GLN A 1 373 ? 28.752 26.081 -47.247 1.00 64.44 373 GLN A N 1
ATOM 3022 C CA . GLN A 1 373 ? 29.909 26.434 -48.079 1.00 64.44 373 GLN A CA 1
ATOM 3023 C C . GLN A 1 373 ? 29.574 26.489 -49.574 1.00 64.44 373 GLN A C 1
ATOM 3025 O O . GLN A 1 373 ? 30.200 27.253 -50.295 1.00 64.44 373 GLN A O 1
ATOM 3030 N N . ILE A 1 374 ? 28.612 25.700 -50.057 1.00 60.69 374 ILE A N 1
ATOM 3031 C CA . ILE A 1 374 ? 28.136 25.784 -51.447 1.00 60.69 374 ILE A CA 1
ATOM 3032 C C . ILE A 1 374 ? 27.283 27.048 -51.637 1.00 60.69 374 ILE A C 1
ATOM 3034 O O . ILE A 1 374 ? 27.486 27.766 -52.612 1.00 60.69 374 ILE A O 1
ATOM 3038 N N . ASP A 1 375 ? 26.410 27.365 -50.678 1.00 56.06 375 ASP A N 1
ATOM 3039 C CA . ASP A 1 375 ? 25.566 28.567 -50.704 1.00 56.06 375 ASP A CA 1
ATOM 3040 C C . ASP A 1 375 ? 26.386 29.873 -50.569 1.00 56.06 375 ASP A C 1
ATOM 3042 O O . ASP A 1 375 ? 26.003 30.895 -51.130 1.00 56.06 375 ASP A O 1
ATOM 3046 N N . GLU A 1 376 ? 27.537 29.859 -49.879 1.00 55.53 376 GLU A N 1
ATOM 3047 C CA . GLU A 1 376 ? 28.471 31.002 -49.819 1.00 55.53 376 GLU A CA 1
ATOM 3048 C C . GLU A 1 376 ? 29.338 31.166 -51.085 1.00 55.53 376 GLU A C 1
ATOM 3050 O O . GLU A 1 376 ? 29.926 32.232 -51.279 1.00 55.53 376 GLU A O 1
ATOM 3055 N N . TYR A 1 377 ? 29.436 30.143 -51.945 1.00 53.00 377 TYR A N 1
ATOM 3056 C CA . TYR A 1 377 ? 30.290 30.170 -53.142 1.00 53.00 377 TYR A CA 1
ATOM 3057 C C . TYR A 1 377 ? 29.559 30.474 -54.457 1.00 53.00 377 TYR A C 1
ATOM 3059 O O . TYR A 1 377 ? 30.244 30.791 -55.427 1.00 53.00 377 TYR A O 1
ATOM 3067 N N . ASP A 1 378 ? 28.223 30.446 -54.509 1.00 50.94 378 ASP A N 1
ATOM 3068 C CA . ASP A 1 378 ? 27.465 30.688 -55.744 1.00 50.94 378 ASP A CA 1
ATOM 3069 C C . ASP A 1 378 ? 26.236 31.590 -55.524 1.00 50.94 378 ASP A C 1
ATOM 3071 O O . ASP A 1 378 ? 25.100 31.127 -55.449 1.00 50.94 378 ASP A O 1
ATOM 3075 N N . GLU A 1 379 ? 26.447 32.910 -55.557 1.00 50.28 379 GLU A N 1
ATOM 3076 C CA . GLU A 1 379 ? 25.382 33.839 -55.974 1.00 50.28 379 GLU A CA 1
ATOM 3077 C C . GLU A 1 379 ? 25.228 33.900 -57.510 1.00 50.28 379 GLU A C 1
ATOM 3079 O O . GLU A 1 379 ? 24.306 34.560 -57.979 1.00 50.28 379 GLU A O 1
ATOM 3084 N N . ASP A 1 380 ? 26.062 33.209 -58.315 1.00 54.38 380 ASP A N 1
ATOM 3085 C CA . ASP A 1 380 ? 26.006 33.385 -59.782 1.00 54.38 380 ASP A CA 1
ATOM 3086 C C . ASP A 1 380 ? 26.467 32.214 -60.685 1.00 54.38 380 ASP A C 1
ATOM 3088 O O . ASP A 1 380 ? 26.746 32.432 -61.867 1.00 54.38 380 ASP A O 1
ATOM 3092 N N . ASN A 1 381 ? 26.537 30.957 -60.218 1.00 54.22 381 ASN A N 1
ATOM 3093 C CA . ASN A 1 381 ? 27.031 29.869 -61.079 1.00 54.22 381 ASN A CA 1
ATOM 3094 C C . ASN A 1 381 ? 26.149 28.611 -61.101 1.00 54.22 381 ASN A C 1
ATOM 3096 O O . ASN A 1 381 ? 25.931 27.911 -60.120 1.00 54.22 381 ASN A O 1
ATOM 3100 N N . SER A 1 382 ? 25.701 28.256 -62.307 1.00 55.78 382 SER A N 1
ATOM 3101 C CA . SER A 1 382 ? 24.949 27.029 -62.637 1.00 55.78 382 SER A CA 1
ATOM 3102 C C . SER A 1 382 ? 25.670 25.703 -62.308 1.00 55.78 382 SER A C 1
ATOM 3104 O O . SER A 1 382 ? 25.108 24.624 -62.504 1.00 55.78 382 SER A O 1
ATOM 3106 N N . ALA A 1 383 ? 26.905 25.775 -61.804 1.00 55.91 383 ALA A N 1
ATOM 3107 C CA . ALA A 1 383 ? 27.738 24.642 -61.426 1.00 55.91 383 ALA A CA 1
ATOM 3108 C C . ALA A 1 383 ? 27.338 24.036 -60.068 1.00 55.91 383 ALA A C 1
ATOM 3110 O O . ALA A 1 383 ? 27.346 22.809 -59.947 1.00 55.91 383 ALA A O 1
ATOM 3111 N N . GLY A 1 384 ? 26.913 24.845 -59.087 1.00 54.91 384 GLY A N 1
ATOM 3112 C CA . GLY A 1 384 ? 26.456 24.353 -57.781 1.00 54.91 384 GLY A CA 1
ATOM 3113 C C . GLY A 1 384 ? 25.239 23.423 -57.877 1.00 54.91 384 GLY A C 1
ATOM 3114 O O . GLY A 1 384 ? 25.216 22.345 -57.280 1.00 54.91 384 GLY A O 1
ATOM 3115 N N . ALA A 1 385 ? 24.269 23.760 -58.734 1.00 55.28 385 ALA A N 1
ATOM 3116 C CA . ALA A 1 385 ? 23.088 22.927 -58.987 1.00 55.28 385 ALA A CA 1
ATOM 3117 C C . ALA A 1 385 ? 23.421 21.602 -59.708 1.00 55.28 385 ALA A C 1
ATOM 3119 O O . ALA A 1 385 ? 22.774 20.580 -59.471 1.00 55.28 385 ALA A O 1
ATOM 3120 N N . ALA A 1 386 ? 24.441 21.598 -60.573 1.00 56.53 386 ALA A N 1
ATOM 3121 C CA . ALA A 1 386 ? 24.920 20.387 -61.237 1.00 56.53 386 ALA A CA 1
ATOM 3122 C C . ALA A 1 386 ? 25.685 19.467 -60.269 1.00 56.53 386 ALA A C 1
ATOM 3124 O O . ALA A 1 386 ? 25.536 18.249 -60.339 1.00 56.53 386 ALA A O 1
ATOM 3125 N N . TYR A 1 387 ? 26.443 20.039 -59.327 1.00 55.38 387 TYR A N 1
ATOM 3126 C CA . TYR A 1 387 ? 27.126 19.285 -58.273 1.00 55.38 387 TYR A CA 1
ATOM 3127 C C . TYR A 1 387 ? 26.139 18.622 -57.300 1.00 55.38 387 TYR A C 1
ATOM 3129 O O . TYR A 1 387 ? 26.343 17.469 -56.919 1.00 55.38 387 TYR A O 1
ATOM 3137 N N . MET A 1 388 ? 25.045 19.311 -56.954 1.00 56.56 388 MET A N 1
ATOM 3138 C CA . MET A 1 388 ? 23.971 18.766 -56.112 1.00 56.56 388 MET A CA 1
ATOM 3139 C C . MET A 1 388 ? 23.274 17.557 -56.749 1.00 56.56 388 MET A C 1
ATOM 3141 O O . MET A 1 388 ? 23.145 16.527 -56.094 1.00 56.56 388 MET A O 1
ATOM 3145 N N . ARG A 1 389 ? 22.925 17.622 -58.044 1.00 56.78 389 ARG A N 1
ATOM 3146 C CA . ARG A 1 389 ? 22.326 16.475 -58.757 1.00 56.78 389 ARG A CA 1
ATOM 3147 C C . ARG A 1 389 ? 23.240 15.261 -58.828 1.00 56.78 389 ARG A C 1
ATOM 3149 O O . ARG A 1 389 ? 22.777 14.144 -58.665 1.00 56.78 389 ARG A O 1
ATOM 3156 N N . VAL A 1 390 ? 24.537 15.471 -59.045 1.00 59.75 390 VAL A N 1
ATOM 3157 C CA . VAL A 1 390 ? 25.500 14.363 -59.096 1.00 59.75 390 VAL A CA 1
ATOM 3158 C C . VAL A 1 390 ? 25.598 13.670 -57.734 1.00 59.75 390 VAL A C 1
ATOM 3160 O O . VAL A 1 390 ? 25.646 12.446 -57.684 1.00 59.75 390 VAL A O 1
ATOM 3163 N N . PHE A 1 391 ? 25.581 14.419 -56.627 1.00 56.41 391 PHE A N 1
ATOM 3164 C CA . PHE A 1 391 ? 25.584 13.830 -55.283 1.00 56.41 391 PHE A CA 1
ATOM 3165 C C . PHE A 1 391 ? 24.279 13.101 -54.932 1.00 56.41 391 PHE A C 1
ATOM 3167 O O . PHE A 1 391 ? 24.343 12.058 -54.283 1.00 56.41 391 PHE A O 1
ATOM 3174 N N . GLU A 1 392 ? 23.128 13.603 -55.383 1.00 58.53 392 GLU A N 1
ATOM 3175 C CA . GLU A 1 392 ? 21.830 12.925 -55.242 1.00 58.53 392 GLU A CA 1
ATOM 3176 C C . GLU A 1 392 ? 21.787 11.619 -56.067 1.00 58.53 392 GLU A C 1
ATOM 3178 O O . GLU A 1 392 ? 21.438 10.565 -55.533 1.00 58.53 392 GLU A O 1
ATOM 3183 N N . ASP A 1 393 ? 22.284 11.638 -57.311 1.0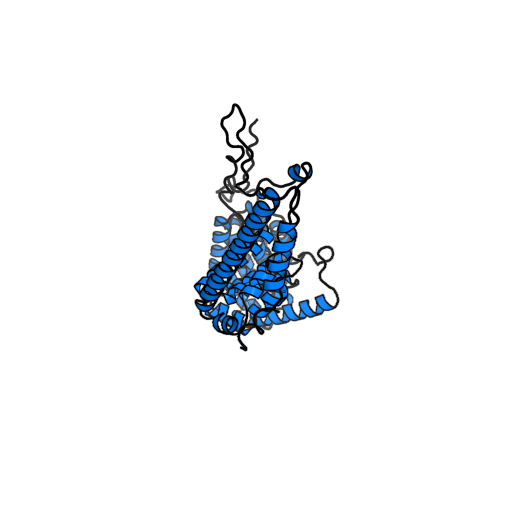0 54.19 393 ASP A N 1
ATOM 3184 C CA . ASP A 1 393 ? 22.378 10.458 -58.188 1.00 54.19 393 ASP A CA 1
ATOM 3185 C C . ASP A 1 393 ? 23.382 9.398 -57.673 1.00 54.19 393 ASP A C 1
ATOM 3187 O O . ASP A 1 393 ? 23.233 8.199 -57.939 1.00 54.19 393 ASP A O 1
ATOM 3191 N N . PHE A 1 394 ? 24.404 9.809 -56.908 1.00 55.78 394 PHE A N 1
ATOM 3192 C CA . PHE A 1 394 ? 25.338 8.891 -56.243 1.00 55.78 394 PHE A CA 1
ATOM 3193 C C . PHE A 1 394 ? 24.711 8.153 -55.046 1.00 55.78 394 PHE A C 1
ATOM 3195 O O . PHE A 1 394 ? 25.140 7.035 -54.751 1.00 55.78 394 PHE A O 1
ATOM 3202 N N . GLU A 1 395 ? 23.722 8.739 -54.357 1.00 56.47 395 GLU A N 1
ATOM 3203 C CA . GLU A 1 395 ? 23.074 8.136 -53.179 1.00 56.47 395 GLU A CA 1
ATOM 3204 C C . GLU A 1 395 ? 21.818 7.298 -53.540 1.00 56.47 395 GLU A C 1
ATOM 3206 O O . GLU A 1 395 ? 21.516 6.353 -52.810 1.00 56.47 395 GLU A O 1
ATOM 3211 N N . GLU A 1 396 ? 21.135 7.540 -54.674 1.00 52.59 396 GLU A N 1
ATOM 3212 C CA . GLU A 1 396 ? 19.908 6.803 -55.073 1.00 52.59 396 GLU A CA 1
ATOM 3213 C C . GLU A 1 396 ? 20.118 5.516 -55.916 1.00 52.59 396 GLU A C 1
ATOM 3215 O O . GLU A 1 396 ? 19.159 4.790 -56.183 1.00 52.59 396 GLU A O 1
ATOM 3220 N N . GLY A 1 397 ? 21.361 5.131 -56.240 1.00 52.22 397 GLY A N 1
ATOM 3221 C CA . GLY A 1 397 ? 21.696 3.730 -56.566 1.00 52.22 397 GLY A CA 1
ATOM 3222 C C . GLY A 1 397 ? 21.652 3.286 -58.039 1.00 52.22 397 GLY A C 1
ATOM 3223 O O . GLY A 1 397 ? 21.076 2.242 -58.335 1.00 52.22 397 GLY A O 1
ATOM 3224 N N . GLY A 1 398 ? 22.321 3.996 -58.961 1.00 47.06 398 GLY A N 1
ATOM 3225 C CA . GLY A 1 398 ? 22.367 3.596 -60.385 1.00 47.06 398 GLY A CA 1
ATOM 3226 C C . GLY A 1 398 ? 23.739 3.431 -61.060 1.00 47.06 398 GLY A C 1
ATOM 3227 O O . GLY A 1 398 ? 23.801 2.859 -62.144 1.00 47.06 398 GLY A O 1
ATOM 3228 N N . LEU A 1 399 ? 24.848 3.913 -60.486 1.00 45.38 399 LEU A N 1
ATOM 3229 C CA . LEU A 1 399 ? 26.086 4.129 -61.268 1.00 45.38 399 LEU A CA 1
ATOM 3230 C C . LEU A 1 399 ? 27.254 3.167 -60.995 1.00 45.38 399 LEU A C 1
ATOM 3232 O O . LEU A 1 399 ? 28.262 3.233 -61.698 1.00 45.38 399 LEU A O 1
ATOM 3236 N N . PHE A 1 400 ? 27.136 2.248 -60.031 1.00 45.66 400 PHE A N 1
ATOM 3237 C CA . PHE A 1 400 ? 28.220 1.301 -59.723 1.00 45.66 400 PHE A CA 1
ATOM 3238 C C . PHE A 1 400 ? 28.163 -0.026 -60.501 1.00 45.66 400 PHE A C 1
ATOM 3240 O O . PHE A 1 400 ? 29.186 -0.703 -60.590 1.00 45.66 400 PHE A O 1
ATOM 3247 N N . GLU A 1 401 ? 27.034 -0.402 -61.113 1.00 43.03 401 GLU A N 1
ATOM 3248 C CA . GLU A 1 401 ? 26.924 -1.706 -61.798 1.00 43.03 401 GLU A CA 1
ATOM 3249 C C . GLU A 1 401 ? 27.469 -1.713 -63.239 1.00 43.03 401 GLU A C 1
ATOM 3251 O O . GLU A 1 401 ? 27.858 -2.765 -63.746 1.00 43.03 401 GLU A O 1
ATOM 3256 N N . SER A 1 402 ? 27.598 -0.557 -63.897 1.00 43.91 402 SER A N 1
ATOM 3257 C CA . SER A 1 402 ? 28.043 -0.476 -65.300 1.00 43.91 402 SER A CA 1
ATOM 3258 C C . SER A 1 402 ? 29.542 -0.209 -65.504 1.00 43.91 402 SER A C 1
ATOM 3260 O O . SER A 1 402 ? 29.990 -0.158 -66.645 1.00 43.91 402 SER A O 1
ATOM 3262 N N . ALA A 1 403 ? 30.337 -0.054 -64.438 1.00 42.62 403 ALA A N 1
ATOM 3263 C CA . ALA A 1 403 ? 31.776 0.238 -64.547 1.00 42.62 403 ALA A CA 1
ATOM 3264 C C . ALA A 1 403 ? 32.706 -0.939 -64.182 1.00 42.62 403 ALA A C 1
ATOM 3266 O O . ALA A 1 403 ? 33.922 -0.805 -64.282 1.00 42.62 403 ALA A O 1
ATOM 3267 N N . GLN A 1 404 ? 32.159 -2.095 -63.782 1.00 41.59 404 GLN A N 1
ATOM 3268 C CA . GLN A 1 404 ? 32.936 -3.318 -63.497 1.00 41.59 404 GLN A CA 1
ATOM 3269 C C . GLN A 1 404 ? 32.710 -4.457 -64.505 1.00 41.59 404 GLN A C 1
ATOM 3271 O O . GLN A 1 404 ? 33.192 -5.568 -64.302 1.00 41.59 404 GLN A O 1
ATOM 3276 N N . SER A 1 405 ? 32.003 -4.194 -65.604 1.00 42.53 405 SER A N 1
ATOM 3277 C CA . SER A 1 405 ? 31.766 -5.161 -66.680 1.00 42.53 405 SER A CA 1
ATOM 3278 C C . SER A 1 405 ? 32.319 -4.674 -68.025 1.00 42.53 405 SER A C 1
ATOM 3280 O O . SER A 1 405 ? 31.581 -4.580 -69.000 1.00 42.53 405 SER A O 1
ATOM 3282 N N . GLN A 1 406 ? 33.629 -4.394 -68.080 1.00 35.91 406 GLN A N 1
ATOM 3283 C CA . GLN A 1 406 ? 34.454 -4.477 -69.298 1.00 35.91 406 GLN A CA 1
ATOM 3284 C C . GLN A 1 406 ? 35.864 -4.966 -68.973 1.00 35.91 406 GLN A C 1
ATOM 3286 O O . GLN A 1 406 ? 36.460 -4.440 -68.006 1.00 35.91 406 GLN A O 1
#

Solvent-accessible surface area (backbone atoms only — not comparable to full-atom values): 23493 Å² total; per-residue (Å²): 132,86,83,71,81,79,57,72,68,83,68,52,65,88,51,70,93,69,43,77,63,69,65,60,48,66,62,34,47,57,36,55,71,45,91,48,64,70,53,25,48,54,24,50,55,50,49,45,52,51,67,72,69,53,69,39,47,59,51,59,36,73,79,48,50,65,45,52,57,52,40,59,61,46,39,72,46,66,87,38,73,55,12,54,51,34,47,50,42,52,32,48,46,39,57,46,46,56,49,14,33,52,70,39,29,51,48,35,52,51,51,42,56,74,68,42,45,55,58,52,36,49,54,46,44,70,37,87,84,44,52,69,68,58,29,42,35,26,52,44,30,40,51,62,61,60,52,70,86,52,66,82,36,85,60,48,63,60,48,53,53,51,46,51,54,46,49,51,55,47,50,60,45,36,75,79,53,63,90,43,92,89,76,49,83,68,86,82,61,89,53,70,82,45,73,50,49,41,40,44,56,61,24,66,43,42,78,56,58,70,64,41,34,35,55,40,48,80,72,39,32,44,59,56,10,64,75,31,36,78,44,91,49,49,66,39,19,36,26,14,48,39,22,40,39,40,56,32,40,70,70,72,11,41,66,57,53,76,76,45,69,56,65,60,58,56,58,75,48,54,79,78,86,74,90,74,85,77,50,84,73,57,59,78,73,56,60,79,87,73,55,68,98,74,77,80,90,56,65,50,87,93,72,82,43,56,78,73,75,84,67,70,73,64,96,59,57,42,82,74,82,61,58,50,68,58,50,38,54,51,49,51,53,50,38,54,54,41,34,42,69,61,30,68,66,58,37,52,51,50,54,50,53,53,50,51,52,50,52,50,51,51,51,54,46,54,52,50,53,53,49,51,55,51,63,74,71,45,95,81,52,80,58,61,64,53,53,51,51,53,58,51,52,66,72,76,72,75,74,74,76,77,76,78,77,126

InterPro domains:
  IPR016024 Armadillo-type fold [SSF48371] (24-344)

Sequence (406 aa):
MKHLEHCIGKHVNPDVSKCDELKNLPDLVQQLKSEQQLIRLNALDNILKEIGTVQMELCRAEQFSELFDQLSLLIKDISSPEAEKSVSIIELLSTQHLNMVLSEKQITIDIFKEKQLGKLIKEIYQNEKTPALIKESAAYSIFEWETIENAEDPCFKPILDFLQEKLKSEEDRLELHPYNSETEQKRNKYGLTTLESILDAFCVYSYDEEQLQQELYDRGGIQIGIRYINHPSAKVRVSATCLLYLITDQSVGSEFRKNNDCLSIINNSLPIPQLKVVSSIDQQHIPPCIHIPKLHTGLISNSGLCINCDLQPSSDQTKEQFDLNYRIIRNQLCAIRDFIYNDPKAKKNLILQMREKRLKHLRDQEKKEKMQQIDEYDEDNSAGAAYMRVFEDFEEGGLFESAQSQ

Organism: NCBI:txid222440

pLDDT: mean 77.84, std 19.65, range [29.17, 98.44]

Foldseek 3Di:
DDPDPCLVLVPQDPDQCPQPQCPCLVVLLVQLPDPDPVSNLVSLVVLLVSLLPTQQQNDALVSCLSVLLSLLVQLPPLVDPSNVSSLQNLLSCLPSLLSYFPVRSVSNLVSNVVSVVLVSLLVLLPDPPHPPVSNQSSLLSNQSSVSDPDLPPPVLVVSLVVLVVLLVVQVVVCVVPPDDPVPPPDPPGGGSNHLLSSLQSLLSQLPDDPSSLLSCLVVVLLVCLLVQCQPPDLSSNLSSLSSVLSCLDLPRNVVVVVPDPSVCSLVVSQPDDDDDDQDPVNVVVDPPLPPPLPPFPDDDPPPRDGPNPSDDPSPGDRPPSDDSSVSSNVSSVVSVVSNCVSDVVVVVVVVVVVVVVVVVVVVVVVVVVVVVVLVVPDPPDPVSVVVVVVVVVVPVDDPPPPPPPD

Radius of gyration: 29.82 Å; Cα contacts (8 Å, |Δi|>4): 384; chains: 1; bounding box: 58×64×100 Å

Secondary structure (DSSP, 8-state):
-------GGGG--S-GGG--TTTTHHHHHHHTT-S-HHHHHHHHHHHHHHHHHS-GGG--GGGGHHHHHHHHHHTTSTTSHHHHHHHHHHHHHHHHGGGS-HHHHHHHHHHHHHTTHHHHHHHHHH-TTS-HHHHHHHHHHHHHTT---STT-TTHHHHHHHHHHHHHHHHHHHHHS---TTTS----S-SS-SHHHHHHHHHHGGGS-HHHHHHHHHTTHHHHHHHHTT-SSHHHHHHHHHHHGGGGSTTTTHHHHHHS-HHHHHHHTSPP-------TTGGGSS-GGGS-TT----B-TTT--BTTTT----SS--TT-S-HHHHHHHHHHHHHHHHHHH-HHHHHHHHHHHHHHHHHHHHHHHHHHHHHHHHTT-SS-THHHHHHHHHHHHHTT-SSSSSS--

Nearest PDB structures (foldseek):
  7n8j-assembly1_A  TM=4.972E-01  e=3.100E-03  Homo sapiens
  3wpt-assembly2_B  TM=4.826E-01  e=9.810E-03  Homo sapiens
  7uxh-assembly1_E  TM=5.673E-01  e=1.571E-01  Homo sapiens
  7owg-assembly1_Y-2  TM=5.389E-01  e=1.944E-01  Homo sapiens
  3w3v-assembly1_A  TM=4.276E-01  e=1.639E-01  Saccharomyces cerevisiae S288C